Protein AF-A0A9P7CTV0-F1 (afdb_monomer_lite)

Radius of gyration: 37.59 Å; chains: 1; bounding box: 99×59×110 Å

InterPro domains:
  IPR002125 Cytidine and deoxycytidylate deaminase domain [PF00383] (169-260)
  IPR002125 Cytidine and deoxycytidylate deaminase domain [PS51747] (149-287)
  IPR004143 Biotinyl protein ligase (BPL) and lipoyl protein ligase (LPL), catalytic domain [PF21948] (302-496)
  IPR004143 Biotinyl protein ligase (BPL) and lipoyl protein ligase (LPL), catalytic domain [PS51733] (318-504)
  IPR004562 Lipoyltransferase/lipoate-protein ligase [PTHR12561] (289-610)
  IPR004562 Lipoyltransferase/lipoate-protein ligase [TIGR00545] (297-609)
  IPR016193 Cytidine deaminase-like [SSF53927] (169-292)
  IPR019491 Lipoate protein ligase, C-terminal [PF10437] (538-610)
  IPR045864 Class II Aminoacyl-tRNA synthetase/Biotinyl protein ligase (BPL) and lipoyl protein ligase (LPL) [G3DSA:3.30.930.10] (296-538)
  IPR045864 Class II Aminoacyl-tRNA synthetase/Biotinyl protein ligase (BPL) and lipoyl protein ligase (LPL) [SSF55681] (295-536)

Secondary structure (DSSP, 8-state):
-----TTSBPPGGG-SSEE---GGGT----EEEEEEEEEEGGGHHHHHHHHHHHS---TT-TTB-SEE--S---TT-S--EEEEEEEETTTS-HHHHHHHHHHTT-TT-EEEEEEEESS---SHHHHHHHTTTS-B-----GGGS---BHHHHHHHHHHHHHHHTSSS-EEEEEETTTTEEEEEEE--TTT-TT--HHHHHHHHHHHHHHHHHHT---TT--SS----TTTT-EEEEEEPPBHHHHHHHHHHT-SEEEEEE--TTBTTTTS--GGG-TTSS---EEEE-SS--EEEEE----HHHHHHHHHHHHHHS-TT--EEEEEE-SSEEEE-TT--HHHHS-HHHHHHTT-EEEE-SS-S--EEE-TTEEEEEEEEEGGG--HHHHHHHHHHHHHTTT---EE-TTS-EEETTEEEE-EEEEE-SSEEEEEEEEESS--HHHHHHHH-GGGS--TTEEE-SPPP----B--GGGT-SS--HHHHHHHHHHHHHHHHHTT---PPEEE-TT----HHHHHHHHHHTSHHHHTTTSPPEEEEEEEEETTEEEEEEEEEETTEEEEEEEEE---SSHHHHHHHHHHHHHTTSBSSTTHHHHHHHHHHHHSTTSS-TTTHHHHHHHHHHHHTT-

Foldseek 3Di:
DDPPDPPFWDDPVPALWDWFDDVLQVDDFDWFKFKKWWDWPVCVVVLVVCLVPPNDDAPQCPFFDQKDFDPDDDPPDPGGIIIGTRYGCVRDPPVVVQVSCVVSPNPPIDIDMAIAGSHANQDPVSCVVRCVRGHGDDDHDCVPDDTDGPVNSVLLLVVQVVCLPDPFWKKWKAQSVVRDTQFIAGADVVVPVQRHRLSVRLVSQVVVVVVCVVVPPDPPPPPDDPDQRRAAIEMEIAEADAPVSVVVCLVNNHAEYEYAAYDPRHCCRDDPVVLHDPPGPHHHIYIYNNAPEAEAEEPDADPLLVLLVVVCCCPVDDLAYKYKYKYAHAWEKEAELAAALQQFWPVVLCVVVVHYYFYHPWGAGMFTGHQQKMKMKIKHWLVPDDLQPLLVLLCVLVVVVVQNWDADPVRFIDGPQAGQKDWTKDHDPTMIMIMMMGRAPDDVVVRCCTGPSVNHQCVQKDFPGDYHDDTHHDHCCVVPVVDDSVSSSVSSQQSVCCSRHVRDDDDHHYHYPPDDDDVSSVVSSVVRPDLLRRQLSHGWIKGWDWDADPQFIWIWIFTDHRQATQFIDIATPGPDPLQRVVSVQLRVLRHGGGNALCSLVSSVVSCCVVPNPSCDPVNVVNSVVVSVVVSSND

pLDDT: mean 88.12, std 11.36, range [29.53, 98.56]

Structure (mmCIF, N/CA/C/O backbone):
data_AF-A0A9P7CTV0-F1
#
_entry.id   AF-A0A9P7CTV0-F1
#
loop_
_atom_site.group_PDB
_atom_site.id
_atom_site.type_symbol
_atom_site.label_atom_id
_atom_site.label_alt_id
_atom_site.label_comp_id
_atom_site.label_asym_id
_atom_site.label_entity_id
_atom_site.label_seq_id
_atom_site.pdbx_PDB_ins_code
_atom_site.Cartn_x
_atom_site.Cartn_y
_atom_site.Cartn_z
_atom_site.occupancy
_atom_site.B_iso_or_equiv
_atom_site.auth_seq_id
_atom_site.auth_comp_id
_atom_site.auth_asym_id
_atom_site.auth_atom_id
_atom_site.pdbx_PDB_model_num
ATOM 1 N N . MET A 1 1 ? -10.817 33.786 24.110 1.00 38.81 1 MET A N 1
ATOM 2 C CA . MET A 1 1 ? -12.137 33.185 23.828 1.00 38.81 1 MET A CA 1
ATOM 3 C C . MET A 1 1 ? -12.621 33.701 22.481 1.00 38.81 1 MET A C 1
ATOM 5 O O . MET A 1 1 ? -13.203 34.775 22.422 1.00 38.81 1 MET A O 1
ATOM 9 N N . SER A 1 2 ? -12.323 32.978 21.403 1.00 29.53 2 SER A N 1
ATOM 10 C CA . SER A 1 2 ? -13.064 33.080 20.146 1.00 29.53 2 SER A CA 1
ATOM 11 C C . SER A 1 2 ? -14.209 32.075 20.230 1.00 29.53 2 SER A C 1
ATOM 13 O O . SER A 1 2 ? -14.009 30.912 20.577 1.00 29.53 2 SER A O 1
ATOM 15 N N . ILE A 1 3 ? -15.431 32.538 19.995 1.00 36.62 3 ILE A N 1
ATOM 16 C CA . ILE A 1 3 ? -16.584 31.658 19.834 1.00 36.62 3 ILE A CA 1
ATOM 17 C C . ILE A 1 3 ? -16.374 30.979 18.481 1.00 36.62 3 ILE A C 1
ATOM 19 O O . ILE A 1 3 ? -16.565 31.613 17.447 1.00 36.62 3 ILE A O 1
ATOM 23 N N . SER A 1 4 ? -15.894 29.733 18.501 1.00 36.25 4 SER A N 1
ATOM 24 C CA . SER A 1 4 ? -15.863 28.860 17.327 1.00 36.25 4 SER A CA 1
ATOM 25 C C . SER A 1 4 ? -17.280 28.812 16.755 1.00 36.25 4 SER A C 1
ATOM 27 O O . SER A 1 4 ? -18.231 28.372 17.408 1.00 36.25 4 SER A O 1
ATOM 29 N N . THR A 1 5 ? -17.437 29.378 15.563 1.00 40.28 5 THR A N 1
ATOM 30 C CA . THR A 1 5 ? -18.651 29.264 14.767 1.00 40.28 5 THR A CA 1
ATOM 31 C C . THR A 1 5 ? -18.866 27.790 14.436 1.00 40.28 5 THR A C 1
ATOM 33 O O . THR A 1 5 ? -17.913 27.052 14.212 1.00 40.28 5 THR A O 1
ATOM 36 N N . GLN A 1 6 ? -20.123 27.344 14.389 1.00 47.88 6 GLN A N 1
ATOM 37 C CA . GLN A 1 6 ? -20.550 25.966 14.075 1.00 47.88 6 GLN A CA 1
ATOM 38 C C . GLN A 1 6 ? -20.003 25.377 12.746 1.00 47.88 6 GLN A C 1
ATOM 40 O O . GLN A 1 6 ? -20.357 24.251 12.415 1.00 47.88 6 GLN A O 1
ATOM 45 N N . SER A 1 7 ? -19.178 26.112 11.993 1.00 54.00 7 SER A N 1
ATOM 46 C CA . SER A 1 7 ? -18.697 25.817 10.640 1.00 54.00 7 SER A CA 1
ATOM 47 C C . SER A 1 7 ? -17.485 24.885 10.541 1.00 54.00 7 SER A C 1
ATOM 49 O O . SER A 1 7 ? -17.219 24.415 9.441 1.00 54.00 7 SER A O 1
ATOM 51 N N . ASP A 1 8 ? -16.766 24.610 11.636 1.00 77.25 8 ASP A N 1
ATOM 52 C CA . ASP A 1 8 ? -15.421 23.999 11.546 1.00 77.25 8 ASP A CA 1
ATOM 53 C C . ASP A 1 8 ? -15.345 22.550 12.066 1.00 77.25 8 ASP A C 1
ATOM 55 O O . ASP A 1 8 ? -14.278 21.930 12.056 1.00 77.25 8 ASP A O 1
ATOM 59 N N . TYR A 1 9 ? -16.465 21.986 12.527 1.00 86.56 9 TYR A N 1
ATOM 60 C CA . TYR A 1 9 ? -16.513 20.599 12.991 1.00 86.56 9 TYR A CA 1
ATOM 61 C C . TYR A 1 9 ? -16.648 19.626 11.823 1.00 86.56 9 TYR A C 1
ATOM 63 O O . TYR A 1 9 ? -17.492 19.814 10.947 1.00 86.56 9 TYR A O 1
ATOM 71 N N . ILE A 1 10 ? -15.855 18.556 11.848 1.00 84.12 10 ILE A N 1
ATOM 72 C CA . ILE A 1 10 ? -15.966 17.486 10.859 1.00 84.12 10 ILE A CA 1
ATOM 73 C C . ILE A 1 10 ? -17.170 16.578 11.174 1.00 84.12 10 ILE A C 1
ATOM 75 O O . ILE A 1 10 ? -17.402 16.252 12.350 1.00 84.12 10 ILE A O 1
ATOM 79 N N . PRO A 1 11 ? -17.944 16.161 10.152 1.00 81.62 11 PRO A N 1
ATOM 80 C CA . PRO A 1 11 ? -19.014 15.179 10.304 1.00 81.62 11 PRO A CA 1
ATOM 81 C C . PRO A 1 11 ? -18.522 13.887 10.960 1.00 81.62 11 PRO A C 1
ATOM 83 O O . PRO A 1 11 ? -17.367 13.494 10.801 1.00 81.62 11 PRO A O 1
ATOM 86 N N . ARG A 1 12 ? -19.412 13.198 11.681 1.00 80.12 12 ARG A N 1
ATOM 87 C CA . ARG A 1 12 ? -19.089 11.954 12.399 1.00 80.12 12 ARG A CA 1
ATOM 88 C C . ARG A 1 12 ? -18.597 10.850 11.466 1.00 80.12 12 ARG A C 1
ATOM 90 O O . ARG A 1 12 ? -17.776 10.029 11.859 1.00 80.12 12 ARG A O 1
ATOM 97 N N . GLU A 1 13 ? -19.100 10.841 10.240 1.00 76.44 13 GLU A N 1
ATOM 98 C CA . GLU A 1 13 ? -18.737 9.903 9.182 1.00 76.44 13 GLU A CA 1
ATOM 99 C C . GLU A 1 13 ? -17.302 10.111 8.672 1.00 76.44 13 GLU A C 1
ATOM 101 O O . GLU A 1 13 ? -16.735 9.201 8.075 1.00 76.44 13 GLU A O 1
ATOM 106 N N . GLU A 1 14 ? -16.712 11.286 8.919 1.00 75.81 14 GLU A N 1
ATOM 107 C CA . GLU A 1 14 ? -15.352 11.648 8.504 1.00 75.81 14 GLU A CA 1
ATOM 108 C C . GLU A 1 14 ? -14.308 11.449 9.616 1.00 75.81 14 GLU A C 1
ATOM 110 O O . GLU A 1 14 ? -13.125 11.709 9.403 1.00 75.81 14 GLU A O 1
ATOM 115 N N . TRP A 1 15 ? -14.705 11.000 10.812 1.00 83.19 15 TRP A N 1
ATOM 116 C CA . TRP A 1 15 ? -13.751 10.763 11.898 1.00 83.19 15 TRP A CA 1
ATOM 117 C C . TRP A 1 15 ? -12.836 9.570 11.566 1.00 83.19 15 TRP A C 1
ATOM 119 O O . TRP A 1 15 ? -13.336 8.512 11.177 1.00 83.19 15 TRP A O 1
ATOM 129 N N . PRO A 1 16 ? -11.510 9.665 11.785 1.00 72.19 16 PRO A N 1
ATOM 130 C CA . PRO A 1 16 ? -10.579 8.561 11.517 1.00 72.19 16 PRO A CA 1
ATOM 131 C C . PRO A 1 16 ? -10.588 7.475 12.608 1.00 72.19 16 PRO A C 1
ATOM 133 O O . PRO A 1 16 ? -9.748 6.578 12.611 1.00 72.19 16 PRO A O 1
ATOM 136 N N . PHE A 1 17 ? -11.532 7.548 13.545 1.00 84.81 17 PHE A N 1
ATOM 137 C CA . PHE A 1 17 ? -11.709 6.631 14.665 1.00 84.81 17 PHE A CA 1
ATOM 138 C C . PHE A 1 17 ? -13.198 6.429 14.954 1.00 84.81 17 PHE A C 1
ATOM 140 O O . PHE A 1 17 ? -14.047 7.232 14.567 1.00 84.81 17 PHE A O 1
ATOM 147 N N . VAL A 1 18 ? -13.528 5.358 15.675 1.00 86.62 18 VAL A N 1
ATOM 148 C CA . VAL A 1 18 ? -14.920 4.957 15.919 1.00 86.62 18 VAL A CA 1
ATOM 149 C C . VAL A 1 18 ? -15.288 5.174 17.382 1.00 86.62 18 VAL A C 1
ATOM 151 O O . VAL A 1 18 ? -14.625 4.649 18.274 1.00 86.62 18 VAL A O 1
ATOM 154 N N . GLU A 1 19 ? -16.372 5.907 17.655 1.00 92.00 19 GLU A N 1
ATOM 155 C CA . GLU A 1 19 ? -16.921 5.994 19.017 1.00 92.00 19 GLU A CA 1
ATOM 156 C C . GLU A 1 19 ? -17.496 4.637 19.443 1.00 92.00 19 GLU A C 1
ATOM 158 O O . GLU A 1 19 ? -18.323 4.044 18.745 1.00 92.00 19 GLU A O 1
ATOM 163 N N . VAL A 1 20 ? -17.102 4.160 20.621 1.00 90.62 20 VAL A N 1
ATOM 164 C CA . VAL A 1 20 ? -17.667 2.955 21.222 1.00 90.62 20 VAL A CA 1
ATOM 165 C C . VAL A 1 20 ? -18.951 3.310 21.963 1.00 90.62 20 VAL A C 1
ATOM 167 O O . VAL A 1 20 ? -18.927 3.846 23.076 1.00 90.62 20 VAL A O 1
ATOM 170 N N . LEU A 1 21 ? -20.080 2.990 21.335 1.00 89.69 21 LEU A N 1
ATOM 171 C CA . LEU A 1 21 ? -21.417 3.177 21.890 1.00 89.69 21 LEU A CA 1
ATOM 172 C C . LEU A 1 21 ? -21.841 1.997 22.770 1.00 89.69 21 LEU A C 1
ATOM 174 O O . LEU A 1 21 ? -21.357 0.874 22.614 1.00 89.69 21 LEU A O 1
ATOM 178 N N . ALA A 1 22 ? -22.767 2.275 23.684 1.00 88.19 22 ALA A N 1
ATOM 179 C CA . ALA A 1 22 ? -23.379 1.285 24.563 1.00 88.19 22 ALA A CA 1
ATOM 180 C C . ALA A 1 22 ? -24.122 0.202 23.753 1.00 88.19 22 ALA A C 1
ATOM 182 O O . ALA A 1 22 ? -24.597 0.479 22.650 1.00 88.19 22 ALA A O 1
ATOM 183 N N . ASP A 1 23 ? -24.243 -1.018 24.282 1.00 86.12 23 ASP A N 1
ATOM 184 C CA . ASP A 1 23 ? -24.868 -2.147 23.565 1.00 86.12 23 ASP A CA 1
ATOM 185 C C . ASP A 1 23 ? -26.326 -1.876 23.172 1.00 86.12 23 ASP A C 1
ATOM 187 O O . ASP A 1 23 ? -26.840 -2.426 22.200 1.00 86.12 23 ASP A O 1
ATOM 191 N N . GLU A 1 24 ? -27.000 -0.967 23.876 1.00 87.19 24 GLU A N 1
ATOM 192 C CA . GLU A 1 24 ? -28.367 -0.572 23.563 1.00 87.19 24 GLU A CA 1
ATOM 193 C C . GLU A 1 24 ? -28.512 0.094 22.188 1.00 87.19 24 GLU A C 1
ATOM 195 O O . GLU A 1 24 ? -29.602 0.053 21.612 1.00 87.19 24 GLU A O 1
ATOM 200 N N . TYR A 1 25 ? -27.438 0.672 21.638 1.00 86.25 25 TYR A N 1
ATOM 201 C CA . TYR A 1 25 ? -27.437 1.280 20.302 1.00 86.25 25 TYR A CA 1
ATOM 202 C C . TYR A 1 25 ? -27.448 0.241 19.170 1.00 86.25 25 TYR A C 1
ATOM 204 O O . TYR A 1 25 ? -27.933 0.547 18.078 1.00 86.25 25 TYR A O 1
ATOM 212 N N . ASP A 1 26 ? -26.971 -0.977 19.438 1.00 82.62 26 ASP A N 1
ATOM 213 C CA . ASP A 1 26 ? -26.923 -2.090 18.480 1.00 82.62 26 ASP A CA 1
ATOM 214 C C . ASP A 1 26 ? -28.001 -3.151 18.747 1.00 82.62 26 ASP A C 1
ATOM 216 O O . ASP A 1 26 ? -28.103 -4.138 18.022 1.00 82.62 26 ASP A O 1
ATOM 220 N N . ARG A 1 27 ? -28.833 -2.943 19.775 1.00 86.88 27 ARG A N 1
ATOM 221 C CA . ARG A 1 27 ? -29.900 -3.869 20.164 1.00 86.88 27 ARG A CA 1
ATOM 222 C C . ARG A 1 27 ? -30.848 -4.162 18.997 1.00 86.88 27 ARG A C 1
ATOM 224 O O . ARG A 1 27 ? -31.263 -3.246 18.283 1.00 86.88 27 ARG A O 1
ATOM 231 N N . GLU A 1 28 ? -31.239 -5.427 18.870 1.00 88.88 28 GLU A N 1
ATOM 232 C CA . GLU A 1 28 ? -32.276 -5.879 17.939 1.00 88.88 28 GLU A CA 1
ATOM 233 C C . GLU A 1 28 ? -33.696 -5.506 18.406 1.00 88.88 28 GLU A C 1
ATOM 235 O O . GLU A 1 28 ? -33.927 -5.076 19.539 1.00 88.88 28 GLU A O 1
ATOM 240 N N . LEU A 1 29 ? -34.680 -5.647 17.514 1.00 90.62 29 LEU A N 1
ATOM 241 C CA . LEU A 1 29 ? -36.075 -5.356 17.838 1.00 90.62 29 LEU A CA 1
ATOM 242 C C . LEU A 1 29 ? -36.624 -6.382 18.840 1.00 90.62 29 LEU A C 1
ATOM 244 O O . LEU A 1 29 ? -37.026 -7.481 18.469 1.00 90.62 29 LEU A O 1
ATOM 248 N N . GLU A 1 30 ? -36.724 -5.984 20.104 1.00 93.19 30 GLU A N 1
ATOM 249 C CA . GLU A 1 30 ? -37.508 -6.705 21.102 1.00 93.19 30 GLU A CA 1
ATOM 250 C C . GLU A 1 30 ? -38.936 -6.168 21.154 1.00 93.19 30 GLU A C 1
ATOM 252 O O . GLU A 1 30 ? -39.173 -4.953 21.209 1.00 93.19 30 GLU A O 1
ATOM 257 N N . THR A 1 31 ? -39.898 -7.083 21.195 1.00 94.12 31 THR A N 1
ATOM 258 C CA . THR A 1 31 ? -41.314 -6.739 21.282 1.00 94.12 31 THR A CA 1
ATOM 259 C C . THR A 1 31 ? -41.891 -7.047 22.656 1.00 94.12 31 THR A C 1
ATOM 261 O O . THR A 1 31 ? -41.356 -7.844 23.429 1.00 94.12 31 THR A O 1
ATOM 264 N N . ILE A 1 32 ? -42.975 -6.355 22.989 1.00 94.88 32 ILE A N 1
ATOM 265 C CA . ILE A 1 32 ? -43.786 -6.625 24.169 1.00 94.88 32 ILE A CA 1
ATOM 266 C C . ILE A 1 32 ? -45.263 -6.564 23.790 1.00 94.88 32 ILE A C 1
ATOM 268 O O . ILE A 1 32 ? -45.680 -5.697 23.019 1.00 94.88 32 ILE A O 1
ATOM 272 N N . ASP A 1 33 ? -46.044 -7.488 24.339 1.00 95.69 33 ASP A N 1
ATOM 273 C CA . ASP A 1 33 ? -47.474 -7.567 24.071 1.00 95.69 33 ASP A CA 1
ATOM 274 C C . ASP A 1 33 ? -48.255 -6.523 24.872 1.00 95.69 33 ASP A C 1
ATOM 276 O O . ASP A 1 33 ? -48.123 -6.388 26.097 1.00 95.69 33 ASP A O 1
ATOM 280 N N . VAL A 1 34 ? -49.142 -5.827 24.170 1.00 94.81 34 VAL A N 1
ATOM 281 C CA . VAL A 1 34 ? -50.112 -4.893 24.737 1.00 94.81 34 VAL A CA 1
ATOM 282 C C . VAL A 1 34 ? -51.527 -5.288 24.342 1.00 94.81 34 VAL A C 1
ATOM 284 O O . VAL A 1 34 ? -51.763 -5.818 23.253 1.00 94.81 34 VAL A O 1
ATOM 287 N N . TYR A 1 35 ? -52.485 -4.976 25.213 1.00 94.69 35 TYR A N 1
ATOM 288 C CA . TYR A 1 35 ? -53.891 -4.990 24.827 1.00 94.69 35 TYR A CA 1
ATOM 289 C C . TYR A 1 35 ? -54.215 -3.725 24.039 1.00 94.69 35 TYR A C 1
ATOM 291 O O . TYR A 1 35 ? -53.923 -2.605 24.480 1.00 94.69 35 TYR A O 1
ATOM 299 N N . ILE A 1 36 ? -54.848 -3.912 22.886 1.00 93.94 36 ILE A N 1
ATOM 300 C CA . ILE A 1 36 ? -55.338 -2.842 22.028 1.00 93.94 36 ILE A CA 1
ATOM 301 C C . ILE A 1 36 ? -56.860 -2.912 21.899 1.00 93.94 36 ILE A C 1
ATOM 303 O O . ILE A 1 36 ? -57.459 -3.986 21.858 1.00 93.94 36 ILE A O 1
ATOM 307 N N . ALA A 1 37 ? -57.475 -1.737 21.832 1.00 92.19 37 ALA A N 1
ATOM 308 C CA . ALA A 1 37 ? -58.896 -1.561 21.577 1.00 92.19 37 ALA A CA 1
ATOM 309 C C . ALA A 1 37 ? -59.104 -1.015 20.166 1.00 92.19 37 ALA A C 1
ATOM 311 O O . ALA A 1 37 ? -58.514 0.014 19.817 1.00 92.19 37 ALA A O 1
ATOM 312 N N . LYS A 1 38 ? -59.975 -1.662 19.388 1.00 89.06 38 LYS A N 1
ATOM 313 C CA . LYS A 1 38 ? -60.519 -1.078 18.156 1.00 89.06 38 LYS A CA 1
ATOM 314 C C . LYS A 1 38 ? -61.658 -0.132 18.515 1.00 89.06 38 LYS A C 1
ATOM 316 O O . LYS A 1 38 ? -62.603 -0.534 19.191 1.00 89.06 38 LYS A O 1
ATOM 321 N N . ILE A 1 39 ? -61.540 1.129 18.108 1.00 88.06 39 ILE A N 1
ATOM 322 C CA . ILE A 1 39 ? -62.471 2.197 18.483 1.00 88.06 39 ILE A CA 1
ATOM 323 C C . ILE A 1 39 ? -62.814 3.102 17.307 1.00 88.06 39 ILE A C 1
ATOM 325 O O . ILE A 1 39 ? -62.000 3.316 16.412 1.00 88.06 39 ILE A O 1
ATOM 329 N N . ASN A 1 40 ? -63.982 3.738 17.366 1.00 84.88 40 ASN A N 1
ATOM 330 C CA . ASN A 1 40 ? -64.296 4.866 16.495 1.00 84.88 40 ASN A CA 1
ATOM 331 C C . ASN A 1 40 ? -63.603 6.145 17.009 1.00 84.88 40 ASN A C 1
ATOM 333 O O . ASN A 1 40 ? -63.513 6.370 18.222 1.00 84.88 40 ASN A O 1
ATOM 337 N N . CYS A 1 41 ? -63.185 7.034 16.102 1.00 81.62 41 CYS A N 1
ATOM 338 C CA . CYS A 1 41 ? -62.619 8.354 16.425 1.00 81.62 41 CYS A CA 1
ATOM 339 C C . CYS A 1 41 ? -63.406 9.156 17.484 1.00 81.62 41 CYS A C 1
ATOM 341 O O . CYS A 1 41 ? -62.815 9.911 18.257 1.00 81.62 41 CYS A O 1
ATOM 343 N N . LYS A 1 42 ? -64.737 9.009 17.551 1.00 84.19 42 LYS A N 1
ATOM 344 C CA . LYS A 1 42 ? -65.582 9.722 18.531 1.00 84.19 42 LYS A CA 1
ATOM 345 C C . LYS A 1 42 ? -65.331 9.287 19.983 1.00 84.19 42 LYS A C 1
ATOM 347 O O . LYS A 1 42 ? -65.527 10.084 20.897 1.00 84.19 42 LYS A O 1
ATOM 352 N N . GLN A 1 43 ? -64.876 8.053 20.205 1.00 82.69 43 GLN A N 1
ATOM 353 C CA . GLN A 1 43 ? -64.688 7.463 21.540 1.00 82.69 43 GLN A CA 1
ATOM 354 C C . GLN A 1 43 ? -63.269 7.666 22.102 1.00 82.69 43 GLN A C 1
ATOM 356 O O . GLN A 1 43 ? -63.027 7.441 23.289 1.00 82.69 43 GLN A O 1
ATOM 361 N N . THR A 1 44 ? -62.325 8.149 21.287 1.00 87.31 44 THR A N 1
ATOM 362 C CA . THR A 1 44 ? -60.895 8.236 21.626 1.00 87.31 44 THR A CA 1
ATOM 363 C C . THR A 1 44 ? -60.609 9.024 22.907 1.00 87.31 44 THR A C 1
ATOM 365 O O . THR A 1 44 ? -59.910 8.533 23.790 1.00 87.31 44 THR A O 1
ATOM 368 N N . ASN A 1 45 ? -61.171 10.228 23.058 1.00 88.56 45 ASN A N 1
ATOM 369 C CA . ASN A 1 45 ? -60.908 11.074 24.231 1.00 88.56 45 ASN A CA 1
ATOM 370 C C . ASN A 1 45 ? -61.470 10.488 25.533 1.00 88.56 45 ASN A C 1
ATOM 372 O O . ASN A 1 45 ? -60.862 10.641 26.593 1.00 88.56 45 ASN A O 1
ATOM 376 N N . GLN A 1 46 ? -62.633 9.836 25.464 1.00 89.06 46 GLN A N 1
ATOM 377 C CA . GLN A 1 46 ? -63.248 9.192 26.625 1.00 89.06 46 GLN A CA 1
ATOM 378 C C . GLN A 1 46 ? -62.414 7.986 27.066 1.00 89.06 46 GLN A C 1
ATOM 380 O O . GLN A 1 46 ? -62.085 7.874 28.248 1.00 89.06 46 GLN A O 1
ATOM 385 N N . LEU A 1 47 ? -61.981 7.152 26.115 1.00 88.38 47 LEU A N 1
ATOM 386 C CA . LEU A 1 47 ? -61.176 5.973 26.413 1.00 88.38 47 LEU A CA 1
ATOM 387 C C . LEU A 1 47 ? -59.769 6.328 26.912 1.00 88.38 47 LEU A C 1
ATOM 389 O O . LEU A 1 47 ? -59.283 5.703 27.850 1.00 88.38 47 LEU A O 1
ATOM 393 N N . LEU A 1 48 ? -59.126 7.370 26.374 1.00 89.19 48 LEU A N 1
ATOM 394 C CA . LEU A 1 48 ? -57.836 7.851 26.888 1.00 89.19 48 LEU A CA 1
ATOM 395 C C . LEU A 1 48 ? -57.927 8.290 28.358 1.00 89.19 48 LEU A C 1
ATOM 397 O O . LEU A 1 48 ? -57.073 7.918 29.165 1.00 89.19 48 LEU A O 1
ATOM 401 N N . LYS A 1 49 ? -58.978 9.042 28.720 1.00 90.00 49 LYS A N 1
ATOM 402 C CA . LYS A 1 49 ? -59.231 9.460 30.111 1.00 90.00 49 LYS A CA 1
ATOM 403 C C . LYS A 1 49 ? -59.492 8.262 31.022 1.00 90.00 49 LYS A C 1
ATOM 405 O O . LYS A 1 49 ? -59.027 8.262 32.160 1.00 90.00 49 LYS A O 1
ATOM 410 N N . PHE A 1 50 ? -60.215 7.256 30.531 1.00 91.75 50 PHE A N 1
ATOM 411 C CA . PHE A 1 50 ? -60.417 5.999 31.246 1.00 91.75 50 PHE A CA 1
ATOM 412 C C . PHE A 1 50 ? -59.085 5.282 31.489 1.00 91.75 50 PHE A C 1
ATOM 414 O O . PHE A 1 50 ? -58.756 5.003 32.641 1.00 91.75 50 PHE A O 1
ATOM 421 N N . CYS A 1 51 ? -58.274 5.084 30.446 1.00 89.75 51 CYS A N 1
ATOM 422 C CA . CYS A 1 51 ? -56.979 4.416 30.567 1.00 89.75 51 CYS A CA 1
ATOM 423 C C . CYS A 1 51 ? -56.064 5.125 31.572 1.00 89.75 51 CYS A C 1
ATOM 425 O O . CYS A 1 51 ? -55.383 4.470 32.347 1.00 89.75 51 CYS A O 1
ATOM 427 N N . GLN A 1 52 ? -56.064 6.461 31.593 1.00 88.44 52 GLN A N 1
ATOM 428 C CA . GLN A 1 52 ? -55.257 7.239 32.537 1.00 88.44 52 GLN A CA 1
ATOM 429 C C . GLN A 1 52 ? -55.716 7.090 33.997 1.00 88.44 52 GLN A C 1
ATOM 431 O O . GLN A 1 52 ? -54.891 7.171 34.901 1.00 88.44 52 GLN A O 1
ATOM 436 N N . LYS A 1 53 ? -57.021 6.918 34.242 1.00 90.12 53 LYS A N 1
ATOM 437 C CA . LYS A 1 53 ? -57.596 6.879 35.598 1.00 90.12 53 LYS A CA 1
ATOM 438 C C . LYS A 1 53 ? -57.759 5.473 36.169 1.00 90.12 53 LYS A C 1
ATOM 440 O O . LYS A 1 53 ? -57.837 5.336 37.387 1.00 90.12 53 LYS A O 1
ATOM 445 N N . ARG A 1 54 ? -57.933 4.464 35.313 1.00 90.06 54 ARG A N 1
ATOM 446 C CA . ARG A 1 54 ? -58.420 3.131 35.705 1.00 90.06 54 ARG A CA 1
ATOM 447 C C . ARG A 1 54 ? -57.530 1.975 35.259 1.00 90.06 54 ARG A C 1
ATOM 449 O O . ARG A 1 54 ? -57.714 0.885 35.783 1.00 90.06 54 ARG A O 1
ATOM 456 N N . LEU A 1 55 ? -56.594 2.189 34.331 1.00 90.19 55 LEU A N 1
ATOM 457 C CA . LEU A 1 55 ? -55.686 1.139 33.863 1.00 90.19 55 LEU A CA 1
ATOM 458 C C . LEU A 1 55 ? -54.250 1.372 34.352 1.00 90.19 55 LEU A C 1
ATOM 460 O O . LEU A 1 55 ? -53.874 2.516 34.626 1.00 90.19 55 LEU A O 1
ATOM 464 N N . PRO A 1 56 ? -53.426 0.309 34.429 1.00 88.81 56 PRO A N 1
ATOM 465 C CA . PRO A 1 56 ? -52.002 0.437 34.709 1.00 88.81 56 PRO A CA 1
ATOM 466 C C . PRO A 1 56 ? -51.308 1.396 33.734 1.00 88.81 56 PRO A C 1
ATOM 468 O O . PRO A 1 56 ? -51.585 1.390 32.530 1.00 88.81 56 PRO A O 1
ATOM 471 N N . ALA A 1 57 ? -50.378 2.203 34.249 1.00 85.19 57 ALA A N 1
ATOM 472 C CA . ALA A 1 57 ? -49.600 3.120 33.428 1.00 85.19 57 ALA A CA 1
ATOM 473 C C . ALA A 1 57 ? -48.727 2.359 32.413 1.00 85.19 57 ALA A C 1
ATOM 475 O O . ALA A 1 57 ? -48.181 1.293 32.703 1.00 85.19 57 ALA A O 1
ATOM 476 N N . LEU A 1 58 ? -48.573 2.938 31.220 1.00 85.81 58 LEU A N 1
ATOM 477 C CA . LEU A 1 58 ? -47.678 2.444 30.170 1.00 85.81 58 LEU A CA 1
ATOM 478 C C . LEU A 1 58 ? -46.226 2.851 30.469 1.00 85.81 58 LEU A C 1
ATOM 480 O O . LEU A 1 58 ? -45.622 3.619 29.726 1.00 85.81 58 LEU A O 1
ATOM 484 N N . GLU A 1 59 ? -45.691 2.375 31.591 1.00 84.19 59 GLU A N 1
ATOM 485 C CA . GLU A 1 59 ? -44.300 2.624 31.975 1.00 84.19 59 GLU A CA 1
ATOM 486 C C . GLU A 1 59 ? -43.343 2.076 30.908 1.00 84.19 59 GLU A C 1
ATOM 488 O O . GLU A 1 59 ? -43.494 0.931 30.472 1.00 84.19 59 GLU A O 1
ATOM 493 N N . LYS A 1 60 ? -42.329 2.867 30.527 1.00 84.88 60 LYS A N 1
ATOM 494 C CA . LYS A 1 60 ? -41.279 2.486 29.559 1.00 84.88 60 LYS A CA 1
ATOM 495 C C . LYS A 1 60 ? -41.767 2.305 28.113 1.00 84.88 60 LYS A C 1
ATOM 497 O O . LYS A 1 60 ? -41.057 1.701 27.311 1.00 84.88 60 LYS A O 1
ATOM 502 N N . LEU A 1 61 ? -42.959 2.803 27.774 1.00 90.56 61 LEU A N 1
ATOM 503 C CA . LEU A 1 61 ? -43.518 2.804 26.414 1.00 90.56 61 LEU A CA 1
ATOM 504 C C . LEU A 1 61 ? -43.853 4.219 25.908 1.00 90.56 61 LEU A C 1
ATOM 506 O O . LEU A 1 61 ? -44.671 4.384 25.004 1.00 90.56 61 LEU A O 1
ATOM 510 N N . GLU A 1 62 ? -43.220 5.256 26.458 1.00 90.00 62 GLU A N 1
ATOM 511 C CA . GLU A 1 62 ? -43.472 6.661 26.109 1.00 90.00 62 GLU A CA 1
ATOM 512 C C . GLU A 1 62 ? -43.110 6.984 24.646 1.00 90.00 62 GLU A C 1
ATOM 514 O O . GLU A 1 62 ? -43.646 7.923 24.054 1.00 90.00 62 GLU A O 1
ATOM 519 N N . HIS A 1 63 ? -42.225 6.188 24.037 1.00 91.25 63 HIS A N 1
ATOM 520 C CA . HIS A 1 63 ? -41.844 6.279 22.624 1.00 91.25 63 HIS A CA 1
ATOM 521 C C . HIS A 1 63 ? -42.917 5.750 21.669 1.00 91.25 63 HIS A C 1
ATOM 523 O O . HIS A 1 63 ? -42.938 6.155 20.506 1.00 91.25 63 HIS A O 1
ATOM 529 N N . CYS A 1 64 ? -43.808 4.862 22.116 1.00 92.31 64 CYS A N 1
ATOM 530 C CA . CYS A 1 64 ? -44.882 4.326 21.283 1.00 92.31 64 CYS A CA 1
ATOM 531 C C . CYS A 1 64 ? -46.044 5.324 21.220 1.00 92.31 64 CYS A C 1
ATOM 533 O O . CYS A 1 64 ? -46.597 5.730 22.243 1.00 92.31 64 CYS A O 1
ATOM 535 N N . LYS A 1 65 ? -46.478 5.707 20.013 1.00 91.62 65 LYS A N 1
ATOM 536 C CA . LYS A 1 65 ? -47.681 6.538 19.877 1.00 91.62 65 LYS A CA 1
ATOM 537 C C . LYS A 1 65 ? -48.886 5.743 20.357 1.00 91.62 65 LYS A C 1
ATOM 539 O O . LYS A 1 65 ? -49.128 4.637 19.898 1.00 91.62 65 LYS A O 1
ATOM 544 N N . ARG A 1 66 ? -49.692 6.320 21.242 1.00 90.44 66 ARG A N 1
ATOM 545 C CA . ARG A 1 66 ? -50.791 5.590 21.894 1.00 90.44 66 ARG A CA 1
ATOM 546 C C . ARG A 1 66 ? -51.918 5.148 20.950 1.00 90.44 66 ARG A C 1
ATOM 548 O O . ARG A 1 66 ? -52.720 4.300 21.326 1.00 90.44 66 ARG A O 1
ATOM 555 N N . ILE A 1 67 ? -51.992 5.735 19.756 1.00 91.31 67 ILE A N 1
ATOM 556 C CA . ILE A 1 67 ? -53.047 5.514 18.764 1.00 91.31 67 ILE A CA 1
ATOM 557 C C . ILE A 1 67 ? -52.406 5.312 17.390 1.00 91.31 67 ILE A C 1
ATOM 559 O O . ILE A 1 67 ? -51.478 6.048 17.034 1.00 91.31 67 ILE A O 1
ATOM 563 N N . ARG A 1 68 ? -52.937 4.376 16.599 1.00 89.81 68 ARG A N 1
ATOM 564 C CA . ARG A 1 68 ? -52.606 4.221 15.176 1.00 89.81 68 ARG A CA 1
ATOM 565 C C . ARG A 1 68 ? -53.851 4.062 14.307 1.00 89.81 68 ARG A C 1
ATOM 567 O O . ARG A 1 68 ? -54.929 3.726 14.794 1.00 89.81 68 ARG A O 1
ATOM 574 N N . ARG A 1 69 ? -53.669 4.285 13.005 1.00 86.19 69 ARG A N 1
ATOM 575 C CA . ARG A 1 69 ? -54.635 3.889 11.977 1.00 86.19 69 ARG A CA 1
ATOM 576 C C . ARG A 1 69 ? -54.271 2.484 11.474 1.00 86.19 69 ARG A C 1
ATOM 578 O O . ARG A 1 69 ? -53.095 2.283 11.161 1.00 86.19 69 ARG A O 1
ATOM 585 N N . PRO A 1 70 ? -55.221 1.538 11.410 1.00 80.25 70 PRO A N 1
ATOM 586 C CA . PRO A 1 70 ? -55.020 0.241 10.765 1.00 80.25 70 PRO A CA 1
ATOM 587 C C . PRO A 1 70 ? -54.611 0.394 9.290 1.00 80.25 70 PRO A C 1
ATOM 589 O O . PRO A 1 70 ? -55.033 1.339 8.627 1.00 80.25 70 PRO A O 1
ATOM 592 N N . ALA A 1 71 ? -53.803 -0.535 8.771 1.00 66.12 71 ALA A N 1
ATOM 593 C CA . ALA A 1 71 ? -53.272 -0.472 7.402 1.00 66.12 71 ALA A CA 1
ATOM 594 C C . ALA A 1 71 ? -54.309 -0.793 6.301 1.00 66.12 71 ALA A C 1
ATOM 596 O O . ALA A 1 71 ? -54.134 -0.363 5.166 1.00 66.12 71 ALA A O 1
ATOM 597 N N . ASN A 1 72 ? -55.394 -1.503 6.636 1.00 61.72 72 ASN A N 1
ATOM 598 C CA . ASN A 1 72 ? -56.408 -1.992 5.692 1.00 61.72 72 ASN A CA 1
ATOM 599 C C . ASN A 1 72 ? -57.746 -1.251 5.858 1.00 61.72 72 ASN A C 1
ATOM 601 O O . ASN A 1 72 ? -58.715 -1.845 6.325 1.00 61.72 72 ASN A O 1
ATOM 605 N N . ILE A 1 73 ? -57.811 0.039 5.520 1.00 59.62 73 ILE A N 1
ATOM 606 C CA . ILE A 1 73 ? -59.081 0.785 5.520 1.00 59.62 73 ILE A CA 1
ATOM 607 C C . ILE A 1 73 ? -59.345 1.339 4.121 1.00 59.62 73 ILE A C 1
ATOM 609 O O . ILE A 1 73 ? -58.568 2.148 3.613 1.00 59.62 73 ILE A O 1
ATOM 613 N N . ASP A 1 74 ? -60.467 0.921 3.532 1.00 51.78 74 ASP A N 1
ATOM 614 C CA . ASP A 1 74 ? -61.038 1.515 2.325 1.00 51.78 74 ASP A CA 1
ATOM 615 C C . ASP A 1 74 ? -61.402 2.980 2.603 1.00 51.78 74 ASP A C 1
ATOM 617 O O . ASP A 1 74 ? -62.183 3.298 3.502 1.00 51.78 74 ASP A O 1
ATOM 621 N N . THR A 1 75 ? -60.853 3.903 1.817 1.00 55.47 75 THR A N 1
ATOM 622 C CA . THR A 1 75 ? -61.015 5.360 1.984 1.00 55.47 75 THR A CA 1
ATOM 623 C C . THR A 1 75 ? -62.437 5.874 1.703 1.00 55.47 75 THR A C 1
ATOM 625 O O . THR A 1 75 ? -62.674 7.082 1.757 1.00 55.47 75 THR A O 1
ATOM 628 N N . ALA A 1 76 ? -63.395 4.981 1.432 1.00 53.41 76 ALA A N 1
ATOM 629 C CA . ALA A 1 76 ? -64.764 5.299 1.035 1.00 53.41 76 ALA A CA 1
ATOM 630 C C . ALA A 1 76 ? -65.780 5.371 2.199 1.00 53.41 76 ALA A C 1
ATOM 632 O O . ALA A 1 76 ? -66.845 5.970 2.033 1.00 53.41 76 ALA A O 1
ATOM 633 N N . THR A 1 77 ? -65.485 4.823 3.386 1.00 51.88 77 THR A N 1
ATOM 634 C CA . THR A 1 77 ? -66.415 4.821 4.536 1.00 51.88 77 THR A CA 1
ATOM 635 C C . THR A 1 77 ? -66.050 5.864 5.600 1.00 51.88 77 THR A C 1
ATOM 637 O O . THR A 1 77 ? -64.920 5.930 6.072 1.00 51.88 77 THR A O 1
ATOM 640 N N . LYS A 1 78 ? -67.033 6.683 6.011 1.00 52.03 78 LYS A N 1
ATOM 641 C CA . LYS A 1 78 ? -66.897 7.794 6.984 1.00 52.03 78 LYS A CA 1
ATOM 642 C C . LYS A 1 78 ? -66.619 7.372 8.438 1.00 52.03 78 LYS A C 1
ATOM 644 O O . LYS A 1 78 ? -66.375 8.250 9.268 1.00 52.03 78 LYS A O 1
ATOM 649 N N . ASP A 1 79 ? -66.635 6.081 8.756 1.00 58.41 79 ASP A N 1
ATOM 650 C CA . ASP A 1 79 ? -66.315 5.577 10.093 1.00 58.41 79 ASP A CA 1
ATOM 651 C C . ASP A 1 79 ? -64.840 5.171 10.170 1.00 58.41 79 ASP A C 1
ATOM 653 O O . ASP A 1 79 ? -64.446 4.050 9.871 1.00 58.41 79 ASP A O 1
ATOM 657 N N . LEU A 1 80 ? -64.005 6.140 10.546 1.00 68.56 80 LEU A N 1
ATOM 658 C CA . LEU A 1 80 ? -62.576 5.942 10.776 1.00 68.56 80 LEU A CA 1
ATOM 659 C C . LEU A 1 80 ? -62.368 5.113 12.054 1.00 68.56 80 LEU A C 1
ATOM 661 O O . LEU A 1 80 ? -62.473 5.638 13.168 1.00 68.56 80 LEU A O 1
ATOM 665 N N . GLU A 1 81 ? -62.064 3.829 11.882 1.00 81.12 81 GLU A N 1
ATOM 666 C CA . GLU A 1 81 ? -61.614 2.947 12.959 1.00 81.12 81 GLU A CA 1
ATOM 667 C C . GLU A 1 81 ? -60.143 3.217 13.318 1.00 81.12 81 GLU A C 1
ATOM 669 O O . GLU A 1 81 ? -59.282 3.420 12.457 1.00 81.12 81 GLU A O 1
ATOM 674 N N . LEU A 1 82 ? -59.851 3.234 14.617 1.00 89.00 82 LEU A N 1
ATOM 675 C CA . LEU A 1 82 ? -58.529 3.441 15.198 1.00 89.00 82 LEU A CA 1
ATOM 676 C C . LEU A 1 82 ? -58.193 2.302 16.155 1.00 89.00 82 LEU A C 1
ATOM 678 O O . LEU A 1 82 ? -59.074 1.720 16.783 1.00 89.00 82 LEU A O 1
ATOM 682 N N . GLU A 1 83 ? -56.900 2.053 16.334 1.00 91.56 83 GLU A N 1
ATOM 683 C CA . GLU A 1 83 ? -56.396 1.131 17.351 1.00 91.56 83 GLU A CA 1
ATOM 684 C C . GLU A 1 83 ? -55.680 1.916 18.449 1.00 91.56 83 GLU A C 1
ATOM 686 O O . GLU A 1 83 ? -54.793 2.730 18.170 1.00 91.56 83 GLU A O 1
ATOM 691 N N . LEU A 1 84 ? -56.075 1.678 19.701 1.00 92.81 84 LEU A N 1
ATOM 692 C CA . LEU A 1 84 ? -55.560 2.370 20.882 1.00 92.81 84 LEU A CA 1
ATOM 693 C C . LEU A 1 84 ? -54.908 1.383 21.852 1.00 92.81 84 LEU A C 1
ATOM 695 O O . LEU A 1 84 ? -55.526 0.391 22.228 1.00 92.81 84 LEU A O 1
ATOM 699 N N . ILE A 1 85 ? -53.689 1.690 22.306 1.00 93.50 85 ILE A N 1
ATOM 700 C CA . ILE A 1 85 ? -52.995 0.916 23.346 1.00 93.50 85 ILE A CA 1
ATOM 701 C C . ILE A 1 85 ? -53.624 1.209 24.712 1.00 93.50 85 ILE A C 1
ATOM 703 O O . ILE A 1 85 ? -53.579 2.347 25.201 1.00 93.50 85 ILE A O 1
ATOM 707 N N . LEU A 1 86 ? -54.164 0.164 25.341 1.00 91.88 86 LEU A N 1
ATOM 708 C CA . LEU A 1 86 ? -54.777 0.229 26.664 1.00 91.88 86 LEU A CA 1
ATOM 709 C C . LEU A 1 86 ? -53.717 0.120 27.765 1.00 91.88 86 LEU A C 1
ATOM 711 O O . LEU A 1 86 ? -53.491 1.081 28.502 1.00 91.88 86 LEU A O 1
ATOM 715 N N . CYS A 1 87 ? -53.064 -1.043 27.854 1.00 91.62 87 CYS A N 1
ATOM 716 C CA . CYS A 1 87 ? -52.065 -1.387 28.866 1.00 91.62 87 CYS A CA 1
ATOM 717 C C . CYS A 1 87 ? -51.210 -2.595 28.425 1.00 91.62 87 CYS A C 1
ATOM 719 O O . CYS A 1 87 ? -51.497 -3.249 27.418 1.00 91.62 87 CYS A O 1
ATOM 721 N N . LEU A 1 88 ? -50.151 -2.883 29.184 1.00 92.31 88 LEU A N 1
ATOM 722 C CA . LEU A 1 88 ? -49.302 -4.061 28.992 1.00 92.31 88 LEU A CA 1
ATOM 723 C C . LEU A 1 88 ? -50.045 -5.351 29.359 1.00 92.31 88 LEU A C 1
ATOM 725 O O . LEU A 1 88 ? -50.671 -5.429 30.418 1.00 92.31 88 LEU A O 1
ATOM 729 N N . LYS A 1 89 ? -49.897 -6.391 28.532 1.00 91.75 89 LYS A N 1
ATOM 730 C CA . LYS A 1 89 ? -50.587 -7.677 28.720 1.00 91.75 89 LYS A CA 1
ATOM 731 C C . LYS A 1 89 ? -50.236 -8.378 30.036 1.00 91.75 89 LYS A C 1
ATOM 733 O O . LYS A 1 89 ? -51.066 -9.063 30.616 1.00 91.75 89 LYS A O 1
ATOM 738 N N . ASN A 1 90 ? -49.019 -8.177 30.539 1.00 90.06 90 ASN A N 1
ATOM 739 C CA . ASN A 1 90 ? -48.540 -8.784 31.785 1.00 90.06 90 ASN A CA 1
ATOM 740 C C . ASN A 1 90 ? -48.988 -8.053 33.066 1.00 90.06 90 ASN A C 1
ATOM 742 O O . ASN A 1 90 ? -48.631 -8.491 34.158 1.00 90.06 90 ASN A O 1
ATOM 746 N N . LYS A 1 91 ? -49.713 -6.932 32.956 1.00 90.88 91 LYS A N 1
ATOM 747 C CA . LYS A 1 91 ? -50.156 -6.138 34.115 1.00 90.88 91 LYS A CA 1
ATOM 748 C C . LYS A 1 91 ? -51.589 -6.428 34.549 1.00 90.88 91 LYS A C 1
ATOM 750 O O . LYS A 1 91 ? -51.924 -6.110 35.683 1.00 90.88 91 LYS A O 1
ATOM 755 N N . ILE A 1 92 ? -52.418 -6.985 33.670 1.00 91.69 92 ILE A N 1
ATOM 756 C CA . ILE A 1 92 ? -53.830 -7.276 33.939 1.00 91.69 92 ILE A CA 1
ATOM 757 C C . ILE A 1 92 ? -54.281 -8.483 33.110 1.00 91.69 92 ILE A C 1
ATOM 759 O O . ILE A 1 92 ? -53.823 -8.672 31.982 1.00 91.69 92 ILE A O 1
ATOM 763 N N . SER A 1 93 ? -55.169 -9.313 33.655 1.00 91.94 93 SER A N 1
ATOM 764 C CA . SER A 1 93 ? -55.748 -10.427 32.893 1.00 91.94 93 SER A CA 1
ATOM 765 C C . SER A 1 93 ? -56.777 -9.927 31.869 1.00 91.94 93 SER A C 1
ATOM 767 O O . SER A 1 93 ? -57.424 -8.901 32.073 1.00 91.94 93 SER A O 1
ATOM 769 N N . GLU A 1 94 ? -56.959 -10.654 30.765 1.00 90.19 94 GLU A N 1
ATOM 770 C CA . GLU A 1 94 ? -57.919 -10.275 29.715 1.00 90.19 94 GLU A CA 1
ATOM 771 C C . GLU A 1 94 ? -59.367 -10.245 30.233 1.00 90.19 94 GLU A C 1
ATOM 773 O O . GLU A 1 94 ? -60.139 -9.351 29.880 1.00 90.19 94 GLU A O 1
ATOM 778 N N . SER A 1 95 ? -59.722 -11.172 31.130 1.00 89.81 95 SER A N 1
ATOM 779 C CA . SER A 1 95 ? -61.036 -11.232 31.781 1.00 89.81 95 SER A CA 1
ATOM 780 C C . SER A 1 95 ? -61.307 -10.012 32.659 1.00 89.81 95 SER A C 1
ATOM 782 O O . SER A 1 95 ? -62.385 -9.424 32.590 1.00 89.81 95 SER A O 1
ATOM 784 N N . GLU A 1 96 ? -60.320 -9.598 33.452 1.00 91.19 96 GLU A N 1
ATOM 785 C CA . GLU A 1 96 ? -60.431 -8.432 34.331 1.00 91.19 96 GLU A CA 1
ATOM 786 C C . GLU A 1 96 ? -60.486 -7.131 33.522 1.00 91.19 96 GLU A C 1
ATOM 788 O O . GLU A 1 96 ? -61.313 -6.259 33.791 1.00 91.19 96 GLU A O 1
ATOM 793 N N . LEU A 1 97 ? -59.670 -7.025 32.468 1.00 91.44 97 LEU A N 1
ATOM 794 C CA . LEU A 1 97 ? -59.700 -5.884 31.556 1.00 91.44 97 LEU A CA 1
ATOM 795 C C . LEU A 1 97 ? -61.053 -5.760 30.839 1.00 91.44 97 LEU A C 1
ATOM 797 O O . LEU A 1 97 ? -61.595 -4.658 30.745 1.00 91.44 97 LEU A O 1
ATOM 801 N N . SER A 1 98 ? -61.616 -6.879 30.376 1.00 89.56 98 SER A N 1
ATOM 802 C CA . SER A 1 98 ? -62.937 -6.916 29.733 1.00 89.56 98 SER A CA 1
ATOM 803 C C . SER A 1 98 ? -64.041 -6.469 30.691 1.00 89.56 98 SER A C 1
ATOM 805 O O . SER A 1 98 ? -64.888 -5.655 30.325 1.00 89.56 98 SER A O 1
ATOM 807 N N . GLN A 1 99 ? -63.994 -6.931 31.944 1.00 90.00 99 GLN A N 1
ATOM 808 C CA . GLN A 1 99 ? -64.953 -6.538 32.974 1.00 90.00 99 GLN A CA 1
ATOM 809 C C . GLN A 1 99 ? -64.858 -5.039 33.306 1.00 90.00 99 GLN A C 1
ATOM 811 O O . GLN A 1 99 ? -65.884 -4.367 33.422 1.00 90.00 99 GLN A O 1
ATOM 816 N N . LEU A 1 100 ? -63.642 -4.489 33.409 1.00 91.31 100 LEU A N 1
ATOM 817 C CA . LEU A 1 100 ? -63.429 -3.055 33.638 1.00 91.31 100 LEU A CA 1
ATOM 818 C C . LEU A 1 100 ? -63.957 -2.197 32.485 1.00 91.31 100 LEU A C 1
ATOM 820 O O . LEU A 1 100 ? -64.528 -1.133 32.732 1.00 91.31 100 LEU A O 1
ATOM 824 N N . LEU A 1 101 ? -63.778 -2.638 31.238 1.00 89.62 101 LEU A N 1
ATOM 825 C CA . LEU A 1 101 ? -64.319 -1.942 30.070 1.00 89.62 101 LEU A CA 1
ATOM 826 C C . LEU A 1 101 ? -65.853 -1.941 30.088 1.00 89.62 101 LEU A C 1
ATOM 828 O O . LEU A 1 101 ? -66.450 -0.875 29.936 1.00 89.62 101 LEU A O 1
ATOM 832 N N . GLN A 1 102 ? -66.481 -3.089 30.360 1.00 88.12 102 GLN A N 1
ATOM 833 C CA . GLN A 1 102 ? -67.943 -3.200 30.433 1.00 88.12 102 GLN A CA 1
ATOM 834 C C . GLN A 1 102 ? -68.541 -2.305 31.529 1.00 88.12 102 GLN A C 1
ATOM 836 O O . GLN A 1 102 ? -69.416 -1.478 31.283 1.00 88.12 102 GLN A O 1
ATOM 841 N N . GLN A 1 103 ? -67.979 -2.354 32.742 1.00 89.00 103 GLN A N 1
ATOM 842 C CA . GLN A 1 103 ? -68.431 -1.524 33.871 1.00 89.00 103 GLN A CA 1
ATOM 843 C C . GLN A 1 103 ? -68.347 -0.011 33.613 1.00 89.00 103 GLN A C 1
ATOM 845 O O . GLN A 1 103 ? -68.985 0.769 34.318 1.00 89.00 103 GLN A O 1
ATOM 850 N N . ASN A 1 104 ? -67.546 0.418 32.635 1.00 86.81 104 ASN A N 1
ATOM 851 C CA . ASN A 1 104 ? -67.349 1.824 32.293 1.00 86.81 104 ASN A CA 1
ATOM 852 C C . ASN A 1 104 ? -67.995 2.206 30.946 1.00 86.81 104 ASN A C 1
ATOM 854 O O . ASN A 1 104 ? -67.670 3.262 30.403 1.00 86.81 104 ASN A O 1
ATOM 858 N N . GLY A 1 105 ? -68.925 1.388 30.432 1.00 84.06 105 GLY A N 1
ATOM 859 C CA . GLY A 1 105 ? -69.739 1.697 29.251 1.00 84.06 105 GLY A CA 1
ATOM 860 C C . GLY A 1 105 ? -69.028 1.484 27.913 1.00 84.06 105 GLY A C 1
ATOM 861 O O . GLY A 1 105 ? -69.363 2.136 26.924 1.00 84.06 105 GLY A O 1
ATOM 862 N N . PHE A 1 106 ? -68.026 0.601 27.879 1.00 86.44 106 PHE A N 1
ATOM 863 C CA . PHE A 1 106 ? -67.266 0.243 26.678 1.00 86.44 106 PHE A CA 1
ATOM 864 C C . PHE A 1 106 ? -67.566 -1.188 26.194 1.00 86.44 106 PHE A C 1
ATOM 866 O O . PHE A 1 106 ? -66.687 -1.865 25.664 1.00 86.44 106 PHE A O 1
ATOM 873 N N . ASP A 1 107 ? -68.812 -1.648 26.346 1.00 79.31 107 ASP A N 1
ATOM 874 C CA . ASP A 1 107 ? -69.242 -3.042 26.110 1.00 79.31 107 ASP A CA 1
ATOM 875 C C . ASP A 1 107 ? -69.044 -3.537 24.667 1.00 79.31 107 ASP A C 1
ATOM 877 O O . ASP A 1 107 ? -69.009 -4.735 24.405 1.00 79.31 107 ASP A O 1
ATOM 881 N N . THR A 1 108 ? -68.925 -2.606 23.721 1.00 79.94 108 THR A N 1
ATOM 882 C CA . THR A 1 108 ? -68.801 -2.875 22.280 1.00 79.94 108 THR A CA 1
ATOM 883 C C . THR A 1 108 ? -67.355 -2.884 21.783 1.00 79.94 108 THR A C 1
ATOM 885 O O . THR A 1 108 ? -67.118 -3.151 20.604 1.00 79.94 108 THR A O 1
ATOM 888 N N . ILE A 1 109 ? -66.376 -2.595 22.650 1.00 84.00 109 ILE A N 1
ATOM 889 C CA . ILE A 1 109 ? -64.965 -2.544 22.260 1.00 84.00 109 ILE A CA 1
ATOM 890 C C . ILE A 1 109 ? -64.422 -3.955 22.050 1.00 84.00 109 ILE A C 1
ATOM 892 O O . ILE A 1 109 ? -64.420 -4.787 22.954 1.00 84.00 109 ILE A O 1
ATOM 896 N N . GLN A 1 110 ? -63.863 -4.187 20.864 1.00 84.31 110 GLN A N 1
ATOM 897 C CA . GLN A 1 110 ? -63.120 -5.405 20.574 1.00 84.31 110 GLN A CA 1
ATOM 898 C C . GLN A 1 110 ? -61.686 -5.285 21.097 1.00 84.31 110 GLN A C 1
ATOM 900 O O . GLN A 1 110 ? -60.901 -4.452 20.627 1.00 84.31 110 GLN A O 1
ATOM 905 N N . LEU A 1 111 ? -61.358 -6.138 22.066 1.00 89.62 111 LEU A N 1
ATOM 906 C CA . LEU A 1 111 ? -60.005 -6.329 22.573 1.00 89.62 111 LEU A CA 1
ATOM 907 C C . LEU A 1 111 ? -59.217 -7.234 21.631 1.00 89.62 111 LEU A C 1
ATOM 909 O O . LEU A 1 111 ? -59.672 -8.303 21.236 1.00 89.62 111 LEU A O 1
ATOM 913 N N . THR A 1 112 ? -58.008 -6.809 21.287 1.00 90.56 112 THR A N 1
ATOM 914 C CA . THR A 1 112 ? -57.035 -7.637 20.570 1.00 90.56 112 THR A CA 1
ATOM 915 C C . THR A 1 112 ? -55.654 -7.458 21.197 1.00 90.56 112 THR A C 1
ATOM 917 O O . THR A 1 112 ? -55.417 -6.514 21.952 1.00 90.56 112 THR A O 1
ATOM 920 N N . THR A 1 113 ? -54.737 -8.388 20.939 1.00 92.75 113 THR A N 1
ATOM 921 C CA . THR A 1 113 ? -53.334 -8.257 21.363 1.00 92.75 113 THR A CA 1
ATOM 922 C C . THR A 1 113 ? -52.503 -7.763 20.186 1.00 92.75 113 THR A C 1
ATOM 924 O O . THR A 1 113 ? -52.669 -8.253 19.069 1.00 92.75 113 THR A O 1
ATOM 927 N N . ALA A 1 114 ? -51.592 -6.825 20.434 1.00 92.56 114 ALA A N 1
ATOM 928 C CA . ALA A 1 114 ? -50.589 -6.412 19.461 1.00 92.56 114 ALA A CA 1
ATOM 929 C C . ALA A 1 114 ? -49.197 -6.385 20.097 1.00 92.56 114 ALA A C 1
ATOM 931 O O . ALA A 1 114 ? -49.041 -5.995 21.254 1.00 92.56 114 ALA A O 1
ATOM 932 N N . ALA A 1 115 ? -48.189 -6.755 19.311 1.00 93.75 115 ALA A N 1
ATOM 933 C CA . ALA A 1 115 ? -46.789 -6.609 19.678 1.00 93.75 115 ALA A CA 1
ATOM 934 C C . ALA A 1 115 ? -46.317 -5.181 19.355 1.00 93.75 115 ALA A C 1
ATOM 936 O O . ALA A 1 115 ? -46.505 -4.697 18.237 1.00 93.75 115 ALA A O 1
ATOM 937 N N . VAL A 1 116 ? -45.697 -4.504 20.324 1.00 93.69 116 VAL A N 1
ATOM 938 C CA . VAL A 1 116 ? -45.102 -3.166 20.153 1.00 93.69 116 VAL A CA 1
ATOM 939 C C . VAL A 1 116 ? -43.629 -3.166 20.544 1.00 93.69 116 VAL A C 1
ATOM 941 O O . VAL A 1 116 ? -43.157 -4.079 21.218 1.00 93.69 116 VAL A O 1
ATOM 944 N N . CYS A 1 117 ? -42.890 -2.137 20.124 1.00 93.25 117 CYS A N 1
ATOM 945 C CA . CYS A 1 117 ? -41.467 -2.012 20.436 1.00 93.25 117 CYS A CA 1
ATOM 946 C C . CYS A 1 117 ? -41.274 -1.852 21.945 1.00 93.25 117 CYS A C 1
ATOM 948 O O . CYS A 1 117 ? -41.721 -0.861 22.525 1.00 93.25 117 CYS A O 1
ATOM 950 N N . LYS A 1 118 ? -40.557 -2.783 22.573 1.00 93.19 118 LYS A N 1
ATOM 951 C CA . LYS A 1 118 ? -40.287 -2.758 24.016 1.00 93.19 118 LYS A CA 1
ATOM 952 C C . LYS A 1 118 ? -39.383 -1.595 24.431 1.00 93.19 118 LYS A C 1
ATOM 954 O O . LYS A 1 118 ? -39.470 -1.122 25.560 1.00 93.19 118 LYS A O 1
ATOM 959 N N . HIS A 1 119 ? -38.519 -1.133 23.529 1.00 92.25 119 HIS A N 1
ATOM 960 C CA . HIS A 1 119 ? -37.527 -0.094 23.790 1.00 92.25 119 HIS A CA 1
ATOM 961 C C . HIS A 1 119 ? -37.653 1.075 22.814 1.00 92.25 119 HIS A C 1
ATOM 963 O O . HIS A 1 119 ? -38.044 0.893 21.660 1.00 92.25 119 HIS A O 1
ATOM 969 N N . ALA A 1 120 ? -37.308 2.274 23.287 1.00 90.81 120 ALA A N 1
ATOM 970 C CA . ALA A 1 120 ? -37.221 3.459 22.447 1.00 90.81 120 ALA A CA 1
ATOM 971 C C . ALA A 1 120 ? -36.013 3.354 21.498 1.00 90.81 120 ALA A C 1
ATOM 973 O O . ALA A 1 120 ? -34.943 2.939 21.949 1.00 90.81 120 ALA A O 1
ATOM 974 N N . PRO A 1 121 ? -36.153 3.729 20.214 1.00 90.75 121 PRO A N 1
ATOM 975 C CA . PRO A 1 121 ? -35.024 3.755 19.292 1.00 90.75 121 PRO A CA 1
ATOM 976 C C . PRO A 1 121 ? -34.026 4.839 19.712 1.00 90.75 121 PRO A C 1
ATOM 978 O O . PRO A 1 121 ? -34.412 5.987 19.940 1.00 90.75 121 PRO A O 1
ATOM 981 N N . LEU A 1 122 ? -32.747 4.476 19.798 1.00 87.75 122 LEU A N 1
ATOM 982 C CA . LEU A 1 122 ? -31.660 5.372 20.206 1.00 87.75 122 LEU A CA 1
ATOM 983 C C . LEU A 1 122 ? -30.968 6.046 19.019 1.00 87.75 122 LEU A C 1
ATOM 985 O O . LEU A 1 122 ? -30.390 7.119 19.170 1.00 87.75 122 LEU A O 1
ATOM 989 N N . ASN A 1 123 ? -31.042 5.446 17.831 1.00 86.12 123 ASN A N 1
ATOM 990 C CA . ASN A 1 123 ? -30.467 5.989 16.605 1.00 86.12 123 ASN A CA 1
ATOM 991 C C . ASN A 1 123 ? -31.433 5.858 15.418 1.00 86.12 123 ASN A C 1
ATOM 993 O O . ASN A 1 123 ? -32.436 5.136 15.463 1.00 86.12 123 ASN A O 1
ATOM 997 N N . ARG A 1 124 ? -31.111 6.560 14.328 1.00 85.75 124 ARG A N 1
ATOM 998 C CA . ARG A 1 124 ? -31.930 6.583 13.113 1.00 85.75 124 ARG A CA 1
ATOM 999 C C . ARG A 1 124 ? -32.106 5.197 12.491 1.00 85.75 124 ARG A C 1
ATOM 1001 O O . ARG A 1 124 ? -33.187 4.894 11.997 1.00 85.75 124 ARG A O 1
ATOM 1008 N N . LYS A 1 125 ? -31.083 4.341 12.563 1.00 86.50 125 LYS A N 1
ATOM 1009 C CA . LYS A 1 125 ? -31.122 2.963 12.048 1.00 86.50 125 LYS A CA 1
ATOM 1010 C C . LYS A 1 125 ? -32.170 2.113 12.779 1.00 86.50 125 LYS A C 1
ATOM 1012 O O . LYS A 1 125 ? -32.966 1.436 12.132 1.00 86.50 125 LYS A O 1
ATOM 1017 N N . GLN A 1 126 ? -32.206 2.175 14.111 1.00 90.62 126 GLN A N 1
ATOM 1018 C CA . GLN A 1 126 ? -33.230 1.513 14.923 1.00 90.62 126 GLN A CA 1
ATOM 1019 C C . GLN A 1 126 ? -34.618 2.084 14.628 1.00 90.62 126 GLN A C 1
ATOM 1021 O O . GLN A 1 126 ? -35.550 1.329 14.385 1.00 90.62 126 GLN A O 1
ATOM 1026 N N . TYR A 1 127 ? -34.769 3.411 14.576 1.00 90.94 127 TYR A N 1
ATOM 1027 C CA . TYR A 1 127 ? -36.069 4.022 14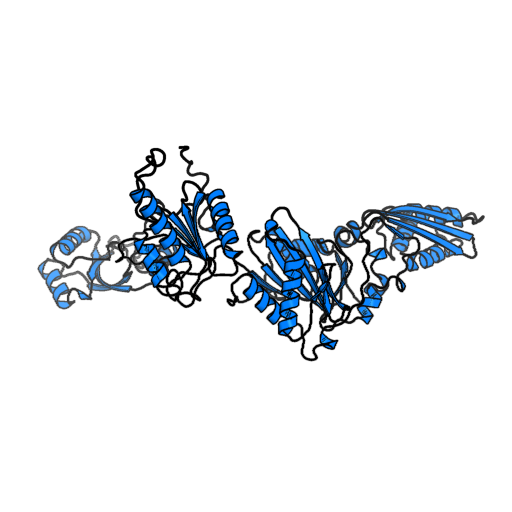.287 1.00 90.94 127 TYR A CA 1
ATOM 1028 C C . TYR A 1 127 ? -36.639 3.577 12.933 1.00 90.94 127 TYR A C 1
ATOM 1030 O O . TYR A 1 127 ? -37.803 3.182 12.853 1.00 90.94 127 TYR A O 1
ATOM 1038 N N . GLU A 1 128 ? -35.824 3.618 11.879 1.00 90.31 128 GLU A N 1
ATOM 1039 C CA . GLU A 1 128 ? -36.240 3.239 10.530 1.00 90.31 128 GLU A CA 1
ATOM 1040 C C . GLU A 1 128 ? -36.651 1.767 10.438 1.00 90.31 128 GLU A C 1
ATOM 1042 O O . GLU A 1 128 ? -37.634 1.464 9.767 1.00 90.31 128 GLU A O 1
ATOM 1047 N N . SER A 1 129 ? -35.971 0.864 11.151 1.00 89.44 129 SER A N 1
ATOM 1048 C CA . SER A 1 129 ? -36.348 -0.554 11.155 1.00 89.44 129 SER A CA 1
ATOM 1049 C C . SER A 1 129 ? -37.561 -0.849 12.045 1.00 89.44 129 SER A C 1
ATOM 1051 O O . SER A 1 129 ? -38.379 -1.703 11.707 1.00 89.44 129 SER A O 1
ATOM 1053 N N . TRP A 1 130 ? -37.732 -0.129 13.158 1.00 92.94 130 TRP A N 1
ATOM 1054 C CA . TRP A 1 130 ? -38.758 -0.432 14.164 1.00 92.94 130 TRP A CA 1
ATOM 1055 C C . TRP A 1 130 ? -40.105 0.256 13.907 1.00 92.94 130 TRP A C 1
ATOM 1057 O O . TRP A 1 130 ? -41.147 -0.246 14.336 1.00 92.94 130 TRP A O 1
ATOM 1067 N N . LYS A 1 131 ? -40.128 1.383 13.179 1.00 90.00 131 LYS A N 1
ATOM 1068 C CA . LYS A 1 131 ? -41.349 2.187 12.947 1.00 90.00 131 LYS A CA 1
ATOM 1069 C C . LYS A 1 131 ? -42.484 1.437 12.242 1.00 90.00 131 LYS A C 1
ATOM 1071 O O . LYS A 1 131 ? -43.632 1.873 12.317 1.00 90.00 131 LYS A O 1
ATOM 1076 N N . HIS A 1 132 ? -42.172 0.344 11.545 1.00 89.62 132 HIS A N 1
ATOM 1077 C CA . HIS A 1 132 ? -43.145 -0.462 10.809 1.00 89.62 132 HIS A CA 1
ATOM 1078 C C . HIS A 1 132 ? -44.021 -1.329 11.723 1.00 89.62 132 HIS A C 1
ATOM 1080 O O . HIS A 1 132 ? -45.146 -1.650 11.347 1.00 89.62 132 HIS A O 1
ATOM 1086 N N . LEU A 1 133 ? -43.544 -1.674 12.926 1.00 90.56 133 LEU A N 1
ATOM 1087 C CA . LEU A 1 133 ? -44.297 -2.495 13.879 1.00 90.56 133 LEU A CA 1
ATOM 1088 C C . LEU A 1 133 ? -45.446 -1.703 14.521 1.00 90.56 133 LEU A C 1
ATOM 1090 O O . LEU A 1 133 ? -46.604 -2.127 14.544 1.00 90.56 133 LEU A O 1
ATOM 1094 N N . TRP A 1 134 ? -45.118 -0.524 15.045 1.00 91.94 134 TRP A N 1
ATOM 1095 C CA . TRP A 1 134 ? -46.068 0.400 15.649 1.00 91.94 134 TRP A CA 1
ATOM 1096 C C . TRP A 1 134 ? -45.538 1.831 15.507 1.00 91.94 134 TRP A C 1
ATOM 1098 O O . TRP A 1 134 ? -44.329 2.019 15.622 1.00 91.94 134 TRP A O 1
ATOM 1108 N N . PRO A 1 135 ? -46.380 2.861 15.289 1.00 91.56 135 PRO A N 1
ATOM 1109 C CA . PRO A 1 135 ? -45.884 4.225 15.137 1.00 91.56 135 PRO A CA 1
ATOM 1110 C C . PRO A 1 135 ? -45.078 4.706 16.355 1.00 91.56 135 PRO A C 1
ATOM 1112 O O . PRO A 1 135 ? -45.575 4.704 17.483 1.00 91.56 135 PRO A O 1
ATOM 1115 N N . LEU A 1 136 ? -43.850 5.168 16.111 1.00 92.75 136 LEU A N 1
ATOM 1116 C CA . LEU A 1 136 ? -42.906 5.605 17.144 1.00 92.75 136 LEU A CA 1
ATOM 1117 C C . LEU A 1 136 ? -42.703 7.125 17.142 1.00 92.75 136 LEU A C 1
ATOM 1119 O O . LEU A 1 136 ? -42.959 7.814 16.150 1.00 92.75 136 LEU A O 1
ATOM 1123 N N . SER A 1 137 ? -42.212 7.639 18.264 1.00 88.44 137 SER A N 1
ATOM 1124 C CA . SER A 1 137 ? -41.647 8.979 18.399 1.00 88.44 137 SER A CA 1
ATOM 1125 C C . SER A 1 137 ? -40.131 8.860 18.525 1.00 88.44 137 SER A C 1
ATOM 1127 O O . SER A 1 137 ? -39.642 8.199 19.437 1.00 88.44 137 SER A O 1
ATOM 1129 N N . TYR A 1 138 ? -39.395 9.507 17.623 1.00 88.00 138 TYR A N 1
ATOM 1130 C CA . TYR A 1 138 ? -37.935 9.573 17.644 1.00 88.00 138 TYR A CA 1
ATOM 1131 C C . TYR A 1 138 ? -37.489 11.027 17.506 1.00 88.00 138 TYR A C 1
ATOM 1133 O O . TYR A 1 138 ? -38.029 11.776 16.688 1.00 88.00 138 TYR A O 1
ATOM 1141 N N . ARG A 1 139 ? -36.534 11.432 18.344 1.00 80.12 139 ARG A N 1
ATOM 1142 C CA . ARG A 1 139 ? -35.865 12.732 18.285 1.00 80.12 139 ARG A CA 1
ATOM 1143 C C . ARG A 1 139 ? -34.387 12.507 18.545 1.00 80.12 139 ARG A C 1
ATOM 1145 O O . ARG A 1 139 ? -34.021 11.997 19.597 1.00 80.12 139 ARG A O 1
ATOM 1152 N N . GLU A 1 140 ? -33.572 12.899 17.583 1.00 70.69 140 GLU A N 1
ATOM 1153 C CA . GLU A 1 140 ? -32.120 12.865 17.694 1.00 70.69 140 GLU A CA 1
ATOM 1154 C C . GLU A 1 140 ? -31.655 14.097 18.488 1.00 70.69 140 GLU A C 1
ATOM 1156 O O . GLU A 1 140 ? -31.980 15.227 18.117 1.00 70.69 140 GLU A O 1
ATOM 1161 N N . ASP A 1 141 ? -30.959 13.897 19.614 1.00 65.06 141 ASP A N 1
ATOM 1162 C CA . ASP A 1 141 ? -30.395 14.994 20.414 1.00 65.06 141 ASP A CA 1
ATOM 1163 C C . ASP A 1 141 ? -28.896 15.143 20.135 1.00 65.06 141 ASP A C 1
ATOM 1165 O O . ASP A 1 141 ? -28.046 14.631 20.859 1.00 65.06 141 ASP A O 1
ATOM 1169 N N . THR A 1 142 ? -28.578 15.883 19.077 1.00 64.38 142 THR A N 1
ATOM 1170 C CA . THR A 1 142 ? -27.205 16.106 18.595 1.00 64.38 142 THR A CA 1
ATOM 1171 C C . THR A 1 142 ? -26.381 17.057 19.472 1.00 64.38 142 THR A C 1
ATOM 1173 O O . THR A 1 142 ? -25.210 17.322 19.198 1.00 64.38 142 THR A O 1
ATOM 1176 N N . ARG A 1 143 ? -26.959 17.622 20.544 1.00 58.31 143 ARG A N 1
ATOM 1177 C CA . ARG A 1 143 ? -26.256 18.587 21.414 1.00 58.31 143 ARG A CA 1
ATOM 1178 C C . ARG A 1 143 ? -25.216 17.928 22.317 1.00 58.31 143 ARG A C 1
ATOM 1180 O O . ARG A 1 143 ? -24.325 18.621 22.799 1.00 58.31 143 ARG A O 1
ATOM 1187 N N . LEU A 1 144 ? -25.356 16.627 22.558 1.00 61.22 144 LEU A N 1
ATOM 1188 C CA . LEU A 1 144 ? -24.497 15.839 23.446 1.00 61.22 144 LEU A CA 1
ATOM 1189 C C . LEU A 1 144 ? -23.442 15.023 22.688 1.00 61.22 144 LEU A C 1
ATOM 1191 O O . LEU A 1 144 ? -22.627 14.347 23.321 1.00 61.22 144 LEU A O 1
ATOM 1195 N N . ASP A 1 145 ? -23.457 15.078 21.356 1.00 74.94 145 ASP A N 1
ATOM 1196 C CA . ASP A 1 145 ? -22.487 14.364 20.541 1.00 74.94 145 ASP A CA 1
ATOM 1197 C C . ASP A 1 145 ? -21.103 15.012 20.652 1.00 74.94 145 ASP A C 1
ATOM 1199 O O . ASP A 1 145 ? -20.990 16.246 20.677 1.00 74.94 145 ASP A O 1
ATOM 1203 N N . PRO A 1 146 ? -20.036 14.197 20.731 1.00 83.31 146 PRO A N 1
ATOM 1204 C CA . PRO A 1 146 ? -18.685 14.720 20.674 1.00 83.31 146 PRO A CA 1
ATOM 1205 C C . PRO A 1 146 ? -18.470 15.420 19.331 1.00 83.31 146 PRO A C 1
ATOM 1207 O O . PRO A 1 146 ? -18.968 14.982 18.297 1.00 83.31 146 PRO A O 1
ATOM 1210 N N . LYS A 1 147 ? -17.739 16.532 19.361 1.00 88.25 147 LYS A N 1
ATOM 1211 C CA . LYS A 1 147 ? -17.422 17.327 18.176 1.00 88.25 147 LYS A CA 1
ATOM 1212 C C . LYS A 1 147 ? -15.916 17.449 18.068 1.00 88.25 147 LYS A C 1
ATOM 1214 O O . LYS A 1 147 ? -15.262 17.749 19.065 1.00 88.25 147 LYS A O 1
ATOM 1219 N N . PHE A 1 148 ? -15.405 17.213 16.869 1.00 89.81 148 PHE A N 1
ATOM 1220 C CA . PHE A 1 148 ? -13.990 17.313 16.549 1.00 89.81 148 PHE A CA 1
ATOM 1221 C C . PHE A 1 148 ? -13.823 18.270 15.380 1.00 89.81 148 PHE A C 1
ATOM 1223 O O . PHE A 1 148 ? -14.589 18.225 14.418 1.00 89.81 148 PHE A O 1
ATOM 1230 N N . THR A 1 149 ? -12.862 19.170 15.493 1.00 91.44 149 THR A N 1
ATOM 1231 C CA . THR A 1 149 ? -12.319 19.934 14.371 1.00 91.44 149 THR A CA 1
ATOM 1232 C C . THR A 1 149 ? -11.207 19.122 13.700 1.00 91.44 149 THR A C 1
ATOM 1234 O O . THR A 1 149 ? -10.764 18.100 14.229 1.00 91.44 149 THR A O 1
ATOM 1237 N N . LYS A 1 150 ? -10.724 19.562 12.533 1.00 81.25 150 LYS A N 1
ATOM 1238 C CA . LYS A 1 150 ? -9.551 18.936 11.892 1.00 81.25 150 LYS A CA 1
ATOM 1239 C C . LYS A 1 150 ? -8.290 19.040 12.760 1.00 81.25 150 LYS A C 1
ATOM 1241 O O . LYS A 1 150 ? -7.499 18.098 12.806 1.00 81.25 150 LYS A O 1
ATOM 1246 N N . ASP A 1 151 ? -8.143 20.147 13.482 1.00 83.75 151 ASP A N 1
ATOM 1247 C CA . ASP A 1 151 ? -7.021 20.367 14.397 1.00 83.75 151 ASP A CA 1
ATOM 1248 C C . ASP A 1 151 ? -7.086 19.393 15.582 1.00 83.75 151 ASP A C 1
ATOM 1250 O O . ASP A 1 151 ? -6.075 18.791 15.936 1.00 83.75 151 ASP A O 1
ATOM 1254 N N . ASP A 1 152 ? -8.283 19.152 16.136 1.00 89.56 152 ASP A N 1
ATOM 1255 C CA . ASP A 1 152 ? -8.468 18.153 17.199 1.00 89.56 152 ASP A CA 1
ATOM 1256 C C . ASP A 1 152 ? -8.047 16.753 16.738 1.00 89.56 152 ASP A C 1
ATOM 1258 O O . ASP A 1 152 ? -7.384 16.031 17.480 1.00 89.56 152 ASP A O 1
ATOM 1262 N N . VAL A 1 153 ? -8.423 16.365 15.513 1.00 84.44 153 VAL A N 1
ATOM 1263 C CA . VAL A 1 153 ? -8.041 15.068 14.935 1.00 84.44 153 VAL A CA 1
ATOM 1264 C C . VAL A 1 153 ? -6.528 14.949 14.796 1.00 84.44 153 VAL A C 1
ATOM 1266 O O . VAL A 1 153 ? -5.963 13.944 15.219 1.00 84.44 153 VAL A O 1
ATOM 1269 N N . THR A 1 154 ? -5.878 15.995 14.284 1.00 79.06 154 THR A N 1
ATOM 1270 C CA . THR A 1 154 ? -4.421 16.014 14.104 1.00 79.06 154 THR A CA 1
ATOM 1271 C C . THR A 1 154 ? -3.716 15.833 15.453 1.00 79.06 154 THR A C 1
ATOM 1273 O O . THR A 1 154 ? -2.834 14.990 15.590 1.00 79.06 154 THR A O 1
ATOM 1276 N N . LEU A 1 155 ? -4.169 16.540 16.495 1.00 87.00 155 LEU A N 1
ATOM 1277 C CA . LEU A 1 155 ? -3.625 16.408 17.851 1.00 87.00 155 LEU A CA 1
ATOM 1278 C C . LEU A 1 155 ? -3.838 15.008 18.449 1.00 87.00 155 LEU A C 1
ATOM 1280 O O . LEU A 1 155 ? -2.946 14.467 19.110 1.00 87.00 155 LEU A O 1
ATOM 1284 N N . ILE A 1 156 ? -5.004 14.400 18.215 1.00 90.12 156 ILE A N 1
ATOM 1285 C CA . ILE A 1 156 ? -5.306 13.028 18.648 1.00 90.12 156 ILE A CA 1
ATOM 1286 C C . ILE A 1 156 ? -4.334 12.032 18.004 1.00 90.12 156 ILE A C 1
ATOM 1288 O O . ILE A 1 156 ? -3.791 11.162 18.693 1.00 90.12 156 ILE A O 1
ATOM 1292 N N . GLU A 1 157 ? -4.090 12.169 16.702 1.00 80.69 157 GLU A N 1
ATOM 1293 C CA . GLU A 1 157 ? -3.186 11.305 15.942 1.00 80.69 157 GLU A CA 1
ATOM 1294 C C . GLU A 1 157 ? -1.725 11.503 16.352 1.00 80.69 157 GLU A C 1
ATOM 1296 O O . GLU A 1 157 ? -1.033 10.515 16.597 1.00 80.69 157 GLU A O 1
ATOM 1301 N N . GLU A 1 158 ? -1.269 12.744 16.542 1.00 79.44 158 GLU A N 1
ATOM 1302 C CA . GLU A 1 158 ? 0.071 13.056 17.060 1.00 79.44 158 GLU A CA 1
ATOM 1303 C C . GLU A 1 158 ? 0.303 12.426 18.439 1.00 79.44 158 GLU A C 1
ATOM 1305 O O . GLU A 1 158 ? 1.352 11.823 18.715 1.00 79.44 158 GLU A O 1
ATOM 1310 N N . HIS A 1 159 ? -0.689 12.532 19.326 1.00 90.00 159 HIS A N 1
ATOM 1311 C CA . HIS A 1 159 ? -0.592 11.927 20.641 1.00 90.00 159 HIS A CA 1
ATOM 1312 C C . HIS A 1 159 ? -0.558 10.405 20.587 1.00 90.00 159 HIS A C 1
ATOM 1314 O O . HIS A 1 159 ? 0.246 9.814 21.316 1.00 90.00 159 HIS A O 1
ATOM 1320 N N . MET A 1 160 ? -1.380 9.789 19.734 1.00 85.44 160 MET A N 1
ATOM 1321 C CA . MET A 1 160 ? -1.425 8.338 19.576 1.00 85.44 160 MET A CA 1
ATOM 1322 C C . MET A 1 160 ? -0.144 7.797 18.926 1.00 85.44 160 MET A C 1
ATOM 1324 O O . MET A 1 160 ? 0.464 6.869 19.458 1.00 85.44 160 MET A O 1
ATOM 1328 N N . ALA A 1 161 ? 0.330 8.412 17.841 1.00 70.75 161 ALA A N 1
ATOM 1329 C CA . ALA A 1 161 ? 1.551 8.011 17.145 1.00 70.75 161 ALA A CA 1
ATOM 1330 C C . ALA A 1 161 ? 2.767 8.045 18.080 1.00 70.75 161 ALA A C 1
ATOM 1332 O O . ALA A 1 161 ? 3.574 7.116 18.111 1.00 70.75 161 ALA A O 1
ATOM 1333 N N . SER A 1 162 ? 2.866 9.084 18.913 1.00 79.06 162 SER A N 1
ATOM 1334 C CA . SER A 1 162 ? 3.982 9.237 19.842 1.00 79.06 162 SER A CA 1
ATOM 1335 C C . SER A 1 162 ? 4.026 8.166 20.939 1.00 79.06 162 SER A C 1
ATOM 1337 O O . SER A 1 162 ? 5.121 7.790 21.355 1.00 79.06 162 SER A O 1
ATOM 1339 N N . ILE A 1 163 ? 2.880 7.664 21.415 1.00 78.94 163 ILE A N 1
ATOM 1340 C CA . ILE A 1 163 ? 2.864 6.571 22.404 1.00 78.94 163 ILE A CA 1
ATOM 1341 C C . ILE A 1 163 ? 2.977 5.186 21.757 1.00 78.94 163 ILE A C 1
ATOM 1343 O O . ILE A 1 163 ? 3.508 4.277 22.390 1.00 78.94 163 ILE A O 1
ATOM 1347 N N . LEU A 1 164 ? 2.532 5.024 20.507 1.00 67.50 164 LEU A N 1
ATOM 1348 C CA . LEU A 1 164 ? 2.719 3.791 19.734 1.00 67.50 164 LEU A CA 1
ATOM 1349 C C . LEU A 1 164 ? 4.180 3.565 19.330 1.00 67.50 164 LEU A C 1
ATOM 1351 O O . LEU A 1 164 ? 4.590 2.425 19.168 1.00 67.50 164 LEU A O 1
ATOM 1355 N N . ALA A 1 165 ? 4.984 4.626 19.235 1.00 61.78 165 ALA A N 1
ATOM 1356 C CA . ALA A 1 165 ? 6.423 4.528 18.982 1.00 61.78 165 ALA A CA 1
ATOM 1357 C C . ALA A 1 165 ? 7.236 3.948 20.160 1.00 61.78 165 ALA A C 1
ATOM 1359 O O . ALA A 1 165 ? 8.460 3.877 20.080 1.00 61.78 165 ALA A O 1
ATOM 1360 N N . THR A 1 166 ? 6.592 3.589 21.275 1.00 62.97 166 THR A N 1
ATOM 1361 C CA . THR A 1 166 ? 7.267 3.016 22.447 1.00 62.97 166 THR A CA 1
ATOM 1362 C C . THR A 1 166 ? 7.157 1.492 22.451 1.00 62.97 166 THR A C 1
ATOM 1364 O O . THR A 1 166 ? 6.095 0.954 22.162 1.00 62.97 166 THR A O 1
ATOM 1367 N N . ASP A 1 167 ? 8.222 0.791 22.855 1.00 62.34 167 ASP A N 1
ATOM 1368 C CA . ASP A 1 167 ? 8.302 -0.686 22.837 1.00 62.34 167 ASP A CA 1
ATOM 1369 C C . ASP A 1 167 ? 7.381 -1.393 23.855 1.00 62.34 167 ASP A C 1
ATOM 1371 O O . ASP A 1 167 ? 7.426 -2.612 24.024 1.00 62.34 167 ASP A O 1
ATOM 1375 N N . THR A 1 168 ? 6.577 -0.641 24.608 1.00 77.25 168 THR A N 1
ATOM 1376 C CA . THR A 1 168 ? 5.725 -1.175 25.676 1.00 77.25 168 THR A CA 1
ATOM 1377 C C . THR A 1 168 ? 4.337 -0.563 25.605 1.00 77.25 168 THR A C 1
ATOM 1379 O O . THR A 1 168 ? 4.150 0.530 25.074 1.00 77.25 168 THR A O 1
ATOM 1382 N N . ILE A 1 169 ? 3.351 -1.239 26.203 1.00 81.81 169 ILE A N 1
ATOM 1383 C CA . ILE A 1 169 ? 2.016 -0.662 26.370 1.00 81.81 169 ILE A CA 1
ATOM 1384 C C . ILE A 1 169 ? 2.163 0.670 27.108 1.00 81.81 169 ILE A C 1
ATOM 1386 O O . ILE A 1 169 ? 2.658 0.705 28.228 1.00 81.81 169 ILE A O 1
ATOM 1390 N N . SER A 1 170 ? 1.724 1.757 26.486 1.00 90.00 170 SER A N 1
ATOM 1391 C CA . SER A 1 170 ? 1.892 3.114 27.006 1.00 90.00 170 SER A CA 1
ATOM 1392 C C . SER A 1 170 ? 0.560 3.848 27.128 1.00 90.00 170 SER A C 1
ATOM 1394 O O . SER A 1 170 ? -0.388 3.568 26.383 1.00 90.00 170 SER A O 1
ATOM 1396 N N . CYS A 1 171 ? 0.488 4.758 28.101 1.00 96.38 171 CYS A N 1
ATOM 1397 C CA . CYS A 1 171 ? -0.656 5.608 28.403 1.00 96.38 171 CYS A CA 1
ATOM 1398 C C . CYS A 1 171 ? -0.194 7.054 28.590 1.00 96.38 171 CYS A C 1
ATOM 1400 O O . CYS A 1 171 ? 0.733 7.323 29.354 1.00 96.38 171 CYS A O 1
ATOM 1402 N N . ARG A 1 172 ? -0.895 7.994 27.961 1.00 97.25 172 ARG A N 1
ATOM 1403 C CA . ARG A 1 172 ? -0.674 9.435 28.068 1.00 97.25 172 ARG A CA 1
ATOM 1404 C C . ARG A 1 172 ? -1.971 10.139 28.451 1.00 97.25 172 ARG A C 1
ATOM 1406 O O . ARG A 1 172 ? -3.024 9.834 27.903 1.00 97.25 172 ARG A O 1
ATOM 1413 N N . ILE A 1 173 ? -1.888 11.090 29.376 1.00 97.19 173 ILE A N 1
ATOM 1414 C CA . ILE A 1 173 ? -3.020 11.905 29.832 1.00 97.19 173 ILE A CA 1
ATOM 1415 C C . ILE A 1 173 ? -2.736 13.365 29.483 1.00 97.19 173 ILE A C 1
ATOM 1417 O O . ILE A 1 173 ? -1.669 13.889 29.817 1.00 97.19 173 ILE A O 1
ATOM 1421 N N . VAL A 1 174 ? -3.683 14.009 28.806 1.00 96.00 174 VAL A N 1
ATOM 1422 C CA . VAL A 1 174 ? -3.527 15.344 28.216 1.00 96.00 174 VAL A CA 1
ATOM 1423 C C . VAL A 1 174 ? -4.693 16.237 28.619 1.00 96.00 174 VAL A C 1
ATOM 1425 O O . VAL A 1 174 ? -5.844 15.801 28.648 1.00 96.00 174 VAL A O 1
ATOM 1428 N N . ASN A 1 175 ? -4.404 17.506 28.906 1.00 92.88 175 ASN A N 1
ATOM 1429 C CA . ASN A 1 175 ? -5.434 18.529 29.033 1.00 92.88 175 ASN A CA 1
ATOM 1430 C C . ASN A 1 175 ? -5.869 19.000 27.629 1.00 92.88 175 ASN A C 1
ATOM 1432 O O . ASN A 1 175 ? -5.081 19.682 26.969 1.00 92.88 175 ASN A O 1
ATOM 1436 N N . PRO A 1 176 ? -7.102 18.699 27.176 1.00 89.88 176 PRO A N 1
ATOM 1437 C CA . PRO A 1 176 ? -7.540 19.029 25.820 1.00 89.88 176 PRO A CA 1
ATOM 1438 C C . PRO A 1 176 ? -7.670 20.535 25.562 1.00 89.88 176 PRO A C 1
ATOM 1440 O O . PRO A 1 176 ? -7.599 20.959 24.418 1.00 89.88 176 PRO A O 1
ATOM 1443 N N . ALA A 1 177 ? -7.835 21.365 26.599 1.00 87.50 177 ALA A N 1
ATOM 1444 C CA . ALA A 1 177 ? -7.970 22.813 26.428 1.00 87.50 177 ALA A CA 1
ATOM 1445 C C . ALA A 1 177 ? -6.628 23.515 26.166 1.00 87.50 177 ALA A C 1
ATOM 1447 O O . ALA A 1 177 ? -6.594 24.583 25.561 1.00 87.50 177 ALA A O 1
ATOM 1448 N N . THR A 1 178 ? -5.527 22.937 26.653 1.00 89.81 178 THR A N 1
ATOM 1449 C CA . THR A 1 178 ? -4.180 23.528 26.568 1.00 89.81 178 THR A CA 1
ATOM 1450 C C . THR A 1 178 ? -3.201 22.683 25.761 1.00 89.81 178 THR A C 1
ATOM 1452 O O . THR A 1 178 ? -2.054 23.086 25.587 1.00 89.81 178 THR A O 1
ATOM 1455 N N . ASN A 1 179 ? -3.629 21.502 25.306 1.00 90.38 179 ASN A N 1
ATOM 1456 C CA . ASN A 1 179 ? -2.791 20.478 24.688 1.00 90.38 179 ASN A CA 1
ATOM 1457 C C . ASN A 1 179 ? -1.579 20.056 25.551 1.00 90.38 179 ASN A C 1
ATOM 1459 O O . ASN A 1 179 ? -0.555 19.576 25.062 1.00 90.38 179 ASN A O 1
ATOM 1463 N N . ARG A 1 180 ? -1.654 20.269 26.871 1.00 93.00 180 ARG A N 1
ATOM 1464 C CA . ARG A 1 180 ? -0.547 19.988 27.788 1.00 93.00 180 ARG A CA 1
ATOM 1465 C C . ARG A 1 180 ? -0.559 18.524 28.207 1.00 93.00 180 ARG A C 1
ATOM 1467 O O . ARG A 1 180 ? -1.530 18.054 28.800 1.00 93.00 180 ARG A O 1
ATOM 1474 N N . ILE A 1 181 ? 0.561 17.835 27.997 1.00 94.38 181 ILE A N 1
ATOM 1475 C CA . ILE A 1 181 ? 0.788 16.484 28.522 1.00 94.38 181 ILE A CA 1
ATOM 1476 C C . ILE A 1 181 ? 1.003 16.569 30.037 1.00 94.38 181 ILE A C 1
ATOM 1478 O O . ILE A 1 181 ? 1.893 17.276 30.513 1.00 94.38 181 ILE A O 1
ATOM 1482 N N . LEU A 1 182 ? 0.176 15.852 30.795 1.00 93.06 182 LEU A N 1
ATOM 1483 C CA . LEU A 1 182 ? 0.220 15.819 32.258 1.00 93.06 182 LEU A CA 1
ATOM 1484 C C . LEU A 1 182 ? 0.982 14.605 32.784 1.00 93.06 182 LEU A C 1
ATOM 1486 O O . LEU A 1 182 ? 1.683 14.710 33.786 1.00 93.06 182 LEU A O 1
ATOM 1490 N N . ALA A 1 183 ? 0.851 13.467 32.104 1.00 95.00 183 ALA A N 1
ATOM 1491 C CA . ALA A 1 183 ? 1.601 12.253 32.389 1.00 95.00 183 ALA A CA 1
ATOM 1492 C C . ALA A 1 183 ? 1.731 11.399 31.126 1.00 95.00 183 ALA A C 1
ATOM 1494 O O . ALA A 1 183 ? 0.827 11.376 30.288 1.00 95.00 183 ALA A O 1
ATOM 1495 N N . GLN A 1 184 ? 2.838 10.669 31.021 1.00 95.81 184 GLN A N 1
ATOM 1496 C CA . GLN A 1 184 ? 3.038 9.599 30.051 1.00 95.81 184 GLN A CA 1
ATOM 1497 C C . GLN A 1 184 ? 3.821 8.482 30.725 1.00 95.81 184 GLN A C 1
ATOM 1499 O O . GLN A 1 184 ? 4.951 8.701 31.148 1.00 95.81 184 GLN A O 1
ATOM 1504 N N . GLU A 1 185 ? 3.226 7.300 30.807 1.00 96.31 185 GLU A N 1
ATOM 1505 C CA . GLU A 1 185 ? 3.801 6.166 31.520 1.00 96.31 185 GLU A CA 1
ATOM 1506 C C . GLU A 1 185 ? 3.633 4.874 30.724 1.00 96.31 185 GLU A C 1
ATOM 1508 O O . GLU A 1 185 ? 2.590 4.627 30.111 1.00 96.31 185 GLU A O 1
ATOM 1513 N N . GLY A 1 186 ? 4.670 4.041 30.770 1.00 91.31 186 GLY A N 1
ATOM 1514 C CA . GLY A 1 186 ? 4.669 2.699 30.203 1.00 91.31 186 GLY A CA 1
ATOM 1515 C C . GLY A 1 186 ? 4.181 1.644 31.193 1.00 91.31 186 GLY A C 1
ATOM 1516 O O . GLY A 1 186 ? 4.105 1.852 32.410 1.00 91.31 186 GLY A O 1
ATOM 1517 N N . ASP A 1 187 ? 3.865 0.474 30.663 1.00 90.12 187 ASP A N 1
ATOM 1518 C CA . ASP A 1 187 ? 3.573 -0.723 31.428 1.00 90.12 187 ASP A CA 1
ATOM 1519 C C . ASP A 1 187 ? 4.854 -1.275 32.051 1.00 90.12 187 ASP A C 1
ATOM 1521 O O . ASP A 1 187 ? 5.888 -1.417 31.401 1.00 90.12 187 ASP A O 1
ATOM 1525 N N . SER A 1 188 ? 4.791 -1.575 33.343 1.00 91.56 188 SER A N 1
ATOM 1526 C CA . SER A 1 188 ? 5.909 -2.158 34.080 1.00 91.56 188 SER A CA 1
ATOM 1527 C C . SER A 1 188 ? 5.458 -3.340 34.929 1.00 91.56 188 SER A C 1
ATOM 1529 O O . SER A 1 188 ? 5.944 -3.548 36.043 1.00 91.56 188 SER A O 1
ATOM 1531 N N . ARG A 1 189 ? 4.545 -4.162 34.390 1.00 87.38 189 ARG A N 1
ATOM 1532 C CA . ARG A 1 189 ? 4.063 -5.378 35.065 1.00 87.38 189 ARG A CA 1
ATOM 1533 C C . ARG A 1 189 ? 5.150 -6.407 35.352 1.00 87.38 189 ARG A C 1
ATOM 1535 O O . ARG A 1 189 ? 4.989 -7.199 36.274 1.00 87.38 189 ARG A O 1
ATOM 1542 N N . SER A 1 190 ? 6.275 -6.344 34.640 1.00 85.81 190 SER A N 1
ATOM 1543 C CA . SER A 1 190 ? 7.488 -7.098 34.978 1.00 85.81 190 SER A CA 1
ATOM 1544 C C . SER A 1 190 ? 8.020 -6.780 36.381 1.00 85.81 190 SER A C 1
ATOM 1546 O O . SER A 1 190 ? 8.666 -7.626 36.991 1.00 85.81 190 SER A O 1
ATOM 1548 N N . LYS A 1 191 ? 7.736 -5.582 36.912 1.00 91.00 191 LYS A N 1
ATOM 1549 C CA . LYS A 1 191 ? 8.112 -5.155 38.267 1.00 91.00 191 LYS A CA 1
ATOM 1550 C C . LYS A 1 191 ? 7.007 -5.419 39.289 1.00 91.00 191 LYS A C 1
ATOM 1552 O O . LYS A 1 191 ? 7.306 -5.812 40.411 1.00 91.00 191 LYS A O 1
ATOM 1557 N N . HIS A 1 192 ? 5.745 -5.165 38.935 1.00 92.62 192 HIS A N 1
ATOM 1558 C CA . HIS A 1 192 ? 4.610 -5.372 39.838 1.00 92.62 192 HIS A CA 1
ATOM 1559 C C . HIS A 1 192 ? 3.294 -5.558 39.063 1.00 92.62 192 HIS A C 1
ATOM 1561 O O . HIS A 1 192 ? 2.999 -4.751 38.181 1.00 92.62 192 HIS A O 1
ATOM 1567 N N . PRO A 1 193 ? 2.433 -6.530 39.418 1.00 89.56 193 PRO A N 1
ATOM 1568 C CA . PRO A 1 193 ? 1.247 -6.882 38.627 1.00 89.56 193 PRO A CA 1
ATOM 1569 C C . PRO A 1 193 ? 0.234 -5.740 38.442 1.00 89.56 193 PRO A C 1
ATOM 1571 O O . PRO A 1 193 ? -0.485 -5.720 37.451 1.00 89.56 193 PRO A O 1
ATOM 1574 N N . LEU A 1 194 ? 0.186 -4.766 39.358 1.00 91.44 194 LEU A N 1
ATOM 1575 C CA . LEU A 1 194 ? -0.712 -3.603 39.252 1.00 91.44 194 LEU A CA 1
ATOM 1576 C C . LEU A 1 194 ? -0.164 -2.456 38.383 1.00 91.44 194 LEU A C 1
ATOM 1578 O O . LEU A 1 194 ? -0.888 -1.494 38.132 1.00 91.44 194 LEU A O 1
ATOM 1582 N N . HIS A 1 195 ? 1.088 -2.527 37.921 1.00 93.88 195 HIS A N 1
ATOM 1583 C CA . HIS A 1 195 ? 1.753 -1.433 37.201 1.00 93.88 195 HIS A CA 1
ATOM 1584 C C . HIS A 1 195 ? 1.423 -1.409 35.705 1.00 93.88 195 HIS A C 1
ATOM 1586 O O . HIS A 1 195 ? 2.303 -1.384 34.841 1.00 93.88 195 HIS A O 1
ATOM 1592 N N . HIS A 1 196 ? 0.131 -1.408 35.400 1.00 94.12 196 HIS A N 1
ATOM 1593 C CA . HIS A 1 196 ? -0.368 -1.156 34.055 1.00 94.12 196 HIS A CA 1
ATOM 1594 C C . HIS A 1 196 ? -0.111 0.305 33.671 1.00 94.12 196 HIS A C 1
ATOM 1596 O O . HIS A 1 196 ? -0.196 1.190 34.524 1.00 94.12 196 HIS A O 1
ATOM 1602 N N . ALA A 1 197 ? 0.096 0.576 32.383 1.00 94.88 197 ALA A N 1
ATOM 1603 C CA . ALA A 1 197 ? 0.365 1.925 31.875 1.00 94.88 197 ALA A CA 1
ATOM 1604 C C . ALA A 1 197 ? -0.643 2.984 32.372 1.00 94.88 197 ALA A C 1
ATOM 1606 O O . ALA A 1 197 ? -0.255 4.034 32.882 1.00 94.88 197 ALA A O 1
ATOM 1607 N N . VAL A 1 198 ? -1.945 2.673 32.310 1.00 97.06 198 VAL A N 1
ATOM 1608 C CA . VAL A 1 198 ? -3.024 3.560 32.786 1.00 97.06 198 VAL A CA 1
ATOM 1609 C C . VAL A 1 198 ? -2.913 3.840 34.286 1.00 97.06 198 VAL A C 1
ATOM 1611 O O . VAL A 1 198 ? -3.047 4.984 34.717 1.00 97.06 198 VAL A O 1
ATOM 1614 N N . MET A 1 199 ? -2.639 2.810 35.090 1.00 97.00 199 MET A N 1
ATOM 1615 C CA . MET A 1 199 ? -2.498 2.953 36.541 1.00 97.00 199 MET A CA 1
ATOM 1616 C C . MET A 1 199 ? -1.289 3.816 36.895 1.00 97.00 199 MET A C 1
ATOM 1618 O O . MET A 1 199 ? -1.393 4.687 37.757 1.00 97.00 199 MET A O 1
ATOM 1622 N N . ASN A 1 200 ? -0.172 3.609 36.197 1.00 96.56 200 ASN A N 1
ATOM 1623 C CA . ASN A 1 200 ? 1.052 4.377 36.389 1.00 96.56 200 ASN A CA 1
ATOM 1624 C C . ASN A 1 200 ? 0.821 5.857 36.043 1.00 96.56 200 ASN A C 1
ATOM 1626 O O . ASN A 1 200 ? 1.169 6.729 36.839 1.00 96.56 200 ASN A O 1
ATOM 1630 N N . ALA A 1 201 ? 0.149 6.149 34.923 1.00 96.31 201 ALA A N 1
ATOM 1631 C CA . ALA A 1 201 ? -0.156 7.520 34.510 1.00 96.31 201 ALA A CA 1
ATOM 1632 C C . ALA A 1 201 ? -1.070 8.244 35.516 1.00 96.31 201 ALA A C 1
ATOM 1634 O O . ALA A 1 201 ? -0.788 9.376 35.914 1.00 96.31 201 ALA A O 1
ATOM 1635 N N . ILE A 1 202 ? -2.128 7.578 35.994 1.00 95.81 202 ILE A N 1
ATOM 1636 C CA . ILE A 1 202 ? -3.015 8.130 37.033 1.00 95.81 202 ILE A CA 1
ATOM 1637 C C . ILE A 1 202 ? -2.242 8.348 38.343 1.00 95.81 202 ILE A C 1
ATOM 1639 O O . ILE A 1 202 ? -2.409 9.377 39.003 1.00 95.81 202 ILE A O 1
ATOM 1643 N N . HIS A 1 203 ? -1.377 7.403 38.722 1.00 94.50 203 HIS A N 1
ATOM 1644 C CA . HIS A 1 203 ? -0.544 7.513 39.917 1.00 94.50 203 HIS A CA 1
ATOM 1645 C C . HIS A 1 203 ? 0.409 8.713 39.846 1.00 94.50 203 HIS A C 1
ATOM 1647 O O . HIS A 1 203 ? 0.522 9.453 40.825 1.00 94.50 203 HIS A O 1
ATOM 1653 N N . HIS A 1 204 ? 1.042 8.944 38.692 1.00 94.19 204 HIS A N 1
ATOM 1654 C CA . HIS A 1 204 ? 1.908 10.098 38.459 1.00 94.19 204 HIS A CA 1
ATOM 1655 C C . HIS A 1 204 ? 1.143 11.407 38.708 1.00 94.19 204 HIS A C 1
ATOM 1657 O O . HIS A 1 204 ? 1.570 12.218 39.536 1.00 94.19 204 HIS A O 1
ATOM 1663 N N . ILE A 1 205 ? -0.034 11.581 38.096 1.00 92.00 205 ILE A N 1
ATOM 1664 C CA . ILE A 1 205 ? -0.863 12.782 38.303 1.00 92.00 205 ILE A CA 1
ATOM 1665 C C . ILE A 1 205 ? -1.249 12.935 39.779 1.00 92.00 205 ILE A C 1
ATOM 1667 O O . ILE A 1 205 ? -1.064 14.005 40.363 1.00 92.00 205 ILE A O 1
ATOM 1671 N N . ALA A 1 206 ? -1.701 11.855 40.425 1.00 90.44 206 ALA A N 1
ATOM 1672 C CA . ALA A 1 206 ? -2.064 11.873 41.842 1.00 90.44 206 ALA A CA 1
ATOM 1673 C C . ALA A 1 206 ? -0.899 12.321 42.742 1.00 90.44 206 ALA A C 1
ATOM 1675 O O . ALA A 1 206 ? -1.089 13.061 43.713 1.00 90.44 206 ALA A O 1
ATOM 1676 N N . HIS A 1 207 ? 0.318 11.864 42.440 1.00 89.12 207 HIS A N 1
ATOM 1677 C CA . HIS A 1 207 ? 1.516 12.226 43.187 1.00 89.12 207 HIS A CA 1
ATOM 1678 C C . HIS A 1 207 ? 1.903 13.696 42.959 1.00 89.12 207 HIS A C 1
ATOM 1680 O O . HIS A 1 207 ? 2.218 14.408 43.922 1.00 89.12 207 HIS A O 1
ATOM 1686 N N . ALA A 1 208 ? 1.821 14.173 41.713 1.00 86.06 208 ALA A N 1
ATOM 1687 C CA . ALA A 1 208 ? 2.076 15.565 41.356 1.00 86.06 208 ALA A CA 1
ATOM 1688 C C . ALA A 1 208 ? 1.125 16.524 42.099 1.00 86.06 208 ALA A C 1
ATOM 1690 O O . ALA A 1 208 ? 1.586 17.479 42.727 1.00 86.06 208 ALA A O 1
ATOM 1691 N N . GLU A 1 209 ? -0.177 16.218 42.141 1.00 83.81 209 GLU A N 1
ATOM 1692 C CA . GLU A 1 209 ? -1.184 17.024 42.851 1.00 83.81 209 GLU A CA 1
ATOM 1693 C C . GLU A 1 209 ? -1.000 17.050 44.377 1.00 83.81 209 GLU A C 1
ATOM 1695 O O . GLU A 1 209 ? -1.240 18.063 45.041 1.00 83.81 209 GLU A O 1
ATOM 1700 N N . ARG A 1 210 ? -0.585 15.931 44.982 1.00 81.75 210 ARG A N 1
ATOM 1701 C CA . ARG A 1 210 ? -0.302 15.883 46.429 1.00 81.75 210 ARG A CA 1
ATOM 1702 C C . ARG A 1 210 ? 0.928 16.712 46.786 1.00 81.75 210 ARG A C 1
ATOM 1704 O O . ARG A 1 210 ? 0.956 17.353 47.837 1.00 81.75 210 ARG A O 1
ATOM 1711 N N . SER A 1 211 ? 1.934 16.689 45.919 1.00 75.88 211 SER A N 1
ATOM 1712 C CA . SER A 1 211 ? 3.199 17.397 46.115 1.00 75.88 211 SER A CA 1
ATOM 1713 C C . SER A 1 211 ? 3.015 18.913 46.039 1.00 75.88 211 SER A C 1
ATOM 1715 O O . SER A 1 211 ? 3.571 19.639 46.864 1.00 75.88 211 SER A O 1
ATOM 1717 N N . THR A 1 212 ? 2.176 19.397 45.118 1.00 71.00 212 THR A N 1
ATOM 1718 C CA . THR A 1 212 ? 1.821 20.822 45.020 1.00 71.00 212 THR A CA 1
ATOM 1719 C C . THR A 1 212 ? 0.993 21.299 46.213 1.00 71.00 212 THR A C 1
ATOM 1721 O O . THR A 1 212 ? 1.276 22.369 46.747 1.00 71.00 212 THR A O 1
ATOM 1724 N N . LYS A 1 213 ? 0.054 20.488 46.726 1.00 68.12 213 LYS A N 1
ATOM 1725 C CA . LYS A 1 213 ? -0.712 20.823 47.946 1.00 68.12 213 LYS A CA 1
ATOM 1726 C C . LYS A 1 213 ? 0.157 20.929 49.206 1.00 68.12 213 LYS A C 1
ATOM 1728 O O . LYS A 1 213 ? -0.129 21.756 50.066 1.00 68.12 213 LYS A O 1
ATOM 1733 N N . LYS A 1 214 ? 1.226 20.129 49.323 1.00 61.34 214 LYS A N 1
ATOM 1734 C CA . LYS A 1 214 ? 2.145 20.158 50.481 1.00 61.34 214 LYS A CA 1
ATOM 1735 C C . LYS A 1 214 ? 3.105 21.351 50.495 1.00 61.34 214 LYS A C 1
ATOM 1737 O O . LYS A 1 214 ? 3.538 21.742 51.572 1.00 61.34 214 LYS A O 1
ATOM 1742 N N . ARG A 1 215 ? 3.462 21.919 49.337 1.00 55.94 215 ARG A N 1
ATOM 1743 C CA . ARG A 1 215 ? 4.463 23.002 49.234 1.00 55.94 215 ARG A CA 1
ATOM 1744 C C . ARG A 1 215 ? 3.916 24.413 49.490 1.00 55.94 215 ARG A C 1
ATOM 1746 O O . ARG A 1 215 ? 4.688 25.361 49.422 1.00 55.94 215 ARG A O 1
ATOM 1753 N N . GLY A 1 216 ? 2.629 24.549 49.823 1.00 48.44 216 GLY A N 1
ATOM 1754 C CA . GLY A 1 216 ? 1.945 25.843 49.847 1.00 48.44 216 GLY A CA 1
ATOM 1755 C C . GLY A 1 216 ? 1.789 26.366 48.418 1.00 48.44 216 GLY A C 1
ATOM 1756 O O . GLY A 1 216 ? 2.723 26.322 47.622 1.00 48.44 216 GLY A O 1
ATOM 1757 N N . ALA A 1 217 ? 0.589 26.797 48.040 1.00 47.28 217 ALA A N 1
ATOM 1758 C CA . ALA A 1 217 ? 0.341 27.287 46.690 1.00 47.28 217 ALA A CA 1
ATOM 1759 C C . ALA A 1 217 ? 1.204 28.534 46.410 1.00 47.28 217 ALA A C 1
ATOM 1761 O O . ALA A 1 217 ? 0.850 29.637 46.819 1.00 47.28 217 ALA A O 1
ATOM 1762 N N . SER A 1 218 ? 2.338 28.358 45.725 1.00 42.50 218 SER A N 1
ATOM 1763 C CA . SER A 1 218 ? 3.049 29.462 45.080 1.00 42.50 218 SER A CA 1
ATOM 1764 C C . SER A 1 218 ? 2.097 30.100 44.065 1.00 42.50 218 SER A C 1
ATOM 1766 O O . SER A 1 218 ? 1.373 29.397 43.357 1.00 42.50 218 SER A O 1
ATOM 1768 N N . GLU A 1 219 ? 2.054 31.429 44.045 1.00 42.91 219 GLU A N 1
ATOM 1769 C CA . GLU A 1 219 ? 1.000 32.276 43.470 1.00 42.91 219 GLU A CA 1
ATOM 1770 C C . GLU A 1 219 ? 0.750 32.144 41.951 1.00 42.91 219 GLU A C 1
ATOM 1772 O O . GLU A 1 219 ? -0.095 32.856 41.420 1.00 42.91 219 GLU A O 1
ATOM 1777 N N . MET A 1 220 ? 1.394 31.211 41.246 1.00 42.22 220 MET A N 1
ATOM 1778 C CA . MET A 1 220 ? 1.297 31.055 39.785 1.00 42.22 220 MET A CA 1
ATOM 1779 C C . MET A 1 220 ? 0.306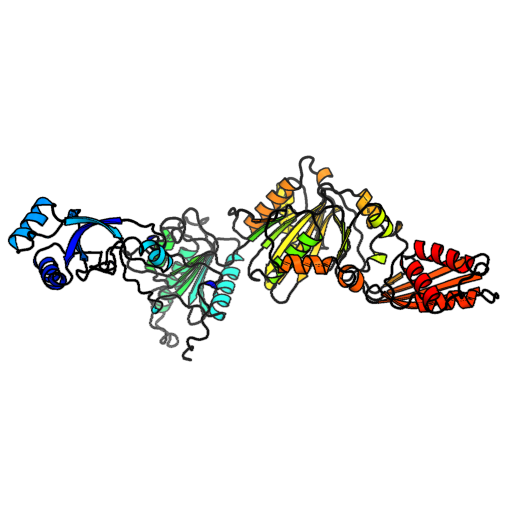 29.985 39.279 1.00 42.22 220 MET A C 1
ATOM 1781 O O . MET A 1 220 ? 0.230 29.759 38.077 1.00 42.22 220 MET A O 1
ATOM 1785 N N . LEU A 1 221 ? -0.465 29.320 40.150 1.00 45.97 221 LEU A N 1
ATOM 1786 C CA . LEU A 1 221 ? -1.425 28.257 39.769 1.00 45.97 221 LEU A CA 1
ATOM 1787 C C . LEU A 1 221 ? -2.849 28.502 40.313 1.00 45.97 221 LEU A C 1
ATOM 1789 O O . LEU A 1 221 ? -3.556 27.562 40.667 1.00 45.97 221 LEU A O 1
ATOM 1793 N N . LYS A 1 222 ? -3.272 29.767 40.438 1.00 42.16 222 LYS A N 1
ATOM 1794 C CA . LYS A 1 222 ? -4.609 30.124 40.957 1.00 42.16 222 LYS A CA 1
ATOM 1795 C C . LYS A 1 222 ? -5.734 30.134 39.906 1.00 42.16 222 LYS A C 1
ATOM 1797 O O . LYS A 1 222 ? -6.889 30.185 40.315 1.00 42.16 222 LYS A O 1
ATOM 1802 N N . ASP A 1 223 ? -5.432 30.045 38.606 1.00 42.88 223 ASP A N 1
ATOM 1803 C CA . ASP A 1 223 ? -6.446 30.218 37.544 1.00 42.88 223 ASP A CA 1
ATOM 1804 C C . ASP A 1 223 ? -7.141 28.931 37.066 1.00 42.88 223 ASP A C 1
ATOM 1806 O O . ASP A 1 223 ? -8.244 28.992 36.522 1.00 42.88 223 ASP A O 1
ATOM 1810 N N . GLU A 1 224 ? -6.587 27.747 37.328 1.00 52.25 224 GLU A N 1
ATOM 1811 C CA . GLU A 1 224 ? -7.302 26.492 37.080 1.00 52.25 224 GLU A CA 1
ATOM 1812 C C . GLU A 1 224 ? -7.952 26.035 38.389 1.00 52.25 224 GLU A C 1
ATOM 1814 O O . GLU A 1 224 ? -7.273 25.586 39.316 1.00 52.25 224 GLU A O 1
ATOM 1819 N N . LYS A 1 225 ? -9.287 26.168 38.492 1.00 50.25 225 LYS A N 1
ATOM 1820 C CA . LYS A 1 225 ? -10.089 25.510 39.543 1.00 50.25 225 LYS A CA 1
ATOM 1821 C C . LYS A 1 225 ? -9.541 24.098 39.730 1.00 50.25 225 LYS A C 1
ATOM 1823 O O . LYS A 1 225 ? -9.527 23.338 38.768 1.00 50.25 225 LYS A O 1
ATOM 1828 N N . THR A 1 226 ? -9.094 23.764 40.938 1.00 52.56 226 THR A N 1
ATOM 1829 C CA . THR A 1 226 ? -8.456 22.476 41.236 1.00 52.56 226 THR A CA 1
ATOM 1830 C C . THR A 1 226 ? -9.427 21.328 40.954 1.00 52.56 226 THR A C 1
ATOM 1832 O O . THR A 1 226 ? -10.260 20.954 41.779 1.00 52.56 226 THR A O 1
ATOM 1835 N N . SER A 1 227 ? -9.355 20.816 39.728 1.00 64.19 227 SER A N 1
ATOM 1836 C CA . SER A 1 227 ? -10.164 19.717 39.220 1.00 64.19 227 SER A CA 1
ATOM 1837 C C . SER A 1 227 ? -9.743 18.433 39.935 1.00 64.19 227 SER A C 1
ATOM 1839 O O . SER A 1 227 ? -8.582 18.275 40.304 1.00 64.19 227 SER A O 1
ATOM 1841 N N . TYR A 1 228 ? -10.680 17.525 40.207 1.00 74.94 228 TYR A N 1
ATOM 1842 C CA . TYR A 1 228 ? -10.345 16.273 40.885 1.00 74.94 228 TYR A CA 1
ATOM 1843 C C . TYR A 1 228 ? -9.555 15.364 39.936 1.00 74.94 228 TYR A C 1
ATOM 1845 O O . TYR A 1 228 ? -10.130 14.824 38.990 1.00 74.94 228 TYR A O 1
ATOM 1853 N N . LEU A 1 229 ? -8.271 15.141 40.213 1.00 84.06 229 LEU A N 1
ATOM 1854 C CA . LEU A 1 229 ? -7.443 14.145 39.538 1.00 84.06 229 LEU A CA 1
ATOM 1855 C C . LEU A 1 229 ? -7.404 14.337 38.007 1.00 84.06 229 LEU A C 1
ATOM 1857 O O . LEU A 1 229 ? -6.836 15.304 37.515 1.00 84.06 229 LEU A O 1
ATOM 1861 N N . CYS A 1 230 ? -8.016 13.434 37.233 1.00 89.50 230 CYS A N 1
ATOM 1862 C CA . CYS A 1 230 ? -8.023 13.507 35.767 1.00 89.50 230 CYS A CA 1
ATOM 1863 C C . CYS A 1 230 ? -9.330 14.082 35.196 1.00 89.50 230 CYS A C 1
ATOM 1865 O O . CYS A 1 230 ? -9.666 13.827 34.037 1.00 89.50 230 CYS A O 1
ATOM 1867 N N . THR A 1 231 ? -10.097 14.815 36.011 1.00 90.69 231 THR A N 1
ATOM 1868 C CA . THR A 1 231 ? -11.421 15.310 35.622 1.00 90.69 231 THR A CA 1
ATOM 1869 C C . THR A 1 231 ? -11.322 16.231 34.409 1.00 90.69 231 THR A C 1
ATOM 1871 O O . THR A 1 231 ? -10.725 17.305 34.489 1.00 90.69 231 THR A O 1
ATOM 1874 N N . GLY A 1 232 ? -11.973 15.834 33.313 1.00 87.31 232 GLY A N 1
ATOM 1875 C CA . GLY A 1 232 ? -12.026 16.622 32.078 1.00 87.31 232 GLY A CA 1
ATOM 1876 C C . GLY A 1 232 ? -10.893 16.353 31.079 1.00 87.31 232 GLY A C 1
ATOM 1877 O O . GLY A 1 232 ? -10.881 16.977 30.023 1.00 87.31 232 GLY A O 1
ATOM 1878 N N . TYR A 1 233 ? -9.957 15.450 31.387 1.00 94.38 233 TYR A N 1
ATOM 1879 C CA . TYR A 1 233 ? -8.800 15.174 30.528 1.00 94.38 233 TYR A CA 1
ATOM 1880 C C . TYR A 1 233 ? -9.036 14.051 29.524 1.00 94.38 233 TYR A C 1
ATOM 1882 O O . TYR A 1 233 ? -9.877 13.169 29.735 1.00 94.38 233 TYR A O 1
ATOM 1890 N N . ASP A 1 234 ? -8.240 14.082 28.459 1.00 96.75 234 ASP A N 1
ATOM 1891 C CA . ASP A 1 234 ? -8.180 13.036 27.451 1.00 96.75 234 ASP A CA 1
ATOM 1892 C C . ASP A 1 234 ? -7.087 12.035 27.789 1.00 96.75 234 ASP A C 1
ATOM 1894 O O . ASP A 1 234 ? -5.987 12.400 28.215 1.00 96.75 234 ASP A O 1
ATOM 1898 N N . VAL A 1 235 ? -7.390 10.761 27.574 1.00 97.62 235 VAL A N 1
ATOM 1899 C CA . VAL A 1 235 ? -6.447 9.666 27.776 1.00 97.62 235 VAL A CA 1
ATOM 1900 C C . VAL A 1 235 ? -6.200 8.967 26.454 1.00 97.62 235 VAL A C 1
ATOM 1902 O O . VAL A 1 235 ? -7.129 8.459 25.837 1.00 97.62 235 VAL A O 1
ATOM 1905 N N . TYR A 1 236 ? -4.939 8.894 26.056 1.00 97.06 236 TYR A N 1
ATOM 1906 C CA . TYR A 1 236 ? -4.471 8.121 24.916 1.00 97.06 236 TYR A CA 1
ATOM 1907 C C . TYR A 1 236 ? -3.777 6.880 25.449 1.00 97.06 236 TYR A C 1
ATOM 1909 O O . TYR A 1 236 ? -2.853 6.982 26.256 1.00 97.06 236 TYR A O 1
ATOM 1917 N N . VAL A 1 237 ? -4.213 5.703 25.025 1.00 94.44 237 VAL A N 1
ATOM 1918 C CA . VAL A 1 237 ? -3.603 4.445 25.443 1.00 94.44 237 VAL A CA 1
ATOM 1919 C C . VAL A 1 237 ? -3.404 3.553 24.234 1.00 94.44 237 VAL A C 1
ATOM 1921 O O . VAL A 1 237 ? -4.285 3.410 23.396 1.00 94.44 237 VAL A O 1
ATOM 1924 N N . THR A 1 238 ? -2.230 2.945 24.134 1.00 83.56 238 THR A N 1
ATOM 1925 C CA . THR A 1 238 ? -1.912 2.047 23.013 1.00 83.56 238 THR A CA 1
ATOM 1926 C C . THR A 1 238 ? -2.921 0.895 22.925 1.00 83.56 238 THR A C 1
ATOM 1928 O O . THR A 1 238 ? -3.479 0.652 21.859 1.00 83.56 238 THR A O 1
ATOM 1931 N N . HIS A 1 239 ? -3.223 0.259 24.063 1.00 86.44 239 HIS A N 1
ATOM 1932 C CA . HIS A 1 239 ? -4.070 -0.929 24.168 1.00 86.44 239 HIS A CA 1
ATOM 1933 C C . HIS A 1 239 ? -5.329 -0.681 24.991 1.00 86.44 239 HIS A C 1
ATOM 1935 O O . HIS A 1 239 ? -5.306 0.053 25.979 1.00 86.44 239 HIS A O 1
ATOM 1941 N N . GLU A 1 240 ? -6.409 -1.374 24.645 1.00 91.44 240 GLU A N 1
ATOM 1942 C CA . GLU A 1 240 ? -7.680 -1.264 25.343 1.00 91.44 240 GLU A CA 1
ATOM 1943 C C . GLU A 1 240 ? -7.527 -1.597 26.842 1.00 91.44 240 GLU A C 1
ATOM 1945 O O . GLU A 1 240 ? -7.084 -2.697 27.203 1.00 91.44 240 GLU A O 1
ATOM 1950 N N . PRO A 1 241 ? -7.932 -0.676 27.735 1.00 94.44 241 PRO A N 1
ATOM 1951 C CA . PRO A 1 241 ? -7.876 -0.873 29.176 1.00 94.44 241 PRO A CA 1
ATOM 1952 C C . PRO A 1 241 ? -8.670 -2.097 29.648 1.00 94.44 241 PRO A C 1
ATOM 1954 O O . PRO A 1 241 ? -9.820 -2.304 29.255 1.00 94.44 241 PRO A O 1
ATOM 1957 N N . CYS A 1 242 ? -8.071 -2.882 30.549 1.00 94.06 242 CYS A N 1
ATOM 1958 C CA . CYS A 1 242 ? -8.763 -3.968 31.247 1.00 94.06 242 CYS A CA 1
ATOM 1959 C C . CYS A 1 242 ? -9.750 -3.441 32.300 1.00 94.06 242 CYS A C 1
ATOM 1961 O O . CYS A 1 242 ? -9.703 -2.263 32.642 1.00 94.06 242 CYS A O 1
ATOM 1963 N N . ALA A 1 243 ? -10.569 -4.316 32.898 1.00 95.19 243 ALA A N 1
ATOM 1964 C CA . ALA A 1 243 ? -11.581 -3.944 33.901 1.00 95.19 243 ALA A CA 1
ATOM 1965 C C . ALA A 1 243 ? -11.046 -3.018 35.007 1.00 95.19 243 ALA A C 1
ATOM 1967 O O . ALA A 1 243 ? -11.659 -1.998 35.318 1.00 95.19 243 ALA A O 1
ATOM 1968 N N . MET A 1 244 ? -9.869 -3.333 35.559 1.00 95.56 244 MET A N 1
ATOM 1969 C CA . MET A 1 244 ? -9.221 -2.514 36.586 1.00 95.56 244 MET A CA 1
ATOM 1970 C C . MET A 1 244 ? -8.870 -1.115 36.063 1.00 95.56 244 MET A C 1
ATOM 1972 O O . MET A 1 244 ? -9.201 -0.118 36.700 1.00 95.56 244 MET A O 1
ATOM 1976 N N . CYS A 1 245 ? -8.225 -1.035 34.896 1.00 96.81 245 CYS A N 1
ATOM 1977 C CA . CYS A 1 245 ? -7.820 0.235 34.297 1.00 96.81 245 CYS A CA 1
ATOM 1978 C C . CYS A 1 245 ? -9.042 1.067 33.880 1.00 96.81 245 CYS A C 1
ATOM 1980 O O . CYS A 1 245 ? -9.096 2.261 34.153 1.00 96.81 245 CYS A O 1
ATOM 1982 N N . SER A 1 246 ? -10.057 0.436 33.284 1.00 96.56 246 SER A N 1
ATOM 1983 C CA . SER A 1 246 ? -11.334 1.069 32.948 1.00 96.56 246 SER A CA 1
ATOM 1984 C C . SER A 1 246 ? -12.021 1.639 34.188 1.00 96.56 246 SER A C 1
ATOM 1986 O O . SER A 1 246 ? -12.457 2.787 34.166 1.00 96.56 246 SER A O 1
ATOM 1988 N N . MET A 1 247 ? -12.073 0.887 35.291 1.00 95.75 247 MET A N 1
ATOM 1989 C CA . MET A 1 247 ? -12.684 1.368 36.530 1.00 95.75 247 MET A CA 1
ATOM 1990 C C . MET A 1 247 ? -11.869 2.501 37.170 1.00 95.75 247 MET A C 1
ATOM 1992 O O . MET A 1 247 ? -12.440 3.465 37.681 1.00 95.75 247 MET A O 1
ATOM 1996 N N . ALA A 1 248 ? -10.538 2.446 37.085 1.00 95.56 248 ALA A N 1
ATOM 1997 C CA . ALA A 1 248 ? -9.679 3.545 37.513 1.00 95.56 248 ALA A CA 1
ATOM 1998 C C . ALA A 1 248 ? -9.957 4.829 36.714 1.00 95.56 248 ALA A C 1
ATOM 2000 O O . ALA A 1 248 ? -10.031 5.907 37.304 1.00 95.56 248 ALA A O 1
ATOM 2001 N N . LEU A 1 249 ? -10.193 4.726 35.403 1.00 96.06 249 LEU A N 1
ATOM 2002 C CA . LEU A 1 249 ? -10.573 5.856 34.548 1.00 96.06 249 LEU A CA 1
ATOM 2003 C C . LEU A 1 249 ? -11.950 6.430 34.926 1.00 96.06 249 LEU A C 1
ATOM 2005 O O . LEU A 1 249 ? -12.087 7.651 35.022 1.00 96.06 249 LEU A O 1
ATOM 2009 N N . VAL A 1 250 ? -12.937 5.574 35.240 1.00 94.81 250 VAL A N 1
ATOM 2010 C CA . VAL A 1 250 ? -14.248 6.000 35.782 1.00 94.81 250 VAL A CA 1
ATOM 2011 C C . VAL A 1 250 ? -14.056 6.811 37.063 1.00 94.81 250 VAL A C 1
ATOM 2013 O O . VAL A 1 250 ? -14.560 7.929 37.175 1.00 94.81 250 VAL A O 1
ATOM 2016 N N . HIS A 1 251 ? -13.296 6.279 38.024 1.00 93.25 251 HIS A N 1
ATOM 2017 C CA . HIS A 1 251 ? -13.039 6.969 39.288 1.00 93.25 251 HIS A CA 1
ATOM 2018 C C . HIS A 1 251 ? -12.236 8.256 39.108 1.00 93.25 251 HIS A C 1
ATOM 2020 O O . HIS A 1 251 ? -12.457 9.204 39.854 1.00 93.25 251 HIS A O 1
ATOM 2026 N N . SER A 1 252 ? -11.366 8.314 38.099 1.00 93.44 252 SER A N 1
ATOM 2027 C CA . SER A 1 252 ? -10.552 9.489 37.773 1.00 93.44 252 SER A CA 1
ATOM 2028 C C . SER A 1 252 ? -11.308 10.567 36.994 1.00 93.44 252 SER A C 1
ATOM 2030 O O . SER A 1 252 ? -10.759 11.646 36.784 1.00 93.44 252 SER A O 1
ATOM 2032 N N . ARG A 1 253 ? -12.560 10.293 36.598 1.00 93.19 253 ARG A N 1
ATOM 2033 C CA . ARG A 1 253 ? -13.477 11.216 35.910 1.00 93.19 253 ARG A CA 1
ATOM 2034 C C . ARG A 1 253 ? -12.953 11.785 34.588 1.00 93.19 253 ARG A C 1
ATOM 2036 O O . ARG A 1 253 ? -13.259 12.922 34.226 1.00 93.19 253 ARG A O 1
ATOM 2043 N N . VAL A 1 254 ? -12.188 10.984 33.851 1.00 94.88 254 VAL A N 1
ATOM 2044 C CA . VAL A 1 254 ? -11.664 11.365 32.528 1.00 94.88 254 VAL A CA 1
ATOM 2045 C C . VAL A 1 254 ? -12.797 11.743 31.570 1.00 94.88 254 VAL A C 1
ATOM 2047 O O . VAL A 1 254 ? -13.916 11.251 31.717 1.00 94.88 254 VAL A O 1
ATOM 2050 N N . ALA A 1 255 ? -12.542 12.619 30.601 1.00 94.12 255 ALA A N 1
ATOM 2051 C CA . ALA A 1 255 ? -13.559 13.036 29.633 1.00 94.12 255 ALA A CA 1
ATOM 2052 C C . ALA A 1 255 ? -13.663 12.062 28.458 1.00 94.12 255 ALA A C 1
ATOM 2054 O O . ALA A 1 255 ? -14.764 11.630 28.092 1.00 94.12 255 ALA A O 1
ATOM 2055 N N . ARG A 1 256 ? -12.514 11.726 27.864 1.00 96.12 256 ARG A N 1
ATOM 2056 C CA . ARG A 1 256 ? -12.425 10.891 26.667 1.00 96.12 256 ARG A CA 1
ATOM 2057 C C . ARG A 1 256 ? -11.255 9.924 26.768 1.00 96.12 256 ARG A C 1
ATOM 2059 O O . ARG A 1 256 ? -10.224 10.244 27.357 1.00 96.12 256 ARG A O 1
ATOM 2066 N N . VAL A 1 257 ? -11.418 8.747 26.180 1.00 97.44 257 VAL A N 1
ATOM 2067 C CA . VAL A 1 257 ? -10.359 7.747 26.050 1.00 97.44 257 VAL A CA 1
ATOM 2068 C C . VAL A 1 257 ? -10.235 7.347 24.591 1.00 97.44 257 VAL A C 1
ATOM 2070 O O . VAL A 1 257 ? -11.221 6.967 23.968 1.00 97.44 257 VAL A O 1
ATOM 2073 N N . PHE A 1 258 ? -9.018 7.405 24.076 1.00 96.06 258 PHE A N 1
ATOM 2074 C CA . PHE A 1 258 ? -8.630 7.026 22.729 1.00 96.06 258 PHE A CA 1
ATOM 2075 C C . PHE A 1 258 ? -7.718 5.808 22.825 1.00 96.06 258 PHE A C 1
ATOM 2077 O O . PHE A 1 258 ? -6.736 5.840 23.573 1.00 96.06 258 PHE A O 1
ATOM 2084 N N . TYR A 1 259 ? -8.026 4.740 22.089 1.00 92.94 259 TYR A N 1
ATOM 2085 C CA . TYR A 1 259 ? -7.136 3.587 21.988 1.00 92.94 259 TYR A CA 1
ATOM 2086 C C . TYR A 1 259 ? -7.020 3.049 20.565 1.00 92.94 259 TYR A C 1
ATOM 2088 O O . TYR A 1 259 ? -7.945 3.169 19.763 1.00 92.94 259 TYR A O 1
ATOM 2096 N N . SER A 1 260 ? -5.864 2.462 20.262 1.00 80.81 260 SER A N 1
ATOM 2097 C CA . SER A 1 260 ? -5.558 1.933 18.929 1.00 80.81 260 SER A CA 1
ATOM 2098 C C . SER A 1 260 ? -5.831 0.430 18.851 1.00 80.81 260 SER A C 1
ATOM 2100 O O . SER A 1 260 ? -6.568 -0.050 17.996 1.00 80.81 260 SER A O 1
ATOM 2102 N N . VAL A 1 261 ? -5.318 -0.317 19.827 1.00 74.62 261 VAL A N 1
ATOM 2103 C CA . VAL A 1 261 ? -5.239 -1.777 19.797 1.00 74.62 261 VAL A CA 1
ATOM 2104 C C . VAL A 1 261 ? -6.265 -2.340 20.804 1.00 74.62 261 VAL A C 1
ATOM 2106 O O . VAL A 1 261 ? -6.227 -1.944 21.963 1.00 74.62 261 VAL A O 1
ATOM 2109 N N . PRO A 1 262 ? -7.201 -3.254 20.450 1.00 75.00 262 PRO A N 1
ATOM 2110 C CA . PRO A 1 262 ? -8.139 -3.853 21.427 1.00 75.00 262 PRO A CA 1
ATOM 2111 C C . PRO A 1 262 ? -7.440 -4.639 22.572 1.00 75.00 262 PRO A C 1
ATOM 2113 O O . PRO A 1 262 ? -6.219 -4.646 22.695 1.00 75.00 262 PRO A O 1
ATOM 2116 N N . SER A 1 263 ? -8.139 -5.365 23.435 1.00 72.62 263 SER A N 1
ATOM 2117 C CA . SER A 1 263 ? -7.465 -6.298 24.359 1.00 72.62 263 SER A CA 1
ATOM 2118 C C . SER A 1 263 ? -8.378 -7.456 24.705 1.00 72.62 263 SER A C 1
ATOM 2120 O O . SER A 1 263 ? -9.571 -7.255 24.903 1.00 72.62 263 SER A O 1
ATOM 2122 N N . LYS A 1 264 ? -7.822 -8.667 24.857 1.00 72.38 264 LYS A N 1
ATOM 2123 C CA . LYS A 1 264 ? -8.598 -9.846 25.292 1.00 72.38 264 LYS A CA 1
ATOM 2124 C C . LYS A 1 264 ? -9.315 -9.590 26.622 1.00 72.38 264 LYS A C 1
ATOM 2126 O O . LYS A 1 264 ? -10.431 -10.049 26.830 1.00 72.38 264 LYS A O 1
ATOM 2131 N N . THR A 1 265 ? -8.685 -8.826 27.513 1.00 80.00 265 THR A N 1
ATOM 2132 C CA . THR A 1 265 ? -9.253 -8.430 28.813 1.00 80.00 265 THR A CA 1
ATOM 2133 C C . THR A 1 265 ? -9.867 -7.029 28.789 1.00 80.00 265 THR A C 1
ATOM 2135 O O . THR A 1 265 ? -10.255 -6.506 29.835 1.00 80.00 265 THR A O 1
ATOM 2138 N N . GLY A 1 266 ? -9.957 -6.418 27.606 1.00 87.19 266 GLY A N 1
ATOM 2139 C CA . GLY A 1 266 ? -10.438 -5.066 27.376 1.00 87.19 266 GLY A CA 1
ATOM 2140 C C . GLY A 1 266 ? -11.894 -4.884 27.794 1.00 87.19 266 GLY A C 1
ATOM 2141 O O . GLY A 1 266 ? -12.739 -5.753 27.570 1.00 87.19 266 GLY A O 1
ATOM 2142 N N . CYS A 1 267 ? -12.187 -3.776 28.467 1.00 92.56 267 CYS A N 1
ATOM 2143 C CA . CYS A 1 267 ? -13.503 -3.514 29.052 1.00 92.56 267 CYS A CA 1
ATOM 2144 C C . CYS A 1 267 ? -14.148 -2.214 28.565 1.00 92.56 267 CYS A C 1
ATOM 2146 O O . CYS A 1 267 ? -15.179 -1.814 29.107 1.00 92.56 267 CYS A O 1
ATOM 2148 N N . LEU A 1 268 ? -13.571 -1.562 27.554 1.00 91.88 268 LEU A N 1
ATOM 2149 C CA . LEU A 1 268 ? -14.137 -0.348 26.965 1.00 91.88 268 LEU A CA 1
ATOM 2150 C C . LEU A 1 268 ? -14.867 -0.618 25.649 1.00 91.88 268 LEU A C 1
ATOM 2152 O O . LEU A 1 268 ? -15.804 0.098 25.341 1.00 91.88 268 LEU A O 1
ATOM 2156 N N . GLY A 1 269 ? -14.508 -1.662 24.910 1.00 86.56 269 GLY A N 1
ATOM 2157 C CA . GLY A 1 269 ? -15.160 -2.060 23.666 1.00 86.56 269 GLY A CA 1
ATOM 2158 C C . GLY A 1 269 ? -15.254 -3.565 23.449 1.00 86.56 269 GLY A C 1
ATOM 2159 O O . GLY A 1 269 ? -16.175 -3.984 22.758 1.00 86.56 269 GLY A O 1
ATOM 2160 N N . THR A 1 270 ? -14.369 -4.366 24.051 1.00 82.06 270 THR A N 1
ATOM 2161 C CA . THR A 1 270 ? -14.349 -5.822 23.836 1.00 82.06 270 THR A CA 1
ATOM 2162 C C . THR A 1 270 ? -15.381 -6.558 24.693 1.00 82.06 270 THR A C 1
ATOM 2164 O O . THR A 1 270 ? -16.226 -7.250 24.139 1.00 82.06 270 THR A O 1
ATOM 2167 N N . ASN A 1 271 ? -15.339 -6.423 26.027 1.00 83.19 271 ASN A N 1
ATOM 2168 C CA . ASN A 1 271 ? -16.158 -7.279 26.903 1.00 83.19 271 ASN A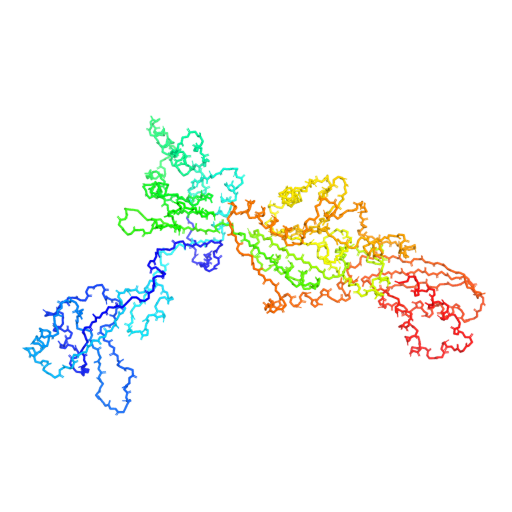 CA 1
ATOM 2169 C C . ASN A 1 271 ? -17.405 -6.605 27.507 1.00 83.19 271 ASN A C 1
ATOM 2171 O O . ASN A 1 271 ? -18.483 -7.181 27.454 1.00 83.19 271 ASN A O 1
ATOM 2175 N N . TYR A 1 272 ? -17.269 -5.423 28.128 1.00 83.62 272 TYR A N 1
ATOM 2176 C CA . TYR A 1 272 ? -18.322 -4.877 29.013 1.00 83.62 272 TYR A CA 1
ATOM 2177 C C . TYR A 1 272 ? -18.738 -3.426 28.741 1.00 83.62 272 TYR A C 1
ATOM 2179 O O . TYR A 1 272 ? -19.732 -2.976 29.303 1.00 83.62 272 TYR A O 1
ATOM 2187 N N . LYS A 1 273 ? -17.962 -2.665 27.953 1.00 92.38 273 LYS A N 1
ATOM 2188 C CA . LYS A 1 273 ? -18.202 -1.232 27.678 1.00 92.38 273 LYS A CA 1
ATOM 2189 C C . LYS A 1 273 ? -18.507 -0.412 28.946 1.00 92.38 273 LYS A C 1
ATOM 2191 O O . LYS A 1 273 ? -19.470 0.358 29.001 1.00 92.38 273 LYS A O 1
ATOM 2196 N N . ILE A 1 274 ? -17.673 -0.581 29.981 1.00 92.56 274 ILE A N 1
ATOM 2197 C CA . ILE A 1 274 ? -17.887 -0.051 31.344 1.00 92.56 274 ILE A CA 1
ATOM 2198 C C . ILE A 1 274 ? -18.168 1.458 31.339 1.00 92.56 274 ILE A C 1
ATOM 2200 O O . ILE A 1 274 ? -18.995 1.932 32.112 1.00 92.56 274 ILE A O 1
ATOM 2204 N N . HIS A 1 275 ? -17.533 2.215 30.442 1.00 92.50 275 HIS A N 1
ATOM 2205 C CA . HIS A 1 275 ? -17.702 3.668 30.305 1.00 92.50 275 HIS A CA 1
ATOM 2206 C C . HIS A 1 275 ? -19.144 4.111 30.023 1.00 92.50 275 HIS A C 1
ATOM 2208 O O . HIS A 1 275 ? -19.489 5.265 30.285 1.00 92.50 275 HIS A O 1
ATOM 2214 N N . SER A 1 276 ? -19.975 3.209 29.496 1.00 89.94 276 SER A N 1
ATOM 2215 C CA . SER A 1 276 ? -21.363 3.472 29.119 1.00 89.94 276 SER A CA 1
ATOM 2216 C C . SER A 1 276 ? -22.396 3.010 30.156 1.00 89.94 276 SER A C 1
ATOM 2218 O O . SER A 1 276 ? -23.572 3.361 30.049 1.00 89.94 276 SER A O 1
ATOM 2220 N N . HIS A 1 277 ? -21.976 2.275 31.191 1.00 89.62 277 HIS A N 1
ATOM 2221 C CA . HIS A 1 277 ? -22.902 1.616 32.107 1.00 89.62 277 HIS A CA 1
ATOM 2222 C C . HIS A 1 277 ? -23.686 2.620 32.967 1.00 89.62 277 HIS A C 1
ATOM 2224 O O . HIS A 1 277 ? -23.126 3.467 33.670 1.00 89.62 277 HIS A O 1
ATOM 2230 N N . SER A 1 278 ? -25.016 2.510 32.945 1.00 84.31 278 SER A N 1
ATOM 2231 C CA . SER A 1 278 ? -25.902 3.536 33.506 1.00 84.31 278 SER A CA 1
ATOM 2232 C C . SER A 1 278 ? -25.837 3.672 35.032 1.00 84.31 278 SER A C 1
ATOM 2234 O O . SER A 1 278 ? -26.040 4.778 35.537 1.00 84.31 278 SER A O 1
ATOM 2236 N N . SER A 1 279 ? -25.517 2.590 35.750 1.00 87.31 279 SER A N 1
ATOM 2237 C CA . SER A 1 279 ? -25.412 2.567 37.219 1.00 87.31 279 SER A CA 1
ATOM 2238 C C . SER A 1 279 ? -24.121 3.172 37.785 1.00 87.31 279 SER A C 1
ATOM 2240 O O . SER A 1 279 ? -23.992 3.280 39.003 1.00 87.31 279 SER A O 1
ATOM 2242 N N . LEU A 1 280 ? -23.152 3.536 36.938 1.00 89.31 280 LEU A N 1
ATOM 2243 C CA . LEU A 1 280 ? -21.881 4.097 37.391 1.00 89.31 280 LEU A CA 1
ATOM 2244 C C . LEU A 1 280 ? -21.966 5.613 37.590 1.00 89.31 280 LEU A C 1
ATOM 2246 O O . LEU A 1 280 ? -22.683 6.324 36.886 1.00 89.31 280 LEU A O 1
ATOM 2250 N N . ASN A 1 281 ? -21.169 6.107 38.540 1.00 84.88 281 ASN A N 1
ATOM 2251 C CA . ASN A 1 281 ? -21.176 7.507 38.980 1.00 84.88 281 ASN A CA 1
ATOM 2252 C C . ASN A 1 281 ? -20.570 8.492 37.968 1.00 84.88 281 ASN A C 1
ATOM 2254 O O . ASN A 1 281 ? -20.739 9.700 38.115 1.00 84.88 281 ASN A O 1
ATOM 2258 N N . HIS A 1 282 ? -19.823 7.994 36.982 1.00 91.00 282 HIS A N 1
ATOM 2259 C CA . HIS A 1 282 ? -19.202 8.794 35.932 1.00 91.00 282 HIS A CA 1
ATOM 2260 C C . HIS A 1 282 ? -19.263 8.042 34.607 1.00 91.00 282 HIS A C 1
ATOM 2262 O O . HIS A 1 282 ? -19.142 6.817 34.584 1.00 91.00 282 HIS A O 1
ATOM 2268 N N . ARG A 1 283 ? -19.426 8.784 33.512 1.00 89.81 283 ARG A N 1
ATOM 2269 C CA . ARG A 1 283 ? -19.435 8.261 32.143 1.00 89.81 283 ARG A CA 1
ATOM 2270 C C . ARG A 1 283 ? -18.505 9.114 31.300 1.00 89.81 283 ARG A C 1
ATOM 2272 O O . ARG A 1 283 ? -18.459 10.331 31.467 1.00 89.81 283 ARG A O 1
ATOM 2279 N N . PHE A 1 284 ? -17.786 8.472 30.396 1.00 93.31 284 PHE A N 1
ATOM 2280 C CA . PHE A 1 284 ? -16.838 9.131 29.507 1.00 93.31 284 PHE A CA 1
ATOM 2281 C C . PHE A 1 284 ? -16.966 8.571 28.099 1.00 93.31 284 PHE A C 1
ATOM 2283 O O . PHE A 1 284 ? -17.541 7.500 27.898 1.00 93.31 284 PHE A O 1
ATOM 2290 N N . LYS A 1 285 ? -16.470 9.314 27.112 1.00 94.50 285 LYS A N 1
ATOM 2291 C CA . LYS A 1 285 ? -16.520 8.883 25.714 1.00 94.50 285 LYS A CA 1
ATOM 2292 C C . LYS A 1 285 ? -15.306 8.031 25.385 1.00 94.50 285 LYS A C 1
ATOM 2294 O O . LYS A 1 285 ? -14.208 8.304 25.860 1.00 94.50 285 LYS A O 1
ATOM 2299 N N . VAL A 1 286 ? -15.505 6.998 24.582 1.00 95.88 286 VAL A N 1
ATOM 2300 C CA . VAL A 1 286 ? -14.435 6.095 24.164 1.00 95.88 286 VAL A CA 1
ATOM 2301 C C . VAL A 1 286 ? -14.385 6.081 22.653 1.00 95.88 286 VAL A C 1
ATOM 2303 O O . VAL A 1 286 ? -15.420 5.926 22.010 1.00 95.88 286 VAL A O 1
ATOM 2306 N N . PHE A 1 287 ? -13.183 6.201 22.110 1.00 94.94 287 PHE A N 1
ATOM 2307 C CA . PHE A 1 287 ? -12.896 6.116 20.691 1.00 94.94 287 PHE A CA 1
ATOM 2308 C C . PHE A 1 287 ? -11.842 5.037 20.473 1.00 94.94 287 PHE A C 1
ATOM 2310 O O . PHE A 1 287 ? -10.821 4.999 21.165 1.00 94.94 287 PHE A O 1
ATOM 2317 N N . LYS A 1 288 ? -12.124 4.139 19.537 1.00 89.25 288 LYS A N 1
ATOM 2318 C CA . LYS A 1 288 ? -11.267 3.013 19.180 1.00 89.25 288 LYS A CA 1
ATOM 2319 C C . LYS A 1 288 ? -10.745 3.151 17.757 1.00 89.25 288 LYS A C 1
ATOM 2321 O O . LYS A 1 288 ? -11.245 3.976 16.991 1.00 89.25 288 LYS A O 1
ATOM 2326 N N . ASP A 1 289 ? -9.801 2.283 17.413 1.00 79.44 289 ASP A N 1
ATOM 2327 C CA . ASP A 1 289 ? -9.216 2.163 16.076 1.00 79.44 289 ASP A CA 1
ATOM 2328 C C . ASP A 1 289 ? -8.473 3.437 15.635 1.00 79.44 289 ASP A C 1
ATOM 2330 O O . ASP A 1 289 ? -8.383 3.744 14.449 1.00 79.44 289 ASP A O 1
ATOM 2334 N N . VAL A 1 290 ? -7.932 4.190 16.599 1.00 73.56 290 VAL A N 1
ATOM 2335 C CA . VAL A 1 290 ? -7.100 5.366 16.321 1.00 73.56 290 VAL A CA 1
ATOM 2336 C C . VAL A 1 290 ? -5.793 4.880 15.680 1.00 73.56 290 VAL A C 1
ATOM 2338 O O . VAL A 1 290 ? -5.052 4.138 16.324 1.00 73.56 290 VAL A O 1
ATOM 2341 N N . LEU A 1 291 ? -5.525 5.295 14.433 1.00 65.81 291 LEU A N 1
ATOM 2342 C CA . LEU A 1 291 ? -4.429 4.831 13.555 1.00 65.81 291 LEU A CA 1
ATOM 2343 C C . LEU A 1 291 ? -4.589 3.373 13.056 1.00 65.81 291 LEU A C 1
ATOM 2345 O O . LEU A 1 291 ? -3.917 2.456 13.516 1.00 65.81 291 LEU A O 1
ATOM 2349 N N . LYS A 1 292 ? -5.489 3.159 12.083 1.00 67.00 292 LYS A N 1
ATOM 2350 C CA . LYS A 1 292 ? -5.896 1.842 11.546 1.00 67.00 292 LYS A CA 1
ATOM 2351 C C . LYS A 1 292 ? -5.047 1.371 10.350 1.00 67.00 292 LYS A C 1
ATOM 2353 O O . LYS A 1 292 ? -4.906 2.114 9.375 1.00 67.00 292 LYS A O 1
ATOM 2358 N N . ILE A 1 293 ? -4.623 0.100 10.338 1.00 78.56 293 ILE A N 1
ATOM 2359 C CA . ILE A 1 293 ? -3.993 -0.547 9.166 1.00 78.56 293 ILE A CA 1
ATOM 2360 C C . ILE A 1 293 ? -5.026 -1.178 8.206 1.00 78.56 293 ILE A C 1
ATOM 2362 O O . ILE A 1 293 ? -6.131 -1.500 8.637 1.00 78.56 293 ILE A O 1
ATOM 2366 N N . ASP A 1 294 ? -4.699 -1.366 6.923 1.00 87.56 294 ASP A N 1
ATOM 2367 C CA . ASP A 1 294 ? -5.443 -2.239 5.988 1.00 87.56 294 ASP A CA 1
ATOM 2368 C C . ASP A 1 294 ? -4.499 -3.239 5.304 1.00 87.56 294 ASP A C 1
ATOM 2370 O O . ASP A 1 294 ? -3.338 -2.932 5.041 1.00 87.56 294 ASP A O 1
ATOM 2374 N N . CYS A 1 295 ? -5.010 -4.420 4.958 1.00 94.00 295 CYS A N 1
ATOM 2375 C CA . CYS A 1 295 ? -4.273 -5.435 4.204 1.00 94.00 295 CYS A CA 1
ATOM 2376 C C . CYS A 1 295 ? -5.067 -5.843 2.957 1.00 94.00 295 CYS A C 1
ATOM 2378 O O . CYS A 1 295 ? -6.261 -6.121 3.045 1.00 94.00 295 CYS A O 1
ATOM 2380 N N . TYR A 1 296 ? -4.400 -5.900 1.807 1.00 96.62 296 TYR A N 1
ATOM 2381 C CA . TYR A 1 296 ? -4.977 -6.261 0.515 1.00 96.62 296 TYR A CA 1
ATOM 2382 C C . TYR A 1 296 ? -4.132 -7.342 -0.162 1.00 96.62 296 TYR A C 1
ATOM 2384 O O . TYR A 1 296 ? -2.902 -7.281 -0.144 1.00 96.62 296 TYR A O 1
ATOM 2392 N N . ILE A 1 297 ? -4.782 -8.296 -0.826 1.00 97.56 297 ILE A N 1
ATOM 2393 C CA . ILE A 1 297 ? -4.119 -9.304 -1.663 1.00 97.56 297 ILE A CA 1
ATOM 2394 C C . ILE A 1 297 ? -4.774 -9.298 -3.043 1.00 97.56 297 ILE A C 1
ATOM 2396 O O . ILE A 1 297 ? -5.991 -9.416 -3.154 1.00 97.56 297 ILE A O 1
ATOM 2400 N N . SER A 1 298 ? -3.980 -9.183 -4.107 1.00 97.94 298 SER A N 1
ATOM 2401 C CA . SER A 1 298 ? -4.467 -9.324 -5.480 1.00 97.94 298 SER A CA 1
ATOM 2402 C C . SER A 1 298 ? -4.120 -10.689 -6.058 1.00 97.94 298 SER A C 1
ATOM 2404 O O . SER A 1 298 ? -2.956 -11.065 -6.196 1.00 97.94 298 SER A O 1
ATOM 2406 N N . THR A 1 299 ? -5.165 -11.399 -6.467 1.00 97.25 299 THR A N 1
ATOM 2407 C CA . THR A 1 299 ? -5.094 -12.595 -7.316 1.00 97.25 299 THR A CA 1
ATOM 2408 C C . THR A 1 299 ? -5.175 -12.244 -8.807 1.00 97.25 299 THR A C 1
ATOM 2410 O O . THR A 1 299 ? -5.083 -13.123 -9.661 1.00 97.25 299 THR A O 1
ATOM 2413 N N . ILE A 1 300 ? -5.317 -10.957 -9.148 1.00 97.38 300 ILE A N 1
ATOM 2414 C CA . ILE A 1 300 ? -5.217 -10.461 -10.523 1.00 97.38 300 ILE A CA 1
ATOM 2415 C C . ILE A 1 300 ? -3.739 -10.474 -10.921 1.00 97.38 300 ILE A C 1
ATOM 2417 O O . ILE A 1 300 ? -2.892 -9.955 -10.201 1.00 97.38 300 ILE A O 1
ATOM 2421 N N . ASN A 1 301 ? -3.414 -11.035 -12.088 1.00 97.19 301 ASN A N 1
ATOM 2422 C CA . ASN A 1 301 ? -2.025 -11.141 -12.562 1.00 97.19 301 ASN A CA 1
ATOM 2423 C C . ASN A 1 301 ? -1.693 -10.207 -13.738 1.00 97.19 301 ASN A C 1
ATOM 2425 O O . ASN A 1 301 ? -0.709 -10.419 -14.443 1.00 97.19 301 ASN A O 1
ATOM 2429 N N . ASP A 1 302 ? -2.517 -9.185 -13.970 1.00 96.38 302 ASP A N 1
ATOM 2430 C CA . ASP A 1 302 ? -2.273 -8.133 -14.962 1.00 96.38 302 ASP A CA 1
ATOM 2431 C C . ASP A 1 302 ? -1.497 -6.974 -14.321 1.00 96.38 302 ASP A C 1
ATOM 2433 O O . ASP A 1 302 ? -2.015 -6.288 -13.436 1.00 96.38 302 ASP A O 1
ATOM 2437 N N . ALA A 1 303 ? -0.276 -6.724 -14.799 1.00 97.50 303 ALA A N 1
ATOM 2438 C CA . ALA A 1 303 ? 0.598 -5.677 -14.274 1.00 97.50 303 ALA A CA 1
ATOM 2439 C C . ALA A 1 303 ? -0.024 -4.276 -14.366 1.00 97.50 303 ALA A C 1
ATOM 2441 O O . ALA A 1 303 ? 0.143 -3.470 -13.450 1.00 97.50 303 ALA A O 1
ATOM 2442 N N . TYR A 1 304 ? -0.793 -3.992 -15.424 1.00 97.88 304 TYR A N 1
ATOM 2443 C CA . TYR A 1 304 ? -1.481 -2.706 -15.560 1.00 97.88 304 TYR A CA 1
ATOM 2444 C C . TYR A 1 304 ? -2.584 -2.538 -14.511 1.00 97.88 304 TYR A C 1
ATOM 2446 O O . TYR A 1 304 ? -2.714 -1.461 -13.933 1.00 97.88 304 TYR A O 1
ATOM 2454 N N . SER A 1 305 ? -3.363 -3.592 -14.243 1.00 97.31 305 SER A N 1
ATOM 2455 C CA . SER A 1 305 ? -4.394 -3.569 -13.199 1.00 97.31 305 SER A CA 1
ATOM 2456 C C . SER A 1 305 ? -3.778 -3.393 -11.818 1.00 97.31 305 SER A C 1
ATOM 2458 O O . SER A 1 305 ? -4.215 -2.534 -11.061 1.00 97.31 305 SER A O 1
ATOM 2460 N N . ASN A 1 306 ? -2.736 -4.158 -11.494 1.00 98.25 306 ASN A N 1
ATOM 2461 C CA . ASN A 1 306 ? -2.152 -4.106 -10.160 1.00 98.25 306 ASN A CA 1
ATOM 2462 C C . ASN A 1 306 ? -1.438 -2.778 -9.868 1.00 98.25 306 ASN A C 1
ATOM 2464 O O . ASN A 1 306 ? -1.567 -2.262 -8.762 1.00 98.25 306 ASN A O 1
ATOM 2468 N N . LEU A 1 307 ? -0.751 -2.182 -10.850 1.00 98.19 307 LEU A N 1
ATOM 2469 C CA . LEU A 1 307 ? -0.181 -0.836 -10.701 1.00 98.19 307 LEU A CA 1
ATOM 2470 C C . LEU A 1 307 ? -1.259 0.254 -10.629 1.00 98.19 307 LEU A C 1
ATOM 2472 O O . LEU A 1 307 ? -1.063 1.267 -9.960 1.00 98.19 307 LEU A O 1
ATOM 2476 N N . ALA A 1 308 ? -2.400 0.062 -11.295 1.00 98.19 308 ALA A N 1
ATOM 2477 C CA . ALA A 1 308 ? -3.538 0.965 -11.160 1.00 98.19 308 ALA A CA 1
ATOM 2478 C C . ALA A 1 308 ? -4.185 0.872 -9.767 1.00 98.19 308 ALA A C 1
ATOM 2480 O O . ALA A 1 308 ? -4.533 1.904 -9.198 1.00 98.19 308 ALA A O 1
ATOM 2481 N N . ILE A 1 309 ? -4.290 -0.335 -9.196 1.00 98.25 309 ILE A N 1
ATOM 2482 C CA . ILE A 1 309 ? -4.717 -0.546 -7.803 1.00 98.25 309 ILE A CA 1
ATOM 2483 C C . ILE A 1 309 ? -3.711 0.092 -6.839 1.00 98.25 309 ILE A C 1
ATOM 2485 O O . ILE A 1 309 ? -4.126 0.785 -5.919 1.00 98.25 309 ILE A O 1
ATOM 2489 N N . GLU A 1 310 ? -2.403 -0.074 -7.064 1.00 98.19 310 GLU A N 1
ATOM 2490 C CA . GLU A 1 310 ? -1.360 0.561 -6.245 1.00 98.19 310 GLU A CA 1
ATOM 2491 C C . GLU A 1 310 ? -1.505 2.094 -6.220 1.00 98.19 310 GLU A C 1
ATOM 2493 O O . GLU A 1 310 ? -1.445 2.705 -5.152 1.00 98.19 310 GLU A O 1
ATOM 2498 N N . GLU A 1 311 ? -1.734 2.727 -7.376 1.00 96.94 311 GLU A N 1
ATOM 2499 C CA . GLU A 1 311 ? -1.934 4.181 -7.448 1.00 96.94 311 GLU A CA 1
ATOM 2500 C C . GLU A 1 311 ? -3.255 4.616 -6.802 1.00 96.94 311 GLU A C 1
ATOM 2502 O O . GLU A 1 311 ? -3.297 5.652 -6.137 1.00 96.94 311 GLU A O 1
ATOM 2507 N N . TRP A 1 312 ? -4.324 3.833 -6.967 1.00 96.56 312 TRP A N 1
ATOM 2508 C CA . TRP A 1 312 ? -5.601 4.086 -6.302 1.00 96.56 312 TRP A CA 1
ATOM 2509 C C . TRP A 1 312 ? -5.459 4.009 -4.780 1.00 96.56 312 TRP A C 1
ATOM 2511 O O . TRP A 1 312 ? -5.861 4.940 -4.087 1.00 96.56 312 TRP A O 1
ATOM 2521 N N . LEU A 1 313 ? -4.797 2.968 -4.262 1.00 95.69 313 LEU A N 1
ATOM 2522 C CA . LEU A 1 313 ? -4.486 2.845 -2.840 1.00 95.69 313 LEU A CA 1
ATOM 2523 C C . LEU A 1 313 ? -3.684 4.055 -2.360 1.00 95.69 313 LEU A C 1
ATOM 2525 O O . LEU A 1 313 ? -4.039 4.635 -1.340 1.00 95.69 313 LEU A O 1
ATOM 2529 N N . LEU A 1 314 ? -2.668 4.501 -3.107 1.00 94.94 314 LEU A N 1
ATOM 2530 C CA . LEU A 1 314 ? -1.877 5.679 -2.740 1.00 94.94 314 LEU A CA 1
ATOM 2531 C C . LEU A 1 314 ? -2.716 6.963 -2.627 1.00 94.94 314 LEU A C 1
ATOM 2533 O O . LEU A 1 314 ? -2.436 7.768 -1.738 1.00 94.94 314 LEU A O 1
ATOM 2537 N N . ARG A 1 315 ? -3.666 7.187 -3.545 1.00 90.06 315 ARG A N 1
ATOM 2538 C CA . ARG A 1 315 ? -4.359 8.479 -3.709 1.00 90.06 315 ARG A CA 1
ATOM 2539 C C . ARG A 1 315 ? -5.713 8.587 -3.030 1.00 90.06 315 ARG A C 1
ATOM 2541 O O . ARG A 1 315 ? -6.052 9.673 -2.582 1.00 90.06 315 ARG A O 1
ATOM 2548 N N . GLU A 1 316 ? -6.478 7.503 -3.018 1.00 87.56 316 GLU A N 1
ATOM 2549 C CA . GLU A 1 316 ? -7.902 7.533 -2.667 1.00 87.56 316 GLU A CA 1
ATOM 2550 C C . GLU A 1 316 ? -8.181 6.973 -1.266 1.00 87.56 316 GLU A C 1
ATOM 2552 O O . GLU A 1 316 ? -9.292 7.098 -0.760 1.00 87.56 316 GLU A O 1
ATOM 2557 N N . THR A 1 317 ? -7.189 6.355 -0.616 1.00 81.88 317 THR A N 1
ATOM 2558 C CA . THR A 1 317 ? -7.304 5.946 0.795 1.00 81.88 317 THR A CA 1
ATOM 2559 C C . THR A 1 317 ? -6.690 6.999 1.717 1.00 81.88 317 THR A C 1
ATOM 2561 O O . THR A 1 317 ? -5.828 7.772 1.294 1.00 81.88 317 THR A O 1
ATOM 2564 N N . SER A 1 318 ? -7.134 7.036 2.981 1.00 76.81 318 SER A N 1
ATOM 2565 C CA . SER A 1 318 ? -6.645 8.019 3.960 1.00 76.81 318 SER A CA 1
ATOM 2566 C C . SER A 1 318 ? -5.109 7.951 4.098 1.00 76.81 318 SER A C 1
ATOM 2568 O O . SER A 1 318 ? -4.546 6.850 4.184 1.00 76.81 318 SER A O 1
ATOM 2570 N N . PRO A 1 319 ? -4.423 9.113 4.090 1.00 74.12 319 PRO A N 1
ATOM 2571 C CA . PRO A 1 319 ? -2.964 9.183 4.143 1.00 74.12 319 PRO A CA 1
ATOM 2572 C C . PRO A 1 319 ? -2.382 8.674 5.467 1.00 74.12 319 PRO A C 1
ATOM 2574 O O . PRO A 1 319 ? -1.260 8.167 5.467 1.00 74.12 319 PRO A O 1
ATOM 2577 N N . ASP A 1 320 ? -3.171 8.715 6.542 1.00 68.94 320 ASP A N 1
ATOM 2578 C CA . ASP A 1 320 ? -2.769 8.365 7.911 1.00 68.94 320 ASP A CA 1
ATOM 2579 C C . ASP A 1 320 ? -2.724 6.844 8.144 1.00 68.94 320 ASP A C 1
ATOM 2581 O O . ASP A 1 320 ? -2.257 6.351 9.173 1.00 68.94 320 ASP A O 1
ATOM 2585 N N . ARG A 1 321 ? -3.192 6.065 7.159 1.00 77.69 321 ARG A N 1
ATOM 2586 C CA . ARG A 1 321 ? -3.301 4.608 7.250 1.00 77.69 321 ARG A CA 1
ATOM 2587 C C . ARG A 1 321 ? -2.052 3.905 6.743 1.00 77.69 321 ARG A C 1
ATOM 2589 O O . ARG A 1 321 ? -1.572 4.166 5.632 1.00 77.69 321 ARG A O 1
ATOM 2596 N N . TYR A 1 322 ? -1.604 2.912 7.505 1.00 88.88 322 TYR A N 1
ATOM 2597 C CA . TYR A 1 322 ? -0.642 1.928 7.020 1.00 88.88 322 TYR A CA 1
ATOM 2598 C C . TYR A 1 322 ? -1.375 0.889 6.179 1.00 88.88 322 TYR A C 1
ATOM 2600 O O . TYR A 1 322 ? -2.404 0.365 6.597 1.00 88.88 322 TYR A O 1
ATOM 2608 N N . ILE A 1 323 ? -0.872 0.592 4.986 1.00 95.31 323 ILE A N 1
ATOM 2609 C CA . ILE A 1 323 ? -1.503 -0.395 4.106 1.00 95.31 323 ILE A CA 1
ATOM 2610 C C . ILE A 1 323 ? -0.464 -1.391 3.620 1.00 95.31 323 ILE A C 1
ATOM 2612 O O . ILE A 1 323 ? 0.587 -0.983 3.135 1.00 95.31 323 ILE A O 1
ATOM 2616 N N . LEU A 1 324 ? -0.784 -2.680 3.695 1.00 97.75 324 LEU A N 1
ATOM 2617 C CA . LEU A 1 324 ? -0.055 -3.737 3.006 1.00 97.75 324 LEU A CA 1
ATOM 2618 C C . LEU A 1 324 ? -0.836 -4.172 1.766 1.00 97.75 324 LEU A C 1
ATOM 2620 O O . LEU A 1 324 ? -2.030 -4.450 1.845 1.00 97.75 324 LEU A O 1
ATOM 2624 N N . TYR A 1 325 ? -0.159 -4.269 0.627 1.00 98.56 325 TYR A N 1
ATOM 2625 C CA . TYR A 1 325 ? -0.708 -4.805 -0.613 1.00 98.56 325 TYR A CA 1
ATOM 2626 C C . TYR A 1 325 ? 0.227 -5.866 -1.200 1.00 98.56 325 TYR A C 1
ATOM 2628 O O . TYR A 1 325 ? 1.378 -5.572 -1.514 1.00 98.56 325 TYR A O 1
ATOM 2636 N N . LEU A 1 326 ? -0.260 -7.098 -1.354 1.00 98.56 326 LEU A N 1
ATOM 2637 C CA . LEU A 1 326 ? 0.502 -8.248 -1.855 1.00 98.56 326 LEU A CA 1
ATOM 2638 C C . LEU A 1 326 ? -0.052 -8.718 -3.203 1.00 98.56 326 LEU A C 1
ATOM 2640 O O . LEU A 1 326 ? -1.264 -8.861 -3.359 1.00 98.56 326 LEU A O 1
ATOM 2644 N N . TRP A 1 327 ? 0.812 -8.944 -4.194 1.00 98.31 327 TRP A N 1
ATOM 2645 C CA . TRP A 1 327 ? 0.379 -9.216 -5.570 1.00 98.31 327 TRP A CA 1
ATOM 2646 C C . TRP A 1 327 ? 1.456 -9.900 -6.425 1.00 98.31 327 TRP A C 1
ATOM 2648 O O . TRP A 1 327 ? 2.625 -9.977 -6.051 1.00 98.31 327 TRP A O 1
ATOM 2658 N N . ARG A 1 328 ? 1.056 -10.419 -7.595 1.00 97.69 328 ARG A N 1
ATOM 2659 C CA . ARG A 1 328 ? 1.934 -11.023 -8.620 1.00 97.69 328 ARG A CA 1
ATOM 2660 C C . ARG A 1 328 ? 1.498 -10.641 -10.021 1.00 97.69 328 ARG A C 1
ATOM 2662 O O . ARG A 1 328 ? 0.333 -10.323 -10.234 1.00 97.69 328 ARG A O 1
ATOM 2669 N N . ASN A 1 329 ? 2.412 -10.738 -10.983 1.00 98.12 329 ASN A N 1
ATOM 2670 C CA . ASN A 1 329 ? 2.137 -10.429 -12.383 1.00 98.12 329 ASN A CA 1
ATOM 2671 C C . ASN A 1 329 ? 2.536 -11.589 -13.293 1.00 98.12 329 ASN A C 1
ATOM 2673 O O . ASN A 1 329 ? 3.518 -12.279 -13.036 1.00 98.12 329 ASN A O 1
ATOM 2677 N N . LYS A 1 330 ? 1.804 -11.753 -14.397 1.00 97.62 330 LYS A N 1
ATOM 2678 C CA . LYS A 1 330 ? 2.275 -12.515 -15.558 1.00 97.62 330 LYS A CA 1
ATOM 2679 C C . LYS A 1 330 ? 3.580 -11.906 -16.112 1.00 97.62 330 LYS A C 1
ATOM 2681 O O . LYS A 1 330 ? 3.865 -10.747 -15.790 1.00 97.62 330 LYS A O 1
ATOM 2686 N N . PRO A 1 331 ? 4.337 -12.653 -16.944 1.00 98.38 331 PRO A N 1
ATOM 2687 C CA . PRO A 1 331 ? 5.581 -12.187 -17.553 1.00 98.38 331 PRO A CA 1
ATOM 2688 C C . PRO A 1 331 ? 5.510 -10.747 -18.070 1.00 98.38 331 PRO A C 1
ATOM 2690 O O . PRO A 1 331 ? 4.747 -10.426 -18.982 1.00 98.38 331 PRO A O 1
ATOM 2693 N N . CYS A 1 332 ? 6.287 -9.859 -17.454 1.00 98.31 332 CYS A N 1
ATOM 2694 C CA . CYS A 1 332 ? 6.373 -8.456 -17.844 1.00 98.31 332 CYS A CA 1
ATOM 2695 C C . CYS A 1 332 ? 7.694 -7.831 -17.386 1.00 98.31 332 CYS A C 1
ATOM 2697 O O . CYS A 1 332 ? 8.334 -8.295 -16.442 1.00 98.31 332 CYS A O 1
ATOM 2699 N N . VAL A 1 333 ? 8.083 -6.733 -18.028 1.00 98.00 333 VAL A N 1
ATOM 2700 C CA . VAL A 1 333 ? 9.161 -5.861 -17.560 1.00 98.00 333 VAL A CA 1
ATOM 2701 C C . VAL A 1 333 ? 8.562 -4.554 -17.068 1.00 98.00 333 VAL A C 1
ATOM 2703 O O . VAL A 1 333 ? 7.859 -3.858 -17.804 1.00 98.00 333 VAL A O 1
ATOM 2706 N N . VAL A 1 334 ? 8.869 -4.202 -15.821 1.00 97.69 334 VAL A N 1
ATOM 2707 C CA . VAL A 1 334 ? 8.434 -2.955 -15.195 1.00 97.69 334 VAL A CA 1
ATOM 2708 C C . VAL A 1 334 ? 9.598 -1.968 -15.141 1.00 97.69 334 VAL A C 1
ATOM 2710 O O . VAL A 1 334 ? 10.528 -2.118 -14.344 1.00 97.69 334 VAL A O 1
ATOM 2713 N N . VAL A 1 335 ? 9.526 -0.916 -15.953 1.00 96.88 335 VAL A N 1
ATOM 2714 C CA . VAL A 1 335 ? 10.536 0.150 -16.022 1.00 96.88 335 VAL A CA 1
ATOM 2715 C C . VAL A 1 335 ? 10.222 1.289 -15.059 1.00 96.88 335 VAL A C 1
ATOM 2717 O O . VAL A 1 335 ? 9.056 1.623 -14.814 1.00 96.88 335 VAL A O 1
ATOM 2720 N N . GLY A 1 336 ? 11.268 1.901 -14.503 1.00 95.81 336 GLY A N 1
ATOM 2721 C CA . GLY A 1 336 ? 11.131 3.039 -13.598 1.00 95.81 336 GLY A CA 1
ATOM 2722 C C . GLY A 1 336 ? 10.631 4.302 -14.300 1.00 95.81 336 GLY A C 1
ATOM 2723 O O . GLY A 1 336 ? 10.813 4.493 -15.505 1.00 95.81 336 GLY A O 1
ATOM 2724 N N . ARG A 1 337 ? 10.037 5.219 -13.526 1.00 94.69 337 ARG A N 1
ATOM 2725 C CA . ARG A 1 337 ? 9.377 6.435 -14.035 1.00 94.69 337 ARG A CA 1
ATOM 2726 C C . ARG A 1 337 ? 10.210 7.252 -15.029 1.00 94.69 337 ARG A C 1
ATOM 2728 O O . ARG A 1 337 ? 9.647 7.723 -16.014 1.00 94.69 337 ARG A O 1
ATOM 2735 N N . ASN A 1 338 ? 11.516 7.383 -14.785 1.00 92.56 338 ASN A N 1
ATOM 2736 C CA . ASN A 1 338 ? 12.446 8.235 -15.544 1.00 92.56 338 ASN A CA 1
ATOM 2737 C C . ASN A 1 338 ? 13.504 7.429 -16.323 1.00 92.56 338 ASN A C 1
ATOM 2739 O O . ASN A 1 338 ? 14.593 7.934 -16.598 1.00 92.56 338 ASN A O 1
ATOM 2743 N N . GLN A 1 339 ? 13.229 6.157 -16.620 1.00 94.38 339 GLN A N 1
ATOM 2744 C CA . GLN A 1 339 ? 14.144 5.314 -17.390 1.00 94.38 339 GLN A CA 1
ATOM 2745 C C . GLN A 1 339 ? 13.871 5.385 -18.891 1.00 94.38 339 GLN A C 1
ATOM 2747 O O . GLN A 1 339 ? 12.744 5.662 -19.316 1.00 94.38 339 GLN A O 1
ATOM 2752 N N . ASN A 1 340 ? 14.907 5.088 -19.673 1.00 94.88 340 ASN A N 1
ATOM 2753 C CA . ASN A 1 340 ? 14.802 4.888 -21.109 1.00 94.88 340 ASN A CA 1
ATOM 2754 C C . ASN A 1 340 ? 14.629 3.386 -21.420 1.00 94.88 340 ASN A C 1
ATOM 2756 O O . ASN A 1 340 ? 15.607 2.647 -21.315 1.00 94.88 340 ASN A O 1
ATOM 2760 N N . PRO A 1 341 ? 13.429 2.917 -21.811 1.00 94.44 341 PRO A N 1
ATOM 2761 C CA . PRO A 1 341 ? 13.183 1.501 -22.070 1.00 94.44 341 PRO A CA 1
ATOM 2762 C C . PRO A 1 341 ? 14.010 0.978 -23.251 1.00 94.44 341 PRO A C 1
ATOM 2764 O O . PRO A 1 341 ? 14.415 -0.176 -23.223 1.00 94.44 341 PRO A O 1
ATOM 2767 N N . PHE A 1 342 ? 14.352 1.826 -24.227 1.00 92.06 342 PHE A N 1
ATOM 2768 C CA . PHE A 1 342 ? 15.199 1.456 -25.369 1.00 92.06 342 PHE A CA 1
ATOM 2769 C C . PHE A 1 342 ? 16.653 1.158 -24.963 1.00 92.06 342 PHE A C 1
ATOM 2771 O O . PHE A 1 342 ? 17.381 0.493 -25.692 1.00 92.06 342 PHE A O 1
ATOM 2778 N N . GLN A 1 343 ? 17.088 1.644 -23.794 1.00 91.88 343 GLN A N 1
ATOM 2779 C CA . GLN A 1 343 ? 18.432 1.405 -23.257 1.00 91.88 343 GLN A CA 1
ATOM 2780 C C . GLN A 1 343 ? 18.450 0.355 -22.134 1.00 91.88 343 GLN A C 1
ATOM 2782 O O . GLN A 1 343 ? 19.496 -0.216 -21.829 1.00 91.88 343 GLN A O 1
ATOM 2787 N N . GLU A 1 344 ? 17.310 0.132 -21.483 1.00 93.56 344 GLU A N 1
ATOM 2788 C CA . GLU A 1 344 ? 17.209 -0.688 -20.274 1.00 93.56 344 GLU A CA 1
ATOM 2789 C C . GLU A 1 344 ? 16.495 -2.027 -20.517 1.00 93.56 344 GLU A C 1
ATOM 2791 O O . GLU A 1 344 ? 16.491 -2.882 -19.630 1.00 93.56 344 GLU A O 1
ATOM 2796 N N . CYS A 1 345 ? 15.885 -2.226 -21.691 1.00 94.31 345 CYS A N 1
ATOM 2797 C CA . CYS A 1 345 ? 15.098 -3.412 -22.019 1.00 94.31 345 CYS A CA 1
ATOM 2798 C C . CYS A 1 345 ? 15.396 -3.924 -23.434 1.00 94.31 345 CYS A C 1
ATOM 2800 O O . CYS A 1 345 ? 15.543 -3.159 -24.384 1.00 94.31 345 CYS A O 1
ATOM 2802 N N . ASN A 1 346 ? 15.421 -5.247 -23.592 1.00 93.88 346 ASN A N 1
ATOM 2803 C CA . ASN A 1 346 ? 15.484 -5.904 -24.890 1.00 93.88 346 ASN A CA 1
ATOM 2804 C C . ASN A 1 346 ? 14.070 -6.022 -25.474 1.00 93.88 346 ASN A C 1
ATOM 2806 O O . ASN A 1 346 ? 13.431 -7.073 -25.388 1.00 93.88 346 ASN A O 1
ATOM 2810 N N . LEU A 1 347 ? 13.571 -4.915 -26.028 1.00 92.19 347 LEU A N 1
ATOM 2811 C CA . LEU A 1 347 ? 12.184 -4.794 -26.489 1.00 92.19 347 LEU A CA 1
ATOM 2812 C C . LEU A 1 347 ? 11.825 -5.821 -27.570 1.00 92.19 347 LEU A C 1
ATOM 2814 O O . LEU A 1 347 ? 10.747 -6.406 -27.516 1.00 92.19 347 LEU A O 1
ATOM 2818 N N . ARG A 1 348 ? 12.753 -6.117 -28.486 1.00 89.31 348 ARG A N 1
ATOM 2819 C CA . ARG A 1 348 ? 12.550 -7.122 -29.539 1.00 89.31 348 ARG A CA 1
ATOM 2820 C C . ARG A 1 348 ? 12.385 -8.530 -28.970 1.00 89.31 348 ARG A C 1
ATOM 2822 O O . ARG A 1 348 ? 11.487 -9.260 -29.380 1.00 89.31 348 ARG A O 1
ATOM 2829 N N . PHE A 1 349 ? 13.224 -8.919 -28.005 1.00 93.62 349 PHE A N 1
ATOM 2830 C CA . PHE A 1 349 ? 13.060 -10.206 -27.322 1.00 93.62 349 PHE A CA 1
ATOM 2831 C C . PHE A 1 349 ? 11.712 -10.277 -26.603 1.00 93.62 349 PHE A C 1
ATOM 2833 O O . PHE A 1 349 ? 11.012 -11.277 -26.732 1.00 93.62 349 PHE A O 1
ATOM 2840 N N . MET A 1 350 ? 11.340 -9.210 -25.891 1.00 95.19 350 MET A N 1
ATOM 2841 C CA . MET A 1 350 ? 10.075 -9.140 -25.164 1.00 95.19 350 MET A CA 1
ATOM 2842 C C . MET A 1 350 ? 8.866 -9.289 -26.093 1.00 95.19 350 MET A C 1
ATOM 2844 O O . MET A 1 350 ? 7.983 -10.090 -25.807 1.00 95.19 350 MET A O 1
ATOM 2848 N N . GLN A 1 351 ? 8.856 -8.582 -27.225 1.00 92.38 351 GLN A N 1
ATOM 2849 C CA . GLN A 1 351 ? 7.796 -8.671 -28.230 1.00 92.38 351 GLN A CA 1
ATOM 2850 C C . GLN A 1 351 ? 7.669 -10.086 -28.807 1.00 92.38 351 GLN A C 1
ATOM 2852 O O . GLN A 1 351 ? 6.562 -10.605 -28.916 1.00 92.38 351 GLN A O 1
ATOM 2857 N N . ASN A 1 352 ? 8.795 -10.743 -29.108 1.00 94.25 352 ASN A N 1
ATOM 2858 C CA . ASN A 1 352 ? 8.806 -12.111 -29.636 1.00 94.25 352 ASN A CA 1
ATOM 2859 C C . ASN A 1 352 ? 8.314 -13.172 -28.632 1.00 94.25 352 ASN A C 1
ATOM 2861 O O . ASN A 1 352 ? 7.986 -14.279 -29.050 1.00 94.25 352 ASN A O 1
ATOM 2865 N N . HIS A 1 353 ? 8.280 -12.856 -27.333 1.00 96.38 353 HIS A N 1
ATOM 2866 C CA . HIS A 1 353 ? 7.878 -13.774 -26.258 1.00 96.38 353 HIS A CA 1
ATOM 2867 C C . HIS A 1 353 ? 6.603 -13.323 -25.524 1.00 96.38 353 HIS A C 1
ATOM 2869 O O . HIS A 1 353 ? 6.310 -13.846 -24.452 1.00 96.38 353 HIS A O 1
ATOM 2875 N N . ASP A 1 354 ? 5.857 -12.355 -26.073 1.00 95.88 354 ASP A N 1
ATOM 2876 C CA . ASP A 1 354 ? 4.634 -11.797 -25.469 1.00 95.88 354 ASP A CA 1
ATOM 2877 C C . ASP A 1 354 ? 4.837 -11.274 -24.026 1.00 95.88 354 ASP A C 1
ATOM 2879 O O . ASP A 1 354 ? 3.997 -11.423 -23.138 1.00 95.88 354 ASP A O 1
ATOM 2883 N N . ILE A 1 355 ? 5.995 -10.654 -23.772 1.00 97.75 355 ILE A N 1
ATOM 2884 C CA . ILE A 1 355 ? 6.341 -10.061 -22.474 1.00 97.75 355 ILE A CA 1
ATOM 2885 C C . ILE A 1 355 ? 5.967 -8.581 -22.495 1.00 97.75 355 ILE A C 1
ATOM 2887 O O . ILE A 1 355 ? 6.562 -7.774 -23.213 1.00 97.75 355 ILE A O 1
ATOM 2891 N N . ALA A 1 356 ? 5.005 -8.197 -21.658 1.00 97.06 356 ALA A N 1
ATOM 2892 C CA . ALA A 1 356 ? 4.519 -6.822 -21.614 1.00 97.06 356 ALA A CA 1
ATOM 2893 C C . ALA A 1 356 ? 5.577 -5.844 -21.067 1.00 97.06 356 ALA A C 1
ATOM 2895 O O . ALA A 1 356 ? 6.259 -6.133 -20.083 1.00 97.06 356 ALA A O 1
ATOM 2896 N N . LEU A 1 357 ? 5.655 -4.644 -21.650 1.00 97.62 357 LEU A N 1
ATOM 2897 C CA . LEU A 1 357 ? 6.401 -3.515 -21.088 1.00 97.62 357 LEU A CA 1
ATOM 2898 C C . LEU A 1 357 ? 5.452 -2.600 -20.307 1.00 97.62 357 LEU A C 1
ATOM 2900 O O . LEU A 1 357 ? 4.457 -2.108 -20.845 1.00 97.62 357 LEU A O 1
ATOM 2904 N N . VAL A 1 358 ? 5.786 -2.313 -19.051 1.00 97.56 358 VAL A N 1
ATOM 2905 C CA . VAL A 1 358 ? 4.977 -1.453 -18.182 1.00 97.56 358 VAL A CA 1
ATOM 2906 C C . VAL A 1 358 ? 5.849 -0.399 -17.519 1.00 97.56 358 VAL A C 1
ATOM 2908 O O . VAL A 1 358 ? 6.932 -0.699 -17.029 1.00 97.56 358 VAL A O 1
ATOM 2911 N N . ARG A 1 359 ? 5.378 0.849 -17.451 1.00 97.81 359 ARG A N 1
ATOM 2912 C CA . ARG A 1 359 ? 6.062 1.919 -16.713 1.00 97.81 359 ARG A CA 1
ATOM 2913 C C . ARG A 1 359 ? 5.348 2.203 -15.400 1.00 97.81 359 ARG A C 1
ATOM 2915 O O . ARG A 1 359 ? 4.173 2.566 -15.400 1.00 97.81 359 ARG A O 1
ATOM 2922 N N . ARG A 1 360 ? 6.065 2.100 -14.281 1.00 96.62 360 ARG A N 1
ATOM 2923 C CA . ARG A 1 360 ? 5.520 2.424 -12.951 1.00 96.62 360 ARG A CA 1
ATOM 2924 C C . ARG A 1 360 ? 5.672 3.907 -12.605 1.00 96.62 360 ARG A C 1
ATOM 2926 O O . ARG A 1 360 ? 6.457 4.640 -13.210 1.00 96.62 360 ARG A O 1
ATOM 2933 N N . ARG A 1 361 ? 4.922 4.352 -11.592 1.00 94.69 361 ARG A N 1
ATOM 2934 C CA . ARG A 1 361 ? 4.936 5.744 -11.102 1.00 94.69 361 ARG A CA 1
ATOM 2935 C C . ARG A 1 361 ? 6.052 6.047 -10.098 1.00 94.69 361 ARG A C 1
ATOM 2937 O O . ARG A 1 361 ? 6.296 7.229 -9.835 1.00 94.69 361 ARG A O 1
ATOM 2944 N N . SER A 1 362 ? 6.693 5.028 -9.531 1.00 94.12 362 SER A N 1
ATOM 2945 C CA . SER A 1 362 ? 7.872 5.147 -8.669 1.00 94.12 362 SER A CA 1
ATOM 2946 C C . SER A 1 362 ? 9.174 5.223 -9.480 1.00 94.12 362 SER A C 1
ATOM 2948 O O . SER A 1 362 ? 9.234 4.881 -10.666 1.00 94.12 362 SER A O 1
ATOM 2950 N N . GLY A 1 363 ? 10.237 5.707 -8.835 1.00 90.19 363 GLY A N 1
ATOM 2951 C CA . GLY A 1 363 ? 11.586 5.711 -9.409 1.00 90.19 363 GLY A CA 1
ATOM 2952 C C . GLY A 1 363 ? 12.255 4.331 -9.372 1.00 90.19 363 GLY A C 1
ATOM 2953 O O . GLY A 1 363 ? 11.615 3.323 -9.082 1.00 90.19 363 GLY A O 1
ATOM 2954 N N . GLY A 1 364 ? 13.563 4.285 -9.633 1.00 87.69 364 GLY A N 1
ATOM 2955 C CA . GLY A 1 364 ? 14.385 3.066 -9.585 1.00 87.69 364 GLY A CA 1
ATOM 2956 C C . GLY A 1 364 ? 14.628 2.414 -10.952 1.00 87.69 364 GLY A C 1
ATOM 2957 O O . GLY A 1 364 ? 14.254 2.970 -11.983 1.00 87.69 364 GLY A O 1
ATOM 2958 N N . GLY A 1 365 ? 15.264 1.238 -10.933 1.00 91.00 365 GLY A N 1
ATOM 2959 C CA . GLY A 1 365 ? 15.680 0.479 -12.120 1.00 91.00 365 GLY A CA 1
ATOM 2960 C C . GLY A 1 365 ? 14.583 -0.380 -12.756 1.00 91.00 365 GLY A C 1
ATOM 2961 O O . GLY A 1 365 ? 13.448 -0.413 -12.273 1.00 91.00 365 GLY A O 1
ATOM 2962 N N . SER A 1 366 ? 14.923 -1.085 -13.834 1.00 93.81 366 SER A N 1
ATOM 2963 C CA . SER A 1 366 ? 14.005 -1.994 -14.529 1.00 93.81 366 SER A CA 1
ATOM 2964 C C . SER A 1 366 ? 14.041 -3.376 -13.885 1.00 93.81 366 SER A C 1
ATOM 2966 O O . SER A 1 366 ? 15.109 -3.855 -13.507 1.00 93.81 366 SER A O 1
ATOM 2968 N N . VAL A 1 367 ? 12.874 -4.002 -13.739 1.00 94.38 367 VAL A N 1
ATOM 2969 C CA . VAL A 1 367 ? 12.726 -5.328 -13.122 1.00 94.38 367 VAL A CA 1
ATOM 2970 C C . VAL A 1 367 ? 11.849 -6.221 -13.990 1.00 94.38 367 VAL A C 1
ATOM 2972 O O . VAL A 1 367 ? 10.916 -5.743 -14.632 1.00 94.38 367 VAL A O 1
ATOM 2975 N N . TYR A 1 368 ? 12.163 -7.512 -14.019 1.00 96.19 368 TYR A N 1
ATOM 2976 C CA . TYR A 1 368 ? 11.356 -8.532 -14.680 1.00 96.19 368 TYR A CA 1
ATOM 2977 C C . TYR A 1 368 ? 10.473 -9.213 -13.639 1.00 96.19 368 TYR A C 1
ATOM 2979 O O . TYR A 1 368 ? 10.947 -9.538 -12.550 1.00 96.19 368 TYR A O 1
ATOM 2987 N N . HIS A 1 369 ? 9.205 -9.413 -13.973 1.00 97.75 369 HIS A N 1
ATOM 2988 C CA . HIS A 1 369 ? 8.254 -10.153 -13.159 1.00 97.75 369 HIS A CA 1
ATOM 2989 C C . HIS A 1 369 ? 7.719 -11.342 -13.944 1.00 97.75 369 HIS A C 1
ATOM 2991 O O . HIS A 1 369 ? 7.441 -11.220 -15.133 1.00 97.75 369 HIS A O 1
ATOM 2997 N N . ASP A 1 370 ? 7.468 -12.433 -13.236 1.00 97.75 370 ASP A N 1
ATOM 2998 C CA . ASP A 1 370 ? 6.660 -13.570 -13.654 1.00 97.75 370 ASP A CA 1
ATOM 2999 C C . ASP A 1 370 ? 5.926 -14.142 -12.425 1.00 97.75 370 ASP A C 1
ATOM 3001 O O . ASP A 1 370 ? 5.904 -13.533 -11.350 1.00 97.75 370 ASP A O 1
ATOM 3005 N N . MET A 1 371 ? 5.333 -15.330 -12.558 1.00 97.94 371 MET A N 1
ATOM 3006 C CA . MET A 1 371 ? 4.625 -15.978 -11.451 1.00 97.94 371 MET A CA 1
ATOM 3007 C C . MET A 1 371 ? 5.551 -16.464 -10.321 1.00 97.94 371 MET A C 1
ATOM 3009 O O . MET A 1 371 ? 5.059 -16.715 -9.217 1.00 97.94 371 MET A O 1
ATOM 3013 N N . GLY A 1 372 ? 6.858 -16.568 -10.568 1.00 97.50 372 GLY A N 1
ATOM 3014 C CA . GLY A 1 372 ? 7.892 -16.865 -9.578 1.00 97.50 372 GLY A CA 1
ATOM 3015 C C . GLY A 1 372 ? 8.386 -15.632 -8.815 1.00 97.50 372 GLY A C 1
ATOM 3016 O O . GLY A 1 372 ? 9.143 -15.768 -7.855 1.00 97.50 372 GLY A O 1
ATOM 3017 N N . ASN A 1 373 ? 7.936 -14.430 -9.185 1.00 97.81 373 ASN A N 1
ATOM 3018 C CA . ASN A 1 373 ? 8.270 -13.184 -8.506 1.00 97.81 373 ASN A CA 1
ATOM 3019 C C . ASN A 1 373 ? 7.057 -12.600 -7.761 1.00 97.81 373 ASN A C 1
ATOM 3021 O O . ASN A 1 373 ? 6.094 -12.154 -8.385 1.00 97.81 373 ASN A O 1
ATOM 3025 N N . SER A 1 374 ? 7.128 -12.542 -6.429 1.00 98.19 374 SER A N 1
ATOM 3026 C CA . SER A 1 374 ? 6.120 -11.890 -5.578 1.00 98.19 374 SER A CA 1
ATOM 3027 C C . SER A 1 374 ? 6.378 -10.390 -5.458 1.00 98.19 374 SER A C 1
ATOM 3029 O O . SER A 1 374 ? 7.521 -9.949 -5.513 1.00 98.19 374 SER A O 1
ATOM 3031 N N . ILE A 1 375 ? 5.327 -9.591 -5.292 1.00 98.38 375 ILE A N 1
ATOM 3032 C CA . ILE A 1 375 ? 5.426 -8.147 -5.081 1.00 98.38 375 ILE A CA 1
ATOM 3033 C C . ILE A 1 375 ? 4.685 -7.784 -3.796 1.00 98.38 375 ILE A C 1
ATOM 3035 O O . ILE A 1 375 ? 3.589 -8.280 -3.531 1.00 98.38 375 ILE A O 1
ATOM 3039 N N . TYR A 1 376 ? 5.296 -6.909 -3.006 1.00 98.12 376 TYR A N 1
ATOM 3040 C CA . TYR A 1 376 ? 4.690 -6.289 -1.836 1.00 98.12 376 TYR A CA 1
ATOM 3041 C C . TYR A 1 376 ? 4.757 -4.769 -1.974 1.00 98.12 376 TYR A C 1
ATOM 3043 O O . TYR A 1 376 ? 5.746 -4.234 -2.472 1.00 98.12 376 TYR A O 1
ATOM 3051 N N . THR A 1 377 ? 3.728 -4.076 -1.499 1.00 98.38 377 THR A N 1
ATOM 3052 C CA . THR A 1 377 ? 3.696 -2.619 -1.371 1.00 98.38 377 THR A CA 1
ATOM 3053 C C . THR A 1 377 ? 3.233 -2.259 0.037 1.00 98.38 377 THR A C 1
ATOM 3055 O O . THR A 1 377 ? 2.157 -2.672 0.461 1.00 98.38 377 THR A O 1
ATOM 3058 N N . ILE A 1 378 ? 4.043 -1.486 0.756 1.00 97.25 378 ILE A N 1
ATOM 3059 C CA . ILE A 1 378 ? 3.760 -0.974 2.096 1.00 97.25 378 ILE A CA 1
ATOM 3060 C C . ILE A 1 378 ? 3.570 0.539 1.990 1.00 97.25 378 ILE A C 1
ATOM 3062 O O . ILE A 1 378 ? 4.508 1.264 1.649 1.00 97.25 378 ILE A O 1
ATOM 3066 N N . PHE A 1 379 ? 2.359 1.010 2.273 1.00 95.94 379 PHE A N 1
ATOM 3067 C CA . PHE A 1 379 ? 1.998 2.425 2.318 1.00 95.94 379 PHE A CA 1
ATOM 3068 C C . PHE A 1 379 ? 1.976 2.919 3.759 1.00 95.94 379 PHE A C 1
ATOM 3070 O O . PHE A 1 379 ? 1.596 2.177 4.661 1.00 95.94 379 PHE A O 1
ATOM 3077 N N . MET A 1 380 ? 2.337 4.182 3.960 1.00 90.19 380 MET A N 1
ATOM 3078 C CA . MET A 1 380 ? 2.413 4.808 5.279 1.00 90.19 380 MET A CA 1
ATOM 3079 C C . MET A 1 380 ? 2.377 6.334 5.176 1.00 90.19 380 MET A C 1
ATOM 3081 O O . MET A 1 380 ? 2.674 6.869 4.097 1.00 90.19 380 MET A O 1
ATOM 3085 N N . PRO A 1 381 ? 2.069 7.035 6.281 1.00 83.00 381 PRO A N 1
ATOM 3086 C CA . PRO A 1 381 ? 2.239 8.481 6.361 1.00 83.00 381 PRO A CA 1
ATOM 3087 C C . PRO A 1 381 ? 3.647 8.887 5.925 1.00 83.00 381 PRO A C 1
ATOM 3089 O O . PRO A 1 381 ? 4.620 8.155 6.144 1.00 83.00 381 PRO A O 1
ATOM 3092 N N . ARG A 1 382 ? 3.775 10.050 5.284 1.00 82.69 382 ARG A N 1
ATOM 3093 C CA . ARG A 1 382 ? 5.074 10.524 4.784 1.00 82.69 382 ARG A CA 1
ATOM 3094 C C . ARG A 1 382 ? 6.103 10.642 5.909 1.00 82.69 382 ARG A C 1
ATOM 3096 O O . ARG A 1 382 ? 7.273 10.337 5.700 1.00 82.69 382 ARG A O 1
ATOM 3103 N N . GLU A 1 383 ? 5.665 11.076 7.079 1.00 74.00 383 GLU A N 1
ATOM 3104 C CA . GLU A 1 383 ? 6.469 11.337 8.271 1.00 74.00 383 GLU A CA 1
ATOM 3105 C C . GLU A 1 383 ? 7.024 10.038 8.866 1.00 74.00 383 GLU A C 1
ATOM 3107 O O . GLU A 1 383 ? 8.106 10.032 9.446 1.00 74.00 383 GLU A O 1
ATOM 3112 N N . ALA A 1 384 ? 6.319 8.923 8.657 1.00 75.00 384 ALA A N 1
ATOM 3113 C CA . ALA A 1 384 ? 6.739 7.590 9.075 1.00 75.00 384 ALA A CA 1
ATOM 3114 C C . ALA A 1 384 ? 7.682 6.904 8.068 1.00 75.00 384 ALA A C 1
ATOM 3116 O O . ALA A 1 384 ? 8.192 5.813 8.334 1.00 75.00 384 ALA A O 1
ATOM 3117 N N . PHE A 1 385 ? 7.916 7.507 6.897 1.00 83.88 385 PHE A N 1
ATOM 3118 C CA . PHE A 1 385 ? 8.639 6.853 5.815 1.00 83.88 385 PHE A CA 1
ATOM 3119 C C . PHE A 1 385 ? 10.114 6.607 6.140 1.00 83.88 385 PHE A C 1
ATOM 3121 O O . PHE A 1 385 ? 10.925 7.528 6.231 1.00 83.88 385 PHE A O 1
ATOM 3128 N N . SER A 1 386 ? 10.485 5.328 6.172 1.00 82.75 386 SER A N 1
ATOM 3129 C CA . SER A 1 386 ? 11.872 4.875 6.232 1.00 82.75 386 SER A CA 1
ATOM 3130 C C . SER A 1 386 ? 12.130 3.819 5.163 1.00 82.75 386 SER A C 1
ATOM 3132 O O . SER A 1 386 ? 11.458 2.789 5.106 1.00 82.75 386 SER A O 1
ATOM 3134 N N . ARG A 1 387 ? 13.153 4.049 4.326 1.00 82.56 387 ARG A N 1
ATOM 3135 C CA . ARG A 1 387 ? 13.587 3.073 3.307 1.00 82.56 387 ARG A CA 1
ATOM 3136 C C . ARG A 1 387 ? 14.047 1.759 3.935 1.00 82.56 387 ARG A C 1
ATOM 3138 O O . ARG A 1 387 ? 13.832 0.698 3.364 1.00 82.56 387 ARG A O 1
ATOM 3145 N N . LYS A 1 388 ? 14.688 1.848 5.101 1.00 86.81 388 LYS A N 1
ATOM 3146 C CA . LYS A 1 388 ? 15.299 0.710 5.786 1.00 86.81 388 LYS A CA 1
ATOM 3147 C C . LYS A 1 388 ? 14.265 -0.103 6.571 1.00 86.81 388 LYS A C 1
ATOM 3149 O O . LYS A 1 388 ? 14.238 -1.317 6.419 1.00 86.81 388 LYS A O 1
ATOM 3154 N N . ALA A 1 389 ? 13.369 0.554 7.312 1.00 87.69 389 ALA A N 1
ATOM 3155 C CA . ALA A 1 389 ? 12.439 -0.128 8.220 1.00 87.69 389 ALA A CA 1
ATOM 3156 C C . ALA A 1 389 ? 11.518 -1.136 7.508 1.00 87.69 389 ALA A C 1
ATOM 3158 O O . ALA A 1 389 ? 11.332 -2.253 7.984 1.00 87.69 389 ALA A O 1
ATOM 3159 N N . ASN A 1 390 ? 10.989 -0.775 6.335 1.00 91.75 390 ASN A N 1
ATOM 3160 C CA . ASN A 1 390 ? 10.102 -1.656 5.568 1.00 91.75 390 ASN A CA 1
ATOM 3161 C C . ASN A 1 390 ? 10.846 -2.837 4.933 1.00 91.75 390 ASN A C 1
ATOM 3163 O O . ASN A 1 390 ? 10.323 -3.947 4.884 1.00 91.75 390 ASN A O 1
ATOM 3167 N N . ALA A 1 391 ? 12.080 -2.620 4.467 1.00 93.81 391 ALA A N 1
ATOM 3168 C CA . ALA A 1 391 ? 12.926 -3.705 3.980 1.00 93.81 391 ALA A CA 1
ATOM 3169 C C . ALA A 1 391 ? 13.302 -4.666 5.120 1.00 93.81 391 ALA A C 1
ATOM 3171 O O . ALA A 1 391 ? 13.290 -5.878 4.924 1.00 93.81 391 ALA A O 1
ATOM 3172 N N . GLU A 1 392 ? 13.579 -4.142 6.317 1.00 95.19 392 GLU A N 1
ATOM 3173 C CA . GLU A 1 392 ? 13.864 -4.951 7.506 1.00 95.19 392 GLU A CA 1
ATOM 3174 C C . GLU A 1 392 ? 12.646 -5.750 7.962 1.00 95.19 392 GLU A C 1
ATOM 3176 O O . GLU A 1 392 ? 12.800 -6.896 8.364 1.00 95.19 392 GLU A O 1
ATOM 3181 N N . LEU A 1 393 ? 11.442 -5.182 7.857 1.00 94.50 393 LEU A N 1
ATOM 3182 C CA . LEU A 1 393 ? 10.191 -5.892 8.119 1.00 94.50 393 LEU A CA 1
ATOM 3183 C C . LEU A 1 393 ? 10.071 -7.132 7.227 1.00 94.50 393 LEU A C 1
ATOM 3185 O O . LEU A 1 393 ? 9.903 -8.240 7.727 1.00 94.50 393 LEU A O 1
ATOM 3189 N N . VAL A 1 394 ? 10.252 -6.976 5.916 1.00 97.00 394 VAL A N 1
ATOM 3190 C CA . VAL A 1 394 ? 10.198 -8.113 4.983 1.00 97.00 394 VAL A CA 1
ATOM 3191 C C . VAL A 1 394 ? 11.374 -9.078 5.188 1.00 97.00 394 VAL A C 1
ATOM 3193 O O . VAL A 1 394 ? 11.215 -10.286 5.059 1.00 97.00 394 VAL A O 1
ATOM 3196 N N . ALA A 1 395 ? 12.560 -8.596 5.565 1.00 96.94 395 ALA A N 1
ATOM 3197 C CA . ALA A 1 395 ? 13.665 -9.486 5.920 1.00 96.94 395 ALA A CA 1
ATOM 3198 C C . ALA A 1 395 ? 13.339 -10.326 7.171 1.00 96.94 395 ALA A C 1
ATOM 3200 O O . ALA A 1 395 ? 13.608 -11.526 7.192 1.00 96.94 395 ALA A O 1
ATOM 3201 N N . ARG A 1 396 ? 12.712 -9.743 8.204 1.00 96.81 396 ARG A N 1
ATOM 3202 C CA . ARG A 1 396 ? 12.261 -10.484 9.397 1.00 96.81 396 ARG A CA 1
ATOM 3203 C C . ARG A 1 396 ? 11.217 -11.544 9.057 1.00 96.81 396 ARG A C 1
ATOM 3205 O O . ARG A 1 396 ? 11.305 -12.643 9.596 1.00 96.81 396 ARG A O 1
ATOM 3212 N N . SER A 1 397 ? 10.302 -11.267 8.129 1.00 96.31 397 SER A N 1
ATOM 3213 C CA . SER A 1 397 ? 9.328 -12.268 7.681 1.00 96.31 397 SER A CA 1
ATOM 3214 C C . SER A 1 397 ? 10.007 -13.458 6.980 1.00 96.31 397 SER A C 1
ATOM 3216 O O . SER A 1 397 ? 9.625 -14.607 7.178 1.00 96.31 397 SER A O 1
ATOM 3218 N N . LEU A 1 398 ? 11.073 -13.230 6.207 1.00 97.06 398 LEU A N 1
ATOM 3219 C CA . LEU A 1 398 ? 11.856 -14.328 5.622 1.00 97.06 398 LEU A CA 1
ATOM 3220 C C . LEU A 1 398 ? 12.606 -15.149 6.680 1.00 97.06 398 LEU A C 1
ATOM 3222 O O . LEU A 1 398 ? 12.641 -16.374 6.583 1.00 97.06 398 LEU A O 1
ATOM 3226 N N . ASN A 1 399 ? 13.135 -14.500 7.719 1.00 95.44 399 ASN A N 1
ATOM 3227 C CA . ASN A 1 399 ? 13.792 -15.198 8.828 1.00 95.44 399 ASN A CA 1
ATOM 3228 C C . ASN A 1 399 ? 12.823 -16.116 9.600 1.00 95.44 399 ASN A C 1
ATOM 3230 O O . ASN A 1 399 ? 13.245 -17.156 10.090 1.00 95.44 399 ASN A O 1
ATOM 3234 N N . GLN A 1 400 ? 11.523 -15.790 9.661 1.00 91.75 400 GLN A N 1
ATOM 3235 C CA . GLN A 1 400 ? 10.491 -16.684 10.225 1.00 91.75 400 GLN A CA 1
ATOM 3236 C C . GLN A 1 400 ? 10.270 -17.959 9.395 1.00 91.75 400 GLN A C 1
ATOM 3238 O O . GLN A 1 400 ? 9.665 -18.908 9.883 1.00 91.75 400 GLN A O 1
ATOM 3243 N N . LEU A 1 401 ? 10.742 -17.974 8.146 1.00 93.56 401 LEU A N 1
ATOM 3244 C CA . LEU A 1 401 ? 10.702 -19.120 7.237 1.00 93.56 401 LEU A CA 1
ATOM 3245 C C . LEU A 1 401 ? 12.076 -19.806 7.125 1.00 93.56 401 LEU A C 1
ATOM 3247 O O . LEU A 1 401 ? 12.337 -20.486 6.133 1.00 93.56 401 LEU A O 1
ATOM 3251 N N . ASP A 1 402 ? 12.958 -19.583 8.107 1.00 93.88 402 ASP A N 1
ATOM 3252 C CA . ASP A 1 402 ? 14.332 -20.099 8.175 1.00 93.88 402 ASP A CA 1
ATOM 3253 C C . ASP A 1 402 ? 15.232 -19.677 6.994 1.00 93.88 402 ASP A C 1
ATOM 3255 O O . ASP A 1 402 ? 16.236 -20.323 6.688 1.00 93.88 402 ASP A O 1
ATOM 3259 N N . ILE A 1 403 ? 14.905 -18.563 6.327 1.00 96.06 403 ILE A N 1
ATOM 3260 C CA . ILE A 1 403 ? 15.727 -17.972 5.263 1.00 96.06 403 ILE A CA 1
ATOM 3261 C C . ILE A 1 403 ? 16.536 -16.809 5.862 1.00 96.06 403 ILE A C 1
ATOM 3263 O O . ILE A 1 403 ? 15.921 -15.822 6.276 1.00 96.06 403 ILE A O 1
ATOM 3267 N N . PRO A 1 404 ? 17.886 -16.861 5.874 1.00 94.75 404 PRO A N 1
ATOM 3268 C CA . PRO A 1 404 ? 18.740 -15.884 6.558 1.00 94.75 404 PRO A CA 1
ATOM 3269 C C . PRO A 1 404 ? 18.870 -14.572 5.765 1.00 94.75 404 PRO A C 1
ATOM 3271 O O . PRO A 1 404 ? 19.929 -14.220 5.244 1.00 94.75 404 PRO A O 1
ATOM 3274 N N . ALA A 1 405 ? 17.762 -13.846 5.635 1.00 96.69 405 ALA A N 1
ATOM 3275 C CA . ALA A 1 405 ? 17.690 -12.607 4.879 1.00 96.69 405 ALA A CA 1
ATOM 3276 C C . ALA A 1 405 ? 18.134 -11.399 5.714 1.00 96.69 405 ALA A C 1
ATOM 3278 O O . ALA A 1 405 ? 17.764 -11.247 6.882 1.00 96.69 405 ALA A O 1
ATOM 3279 N N . SER A 1 406 ? 18.868 -10.486 5.081 1.00 95.56 406 SER A N 1
ATOM 3280 C CA . SER A 1 406 ? 19.307 -9.220 5.675 1.00 95.56 406 SER A CA 1
ATOM 3281 C C . SER A 1 406 ? 19.152 -8.054 4.697 1.00 95.56 406 SER A C 1
ATOM 3283 O O . SER A 1 406 ? 18.915 -8.249 3.504 1.00 95.56 406 SER A O 1
ATOM 3285 N N . VAL A 1 407 ? 19.253 -6.822 5.201 1.00 94.75 407 VAL A N 1
ATOM 3286 C CA . VAL A 1 407 ? 19.171 -5.598 4.392 1.00 94.75 407 VAL A CA 1
ATOM 3287 C C . VAL A 1 407 ? 20.560 -4.988 4.259 1.00 94.75 407 VAL A C 1
ATOM 3289 O O . VAL A 1 407 ? 21.194 -4.665 5.263 1.00 94.75 407 VAL A O 1
ATOM 3292 N N . ASN A 1 408 ? 21.027 -4.795 3.026 1.00 90.81 408 ASN A N 1
ATOM 3293 C CA . ASN A 1 408 ? 22.340 -4.200 2.772 1.00 90.81 408 ASN A CA 1
ATOM 3294 C C . ASN A 1 408 ? 22.319 -2.655 2.853 1.00 90.81 408 ASN A C 1
ATOM 3296 O O . ASN A 1 408 ? 21.273 -2.024 3.023 1.00 90.81 408 ASN A O 1
ATOM 3300 N N . GLU A 1 409 ? 23.478 -2.015 2.670 1.00 86.31 409 GLU A N 1
ATOM 3301 C CA . GLU A 1 409 ? 23.614 -0.545 2.693 1.00 86.31 409 GLU A CA 1
ATOM 3302 C C . GLU A 1 409 ? 22.776 0.176 1.624 1.00 86.31 409 GLU A C 1
ATOM 3304 O O . GLU A 1 409 ? 22.398 1.334 1.798 1.00 86.31 409 GLU A O 1
ATOM 3309 N N . ARG A 1 410 ? 22.449 -0.513 0.522 1.00 83.06 410 ARG A N 1
ATOM 3310 C CA . ARG A 1 410 ? 21.590 -0.005 -0.560 1.00 83.06 410 ARG A CA 1
ATOM 3311 C C . ARG A 1 410 ? 20.097 -0.227 -0.296 1.00 83.06 410 ARG A C 1
ATOM 3313 O O . ARG A 1 410 ? 19.276 0.149 -1.133 1.00 83.06 410 ARG A O 1
ATOM 3320 N N . HIS A 1 411 ? 19.744 -0.787 0.860 1.00 87.12 411 HIS A N 1
ATOM 3321 C CA . HIS A 1 411 ? 18.383 -1.162 1.247 1.00 87.12 411 HIS A CA 1
ATOM 3322 C C . HIS A 1 411 ? 17.755 -2.239 0.342 1.00 87.12 411 HIS A C 1
ATOM 3324 O O . HIS A 1 411 ? 16.530 -2.312 0.206 1.00 87.12 411 HIS A O 1
ATOM 3330 N N . ASP A 1 412 ? 18.593 -3.062 -0.293 1.00 90.56 412 ASP A N 1
ATOM 3331 C CA . ASP A 1 412 ? 18.157 -4.296 -0.945 1.00 90.56 412 ASP A CA 1
ATOM 3332 C C . ASP A 1 412 ? 18.092 -5.422 0.095 1.00 90.56 412 ASP A C 1
ATOM 3334 O O . ASP A 1 412 ? 18.923 -5.467 1.008 1.00 90.56 412 ASP A O 1
ATOM 3338 N N . ILE A 1 413 ? 17.149 -6.354 -0.074 1.00 95.38 413 ILE A N 1
ATOM 3339 C CA . ILE A 1 413 ? 17.111 -7.587 0.724 1.00 95.38 413 ILE A CA 1
ATOM 3340 C C . ILE A 1 413 ? 17.996 -8.624 0.035 1.00 95.38 413 ILE A C 1
ATOM 3342 O O . ILE A 1 413 ? 17.847 -8.883 -1.169 1.00 95.38 413 ILE A O 1
ATOM 3346 N N . VAL A 1 414 ? 18.926 -9.189 0.800 1.00 96.00 414 VAL A N 1
ATOM 3347 C CA . VAL A 1 414 ? 19.942 -10.132 0.333 1.00 96.00 414 VAL A CA 1
ATOM 3348 C C . VAL A 1 414 ? 19.959 -11.401 1.181 1.00 96.00 414 VAL A C 1
ATOM 3350 O O . VAL A 1 414 ? 19.635 -11.365 2.368 1.00 96.00 414 VAL A O 1
ATOM 3353 N N . VAL A 1 415 ? 20.374 -12.504 0.562 1.00 95.88 415 VAL A N 1
ATOM 3354 C CA . VAL A 1 415 ? 20.723 -13.774 1.215 1.00 95.88 415 VAL A CA 1
ATOM 3355 C C . VAL A 1 415 ? 22.103 -14.164 0.686 1.00 95.88 415 VAL A C 1
ATOM 3357 O O . VAL A 1 415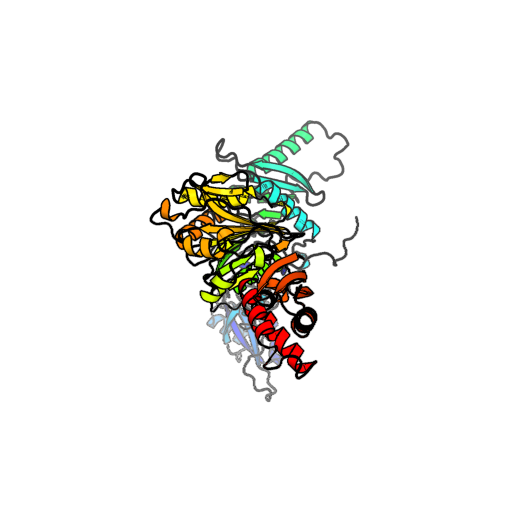 ? 22.295 -14.178 -0.529 1.00 95.88 415 VAL A O 1
ATOM 3360 N N . ASP A 1 416 ? 23.078 -14.391 1.570 1.00 90.44 416 ASP A N 1
ATOM 3361 C CA . ASP A 1 416 ? 24.491 -14.627 1.212 1.00 90.44 416 ASP A CA 1
ATOM 3362 C C . ASP A 1 416 ? 25.033 -13.626 0.170 1.00 90.44 416 ASP A C 1
ATOM 3364 O O . ASP A 1 416 ? 25.558 -14.011 -0.875 1.00 90.44 416 ASP A O 1
ATOM 3368 N N . ASP A 1 417 ? 24.817 -12.326 0.407 1.00 88.12 417 ASP A N 1
ATOM 3369 C CA . ASP A 1 417 ? 25.176 -11.203 -0.482 1.00 88.12 417 ASP A CA 1
ATOM 3370 C C . ASP A 1 417 ? 24.525 -11.197 -1.881 1.00 88.12 417 ASP A C 1
ATOM 3372 O O . ASP A 1 417 ? 24.752 -10.281 -2.680 1.00 88.12 417 ASP A O 1
ATOM 3376 N N . HIS A 1 418 ? 23.650 -12.157 -2.181 1.00 92.56 418 HIS A N 1
ATOM 3377 C CA . HIS A 1 418 ? 22.877 -12.193 -3.416 1.00 92.56 418 HIS A CA 1
ATOM 3378 C C . HIS A 1 418 ? 21.526 -11.514 -3.222 1.00 92.56 418 HIS A C 1
ATOM 3380 O O . HIS A 1 418 ? 20.797 -11.768 -2.264 1.00 92.56 418 HIS A O 1
ATOM 3386 N N . LYS A 1 419 ? 21.162 -10.643 -4.164 1.00 93.69 419 LYS A N 1
ATOM 3387 C CA . LYS A 1 419 ? 19.910 -9.889 -4.110 1.00 93.69 419 LYS A CA 1
ATOM 3388 C C . LYS A 1 419 ? 18.716 -10.801 -4.383 1.00 93.69 419 LYS A C 1
ATOM 3390 O O . LYS A 1 419 ? 18.629 -11.405 -5.450 1.00 93.69 419 LYS A O 1
ATOM 3395 N N . VAL A 1 420 ? 17.769 -10.827 -3.449 1.00 95.50 420 VAL A N 1
ATOM 3396 C CA . VAL A 1 420 ? 16.497 -11.566 -3.573 1.00 95.50 420 VAL A CA 1
ATOM 3397 C C . VAL A 1 420 ? 15.299 -10.632 -3.744 1.00 95.50 420 VAL A C 1
ATOM 3399 O O . VAL A 1 420 ? 14.261 -11.039 -4.256 1.00 95.50 420 VAL A O 1
ATOM 3402 N N . SER A 1 421 ? 15.451 -9.352 -3.387 1.00 95.06 421 SER A N 1
ATOM 3403 C CA . SER A 1 421 ? 14.410 -8.331 -3.517 1.00 95.06 421 SER A CA 1
ATOM 3404 C C . SER A 1 421 ? 14.961 -7.026 -4.067 1.00 95.06 421 SER A C 1
ATOM 3406 O O . SER A 1 421 ? 15.996 -6.544 -3.603 1.00 95.06 421 SER A O 1
ATOM 3408 N N . GLY A 1 422 ? 14.262 -6.426 -5.036 1.00 88.56 422 GLY A N 1
ATOM 3409 C CA . GLY A 1 422 ? 14.513 -5.060 -5.486 1.00 88.56 422 GLY A CA 1
ATOM 3410 C C . GLY A 1 422 ? 13.466 -4.086 -4.964 1.00 88.56 422 GLY A C 1
ATOM 3411 O O . GLY A 1 422 ? 12.283 -4.276 -5.221 1.00 88.56 422 GLY A O 1
ATOM 3412 N N . SER A 1 423 ? 13.916 -3.019 -4.300 1.00 90.75 423 SER A N 1
ATOM 3413 C CA . SER A 1 423 ? 13.053 -1.989 -3.712 1.00 90.75 423 SER A CA 1
ATOM 3414 C C . SER A 1 423 ? 12.936 -0.740 -4.591 1.00 90.75 423 SER A C 1
ATOM 3416 O O . SER A 1 423 ? 13.914 -0.266 -5.175 1.00 90.75 423 SER A O 1
ATOM 3418 N N . ALA A 1 424 ? 11.746 -0.146 -4.620 1.00 92.94 424 ALA A N 1
ATOM 3419 C CA . ALA A 1 424 ? 11.498 1.187 -5.152 1.00 92.94 424 ALA A CA 1
ATOM 3420 C C . ALA A 1 424 ? 10.504 1.954 -4.266 1.00 92.94 424 ALA A C 1
ATOM 3422 O O . ALA A 1 424 ? 9.772 1.386 -3.456 1.00 92.94 424 ALA A O 1
ATOM 3423 N N . TYR A 1 425 ? 10.507 3.278 -4.400 1.00 93.88 425 TYR A N 1
ATOM 3424 C CA . TYR A 1 425 ? 9.787 4.159 -3.485 1.00 93.88 425 TYR A CA 1
ATOM 3425 C C . TYR A 1 425 ? 9.058 5.261 -4.242 1.00 93.88 425 TYR A C 1
ATOM 3427 O O . TYR A 1 425 ? 9.528 5.744 -5.282 1.00 93.88 425 TYR A O 1
ATOM 3435 N N . LYS A 1 426 ? 7.936 5.700 -3.678 1.00 94.19 426 LYS A N 1
ATOM 3436 C CA . LYS A 1 426 ? 7.216 6.893 -4.116 1.00 94.19 426 LYS A CA 1
ATOM 3437 C C . LYS A 1 426 ? 6.809 7.697 -2.893 1.00 94.19 426 LYS A C 1
ATOM 3439 O O . LYS A 1 426 ? 6.222 7.155 -1.968 1.00 94.19 426 LYS A O 1
ATOM 3444 N N . ILE A 1 427 ? 7.126 8.986 -2.911 1.00 91.94 427 ILE A N 1
ATOM 3445 C CA . ILE A 1 427 ? 6.809 9.929 -1.838 1.00 91.94 427 ILE A CA 1
ATOM 3446 C C . ILE A 1 427 ? 5.934 11.021 -2.454 1.00 91.94 427 ILE A C 1
ATOM 3448 O O . ILE A 1 427 ? 6.267 11.566 -3.509 1.00 91.94 427 ILE A O 1
ATOM 3452 N N . THR A 1 428 ? 4.792 11.288 -1.835 1.00 89.88 428 THR A N 1
ATOM 3453 C CA . THR A 1 428 ? 3.875 12.390 -2.143 1.00 89.88 428 THR A CA 1
ATOM 3454 C C . THR A 1 428 ? 3.886 13.385 -0.983 1.00 89.88 428 THR A C 1
ATOM 3456 O O . THR A 1 428 ? 4.682 13.253 -0.055 1.00 89.88 428 THR A O 1
ATOM 3459 N N . ASN A 1 429 ? 3.031 14.409 -1.028 1.00 79.56 429 ASN A N 1
ATOM 3460 C CA . ASN A 1 429 ? 3.013 15.427 0.021 1.00 79.56 429 ASN A CA 1
ATOM 3461 C C . ASN A 1 429 ? 2.582 14.874 1.384 1.00 79.56 429 ASN A C 1
ATOM 3463 O O . ASN A 1 429 ? 3.176 15.289 2.372 1.00 79.56 429 ASN A O 1
ATOM 3467 N N . ALA A 1 430 ? 1.618 13.948 1.407 1.00 78.12 430 ALA A N 1
ATOM 3468 C CA . ALA A 1 430 ? 1.026 13.395 2.630 1.00 78.12 430 ALA A CA 1
ATOM 3469 C C . ALA A 1 430 ? 1.382 11.918 2.875 1.00 78.12 430 ALA A C 1
ATOM 3471 O O . ALA A 1 430 ? 1.192 11.407 3.970 1.00 78.12 430 ALA A O 1
ATOM 3472 N N . ARG A 1 431 ? 1.888 11.200 1.862 1.00 87.75 431 ARG A N 1
ATOM 3473 C CA . ARG A 1 431 ? 2.062 9.747 1.948 1.00 87.75 431 ARG A CA 1
ATOM 3474 C C . ARG A 1 431 ? 3.321 9.254 1.263 1.00 87.75 431 ARG A C 1
ATOM 3476 O O . ARG A 1 431 ? 3.808 9.870 0.316 1.00 87.75 431 ARG A O 1
ATOM 3483 N N . ALA A 1 432 ? 3.810 8.097 1.678 1.00 91.50 432 ALA A N 1
ATOM 3484 C CA . ALA A 1 432 ? 4.829 7.365 0.950 1.00 91.50 432 ALA A CA 1
ATOM 3485 C C . ALA A 1 432 ? 4.464 5.887 0.812 1.00 91.50 432 ALA A C 1
ATOM 3487 O O . ALA A 1 432 ? 3.713 5.335 1.616 1.00 91.50 432 ALA A O 1
ATOM 3488 N N . TYR A 1 433 ? 5.032 5.237 -0.200 1.00 96.31 433 TYR A N 1
ATOM 3489 C CA . TYR A 1 433 ? 5.083 3.785 -0.250 1.00 96.31 433 TYR A CA 1
ATOM 3490 C C . TYR A 1 433 ? 6.489 3.275 -0.546 1.00 96.31 433 TYR A C 1
ATOM 3492 O O . TYR A 1 433 ? 7.282 3.905 -1.259 1.00 96.31 433 TYR A O 1
ATOM 3500 N N . HIS A 1 434 ? 6.754 2.078 -0.035 1.00 95.38 434 HIS A N 1
ATOM 3501 C CA . HIS A 1 434 ? 7.819 1.182 -0.467 1.00 95.38 434 HIS A CA 1
ATOM 3502 C C . HIS A 1 434 ? 7.168 -0.001 -1.162 1.00 95.38 434 HIS A C 1
ATOM 3504 O O . HIS A 1 434 ? 6.360 -0.687 -0.549 1.00 95.38 434 HIS A O 1
ATOM 3510 N N . HIS A 1 435 ? 7.522 -0.246 -2.418 1.00 96.38 435 HIS A N 1
ATOM 3511 C CA . HIS A 1 435 ? 7.222 -1.529 -3.035 1.00 96.38 435 HIS A CA 1
ATOM 3512 C C . HIS A 1 435 ? 8.496 -2.276 -3.376 1.00 96.38 435 HIS A C 1
ATOM 3514 O O . HIS A 1 435 ? 9.518 -1.670 -3.712 1.00 96.38 435 HIS A O 1
ATOM 3520 N N . GLY A 1 436 ? 8.443 -3.592 -3.264 1.00 95.00 436 GLY A N 1
ATOM 3521 C CA . GLY A 1 436 ? 9.567 -4.443 -3.579 1.00 95.00 436 GLY A CA 1
ATOM 3522 C C . GLY A 1 436 ? 9.132 -5.717 -4.268 1.00 95.00 436 GLY A C 1
ATOM 3523 O O . GLY A 1 436 ? 8.003 -6.185 -4.121 1.00 95.00 436 GLY A O 1
ATOM 3524 N N . THR A 1 437 ? 10.052 -6.259 -5.051 1.00 95.38 437 THR A N 1
ATOM 3525 C CA . THR A 1 437 ? 9.919 -7.590 -5.640 1.00 95.38 437 THR A CA 1
ATOM 3526 C C . THR A 1 437 ? 10.477 -8.638 -4.688 1.00 95.38 437 THR A C 1
ATOM 3528 O O . THR A 1 437 ? 11.249 -8.309 -3.799 1.00 95.38 437 THR A O 1
ATOM 3531 N N . MET A 1 438 ? 10.147 -9.904 -4.872 1.00 97.50 438 MET A N 1
ATOM 3532 C CA . MET A 1 438 ? 10.750 -11.013 -4.149 1.00 97.50 438 MET A CA 1
ATOM 3533 C C . MET A 1 438 ? 10.869 -12.200 -5.096 1.00 97.50 438 MET A C 1
ATOM 3535 O O . MET A 1 438 ? 9.860 -12.751 -5.542 1.00 97.50 438 MET A O 1
ATOM 3539 N N . LEU A 1 439 ? 12.107 -12.575 -5.397 1.00 97.12 439 LEU A N 1
ATOM 3540 C CA . LEU A 1 439 ? 12.449 -13.675 -6.289 1.00 97.12 439 LEU A CA 1
ATOM 3541 C C . LEU A 1 439 ? 12.245 -15.003 -5.552 1.00 97.12 439 LEU A C 1
ATOM 3543 O O . LEU A 1 439 ? 13.166 -15.519 -4.926 1.00 97.12 439 LEU A O 1
ATOM 3547 N N . ILE A 1 440 ? 11.025 -15.541 -5.583 1.00 97.50 440 ILE A N 1
ATOM 3548 C CA . ILE A 1 440 ? 10.721 -16.843 -4.975 1.00 97.50 440 ILE A CA 1
ATOM 3549 C C . ILE A 1 440 ? 11.326 -17.950 -5.838 1.00 97.50 440 ILE A C 1
ATOM 3551 O O . ILE A 1 440 ? 12.144 -18.735 -5.360 1.00 97.50 440 ILE A O 1
ATOM 3555 N N . ASP A 1 441 ? 10.936 -17.965 -7.113 1.00 96.88 441 ASP A N 1
ATOM 3556 C CA . ASP A 1 441 ? 11.331 -18.950 -8.121 1.00 96.88 441 ASP A CA 1
ATOM 3557 C C . ASP A 1 441 ? 11.192 -18.371 -9.541 1.00 96.88 441 ASP A C 1
ATOM 3559 O O . ASP A 1 441 ? 10.526 -18.929 -10.410 1.00 96.88 441 ASP A O 1
ATOM 3563 N N . ALA A 1 442 ? 11.712 -17.159 -9.749 1.00 96.38 442 ALA A N 1
ATOM 3564 C CA . ALA A 1 442 ? 11.582 -16.459 -11.025 1.00 96.38 442 ALA A CA 1
ATOM 3565 C C . ALA A 1 442 ? 12.492 -17.073 -12.101 1.00 96.38 442 ALA A C 1
ATOM 3567 O O . ALA A 1 442 ? 13.599 -17.540 -11.800 1.00 96.38 442 ALA A O 1
ATOM 3568 N N . ASP A 1 443 ? 12.081 -16.990 -13.368 1.00 96.31 443 ASP A N 1
ATOM 3569 C CA . ASP A 1 443 ? 12.903 -17.389 -14.509 1.00 96.31 443 ASP A CA 1
ATOM 3570 C C . ASP A 1 443 ? 14.045 -16.382 -14.720 1.00 96.31 443 ASP A C 1
ATOM 3572 O O . ASP A 1 443 ? 13.932 -15.353 -15.401 1.00 96.31 443 ASP A O 1
ATOM 3576 N N . THR A 1 444 ? 15.188 -16.693 -14.109 1.00 90.81 444 THR A N 1
ATOM 3577 C CA . THR A 1 444 ? 16.380 -15.845 -14.183 1.00 90.81 444 THR A CA 1
ATOM 3578 C C . THR A 1 444 ? 17.017 -15.811 -15.575 1.00 90.81 444 THR A C 1
ATOM 3580 O O . THR A 1 444 ? 17.783 -14.884 -15.860 1.00 90.81 444 THR A O 1
ATOM 3583 N N . GLU A 1 445 ? 16.734 -16.777 -16.454 1.00 93.25 445 GLU A N 1
ATOM 3584 C CA . GLU A 1 445 ? 17.226 -16.766 -17.832 1.00 93.25 445 GLU A CA 1
ATOM 3585 C C . GLU A 1 445 ? 16.427 -15.772 -18.673 1.00 93.25 445 GLU A C 1
ATOM 3587 O O . GLU A 1 445 ? 17.022 -14.885 -19.295 1.00 93.25 445 GLU A O 1
ATOM 3592 N N . THR A 1 446 ? 15.096 -15.840 -18.613 1.00 95.38 446 THR A N 1
ATOM 3593 C CA . THR A 1 446 ? 14.220 -14.857 -19.265 1.00 95.38 446 THR A CA 1
ATOM 3594 C C . THR A 1 446 ? 14.488 -13.450 -18.731 1.00 95.38 446 THR A C 1
ATOM 3596 O O . THR A 1 446 ? 14.673 -12.522 -19.523 1.00 95.38 446 THR A O 1
ATOM 3599 N N . LEU A 1 447 ? 14.672 -13.288 -17.414 1.00 93.38 447 LEU A N 1
ATOM 3600 C CA . LEU A 1 447 ? 15.113 -12.023 -16.811 1.00 93.38 447 LEU A CA 1
ATOM 3601 C C . LEU A 1 447 ? 16.393 -11.491 -17.472 1.00 93.38 447 LEU A C 1
ATOM 3603 O O . LEU A 1 447 ? 16.458 -10.321 -17.864 1.00 93.38 447 LEU A O 1
ATOM 3607 N N . LYS A 1 448 ? 17.424 -12.337 -17.620 1.00 92.12 448 LYS A N 1
ATOM 3608 C CA . LYS A 1 448 ? 18.690 -11.956 -18.270 1.00 92.12 448 LYS A CA 1
ATOM 3609 C C . LYS A 1 448 ? 18.483 -11.608 -19.743 1.00 92.12 448 LYS A C 1
ATOM 3611 O O . LYS A 1 448 ? 19.130 -10.680 -20.226 1.00 92.12 448 LYS A O 1
ATOM 3616 N N . ASN A 1 449 ? 17.607 -12.314 -20.453 1.00 94.31 449 ASN A N 1
ATOM 3617 C CA . ASN A 1 449 ? 17.285 -12.027 -21.852 1.00 94.31 449 ASN A CA 1
ATOM 3618 C C . ASN A 1 449 ? 16.587 -10.672 -22.023 1.00 94.31 449 ASN A C 1
ATOM 3620 O O . ASN A 1 449 ? 16.907 -9.943 -22.965 1.00 94.31 449 ASN A O 1
ATOM 3624 N N . CYS A 1 450 ? 15.724 -10.301 -21.075 1.00 94.81 450 CYS A N 1
ATOM 3625 C CA . CYS A 1 450 ? 15.032 -9.018 -21.048 1.00 94.81 450 CYS A CA 1
ATOM 3626 C C . CYS A 1 450 ? 15.926 -7.839 -20.636 1.00 94.81 450 CYS A C 1
ATOM 3628 O O . CYS A 1 450 ? 15.763 -6.756 -21.192 1.00 94.81 450 CYS A O 1
ATOM 3630 N N . LEU A 1 451 ? 16.832 -8.014 -19.662 1.00 92.94 451 LEU A N 1
ATOM 3631 C CA . LEU A 1 451 ? 17.489 -6.894 -18.960 1.00 92.94 451 LEU A CA 1
ATOM 3632 C C . LEU A 1 451 ? 19.020 -6.824 -19.117 1.00 92.94 451 LEU A C 1
ATOM 3634 O O . LEU A 1 451 ? 19.650 -5.864 -18.670 1.00 92.94 451 LEU A O 1
ATOM 3638 N N . SER A 1 452 ? 19.663 -7.810 -19.749 1.00 88.06 452 SER A N 1
ATOM 3639 C CA . SER A 1 452 ? 21.117 -7.770 -19.942 1.00 88.06 452 SER A CA 1
ATOM 3640 C C . SER A 1 452 ? 21.523 -6.774 -21.026 1.00 88.06 452 SER A C 1
ATOM 3642 O O . SER A 1 452 ? 21.230 -6.978 -22.203 1.00 88.06 452 SER A O 1
ATOM 3644 N N . LYS A 1 453 ? 22.334 -5.774 -20.657 1.00 84.12 453 LYS A N 1
ATOM 3645 C CA . LYS A 1 453 ? 22.934 -4.820 -21.609 1.00 84.12 453 LYS A CA 1
ATOM 3646 C C . LYS A 1 453 ? 23.719 -5.496 -22.740 1.00 84.12 453 LYS A C 1
ATOM 3648 O O . LYS A 1 453 ? 23.778 -4.964 -23.837 1.00 84.12 453 LYS A O 1
ATOM 3653 N N . LYS A 1 454 ? 24.291 -6.687 -22.505 1.00 84.25 454 LYS A N 1
ATOM 3654 C CA . LYS A 1 454 ? 25.017 -7.455 -23.538 1.00 84.25 454 LYS A CA 1
ATOM 3655 C C . LYS A 1 454 ? 24.104 -7.975 -24.655 1.00 84.25 454 LYS A C 1
ATOM 3657 O O . LYS A 1 454 ? 24.601 -8.325 -25.717 1.00 84.25 454 LYS A O 1
ATOM 3662 N N . ARG A 1 455 ? 22.797 -8.068 -24.399 1.00 81.31 455 ARG A N 1
ATOM 3663 C CA . ARG A 1 455 ? 21.783 -8.576 -25.333 1.00 81.31 455 ARG A CA 1
ATOM 3664 C C . ARG A 1 455 ? 20.974 -7.449 -25.989 1.00 81.31 455 ARG A C 1
ATOM 3666 O O . ARG A 1 455 ? 20.036 -7.737 -26.719 1.00 81.31 455 ARG A O 1
ATOM 3673 N N . MET A 1 456 ? 21.326 -6.188 -25.728 1.00 85.81 456 MET A N 1
ATOM 3674 C CA . MET A 1 456 ? 20.640 -5.001 -26.242 1.00 85.81 456 MET A CA 1
ATOM 3675 C C . MET A 1 456 ? 21.538 -4.235 -27.216 1.00 85.81 456 MET A C 1
ATOM 3677 O O . MET A 1 456 ? 22.753 -4.155 -27.030 1.00 85.81 456 MET A O 1
ATOM 3681 N N . MET A 1 457 ? 20.935 -3.603 -28.223 1.00 80.38 457 MET A N 1
ATOM 3682 C CA . MET A 1 457 ? 21.639 -2.728 -29.164 1.00 80.38 457 MET A CA 1
ATOM 3683 C C . MET A 1 457 ? 21.637 -1.281 -28.663 1.00 80.38 457 MET A C 1
ATOM 3685 O O . MET A 1 457 ? 20.975 -0.419 -29.220 1.00 80.38 457 MET A O 1
ATOM 3689 N N . THR A 1 458 ? 22.397 -1.001 -27.600 1.00 81.94 458 THR A N 1
ATOM 3690 C CA . THR A 1 458 ? 22.441 0.346 -26.991 1.00 81.94 458 THR A CA 1
ATOM 3691 C C . THR A 1 458 ? 23.580 1.227 -27.507 1.00 81.94 458 THR A C 1
ATOM 3693 O O . THR A 1 458 ? 23.730 2.366 -27.065 1.00 81.94 458 THR A O 1
ATOM 3696 N N . LYS A 1 459 ? 24.447 0.708 -28.388 1.00 84.62 459 LYS A N 1
ATOM 3697 C CA . LYS A 1 459 ? 25.584 1.469 -28.927 1.00 84.62 459 LYS A CA 1
ATOM 3698 C C . LYS A 1 459 ? 25.053 2.638 -29.758 1.00 84.62 459 LYS A C 1
ATOM 3700 O O . LYS A 1 459 ? 24.316 2.406 -30.706 1.00 84.62 459 LYS A O 1
ATOM 3705 N N . GLY A 1 460 ? 25.463 3.855 -29.407 1.00 85.69 460 GLY A N 1
ATOM 3706 C CA . GLY A 1 460 ? 24.984 5.080 -30.053 1.00 85.69 460 GLY A CA 1
ATOM 3707 C C . GLY A 1 460 ? 23.901 5.817 -29.271 1.00 85.69 460 GLY A C 1
ATOM 3708 O O . GLY A 1 460 ? 23.695 7.004 -29.515 1.00 85.69 460 GLY A O 1
ATOM 3709 N N . ILE A 1 461 ? 23.263 5.160 -28.293 1.00 90.44 461 ILE A N 1
ATOM 3710 C CA . ILE A 1 461 ? 22.251 5.787 -27.442 1.00 90.44 461 ILE A CA 1
ATOM 3711 C C . ILE A 1 461 ? 22.931 6.596 -26.335 1.00 90.44 461 ILE A C 1
ATOM 3713 O O . ILE A 1 461 ? 23.668 6.050 -25.513 1.00 90.44 461 ILE A O 1
ATOM 3717 N N . VAL A 1 462 ? 22.642 7.896 -26.283 1.00 91.94 462 VAL A N 1
ATOM 3718 C CA . VAL A 1 462 ? 23.061 8.799 -25.204 1.00 91.94 462 VAL A CA 1
ATOM 3719 C C . VAL A 1 462 ? 21.812 9.404 -24.574 1.00 91.94 462 VAL A C 1
ATOM 3721 O O . VAL A 1 462 ? 21.105 10.188 -25.201 1.00 91.94 462 VAL A O 1
ATOM 3724 N N . SER A 1 463 ? 21.524 9.029 -23.326 1.00 89.12 463 SER A N 1
ATOM 3725 C CA . SER A 1 463 ? 20.312 9.435 -22.606 1.00 89.12 463 SER A CA 1
ATOM 3726 C C . SER A 1 463 ? 20.631 10.051 -21.246 1.00 89.12 463 SER A C 1
ATOM 3728 O O . SER A 1 463 ? 21.558 9.626 -20.561 1.00 89.12 463 SER A O 1
ATOM 3730 N N . LYS A 1 464 ? 19.803 11.013 -20.817 1.00 84.31 464 LYS A N 1
ATOM 3731 C CA . LYS A 1 464 ? 19.803 11.560 -19.445 1.00 84.31 464 LYS A CA 1
ATOM 3732 C C . LYS A 1 464 ? 18.986 10.710 -18.455 1.00 84.31 464 LYS A C 1
ATOM 3734 O O . LYS A 1 464 ? 18.785 11.119 -17.313 1.00 84.31 464 LYS A O 1
ATOM 3739 N N . GLY A 1 465 ? 18.452 9.569 -18.897 1.00 81.56 465 GLY A N 1
ATOM 3740 C CA . GLY A 1 465 ? 17.629 8.687 -18.073 1.00 81.56 465 GLY A CA 1
ATOM 3741 C C . GLY A 1 465 ? 18.395 8.009 -16.937 1.00 81.56 465 GLY A C 1
ATOM 3742 O O . GLY A 1 465 ? 19.607 7.815 -16.997 1.00 81.56 465 GLY A O 1
ATOM 3743 N N . VAL A 1 466 ? 17.664 7.617 -15.891 1.00 82.25 466 VAL A N 1
ATOM 3744 C CA . VAL A 1 466 ? 18.239 6.895 -14.746 1.00 82.25 466 VAL A CA 1
ATOM 3745 C C . VAL A 1 466 ? 18.622 5.474 -15.175 1.00 82.25 466 VAL A C 1
ATOM 3747 O O . VAL A 1 466 ? 17.752 4.673 -15.521 1.00 82.25 466 VAL A O 1
ATOM 3750 N N . ALA A 1 467 ? 19.913 5.151 -15.134 1.00 85.44 467 ALA A N 1
ATOM 3751 C CA . ALA A 1 467 ? 20.413 3.816 -15.458 1.00 85.44 467 ALA A CA 1
ATOM 3752 C C . ALA A 1 467 ? 20.153 2.817 -14.318 1.00 85.44 467 ALA A C 1
ATOM 3754 O O . ALA A 1 467 ? 20.233 3.168 -13.138 1.00 85.44 467 ALA A O 1
ATOM 3755 N N . SER A 1 468 ? 19.889 1.554 -14.659 1.00 81.94 468 SER A N 1
ATOM 3756 C CA . SER A 1 468 ? 19.816 0.480 -13.663 1.00 81.94 468 SER A CA 1
ATOM 3757 C C . SER A 1 468 ? 21.203 0.144 -13.105 1.00 81.94 468 SER A C 1
ATOM 3759 O O . SER A 1 468 ? 22.200 0.158 -13.833 1.00 81.94 468 SER A O 1
ATOM 3761 N N . VAL A 1 469 ? 21.256 -0.208 -11.817 1.00 82.44 469 VAL A N 1
ATOM 3762 C CA . VAL A 1 469 ? 22.460 -0.713 -11.142 1.00 82.44 469 VAL A CA 1
ATOM 3763 C C . VAL A 1 469 ? 22.378 -2.242 -11.091 1.00 82.44 469 VAL A C 1
ATOM 3765 O O . VAL A 1 469 ? 21.513 -2.763 -10.384 1.00 82.44 469 VAL A O 1
ATOM 3768 N N . PRO A 1 470 ? 23.228 -2.977 -11.831 1.00 79.56 470 PRO A N 1
ATOM 3769 C CA . PRO A 1 470 ? 23.221 -4.435 -11.801 1.00 79.56 470 PRO A CA 1
ATOM 3770 C C . PRO A 1 470 ? 23.671 -4.968 -10.436 1.00 79.56 470 PRO A C 1
ATOM 3772 O O . PRO A 1 470 ? 24.644 -4.475 -9.865 1.00 79.56 470 PRO A O 1
ATOM 3775 N N . SER A 1 471 ? 23.001 -6.015 -9.962 1.00 82.19 471 SER A N 1
ATOM 3776 C CA . SER A 1 471 ? 23.409 -6.803 -8.795 1.00 82.19 471 SER A CA 1
ATOM 3777 C C . SER A 1 471 ? 23.222 -8.291 -9.115 1.00 82.19 471 SER A C 1
ATOM 3779 O O . SER A 1 471 ? 22.256 -8.623 -9.807 1.00 82.19 471 SER A O 1
ATOM 3781 N N . PRO A 1 472 ? 24.106 -9.188 -8.643 1.00 86.81 472 PRO A N 1
ATOM 3782 C CA . PRO A 1 472 ? 23.851 -10.626 -8.673 1.00 86.81 472 PRO A CA 1
ATOM 3783 C C . PRO A 1 472 ? 22.540 -10.947 -7.949 1.00 86.81 472 PRO A C 1
ATOM 3785 O O . PRO A 1 472 ? 22.292 -10.421 -6.863 1.00 86.81 472 PRO A O 1
ATOM 3788 N N . VAL A 1 473 ? 21.706 -11.784 -8.565 1.00 91.12 473 VAL A N 1
ATOM 3789 C CA . VAL A 1 473 ? 20.395 -12.182 -8.035 1.00 91.12 473 VAL A CA 1
ATOM 3790 C C . VAL A 1 473 ? 20.327 -13.689 -7.819 1.00 91.12 473 VAL A C 1
ATOM 3792 O O . VAL A 1 473 ? 21.009 -14.440 -8.517 1.00 91.12 473 VAL A O 1
ATOM 3795 N N . THR A 1 474 ? 19.488 -14.120 -6.880 1.00 94.56 474 THR A N 1
ATOM 3796 C CA . THR A 1 474 ? 19.199 -15.533 -6.590 1.00 94.56 474 THR A CA 1
ATOM 3797 C C . THR A 1 474 ? 17.720 -15.704 -6.220 1.00 94.56 474 THR A C 1
ATOM 3799 O O . THR A 1 474 ? 17.060 -14.725 -5.871 1.00 94.56 474 THR A O 1
ATOM 3802 N N . ASN A 1 475 ? 17.206 -16.932 -6.309 1.00 96.75 475 ASN A N 1
ATOM 3803 C CA . ASN A 1 475 ? 15.839 -17.286 -5.920 1.00 96.75 475 ASN A CA 1
ATOM 3804 C C . ASN A 1 475 ? 15.806 -17.821 -4.481 1.00 96.75 475 ASN A C 1
ATOM 3806 O O . ASN A 1 475 ? 16.722 -18.531 -4.061 1.00 96.75 475 ASN A O 1
ATOM 3810 N N . LEU A 1 476 ? 14.723 -17.558 -3.744 1.00 96.81 476 LEU A N 1
ATOM 3811 C CA . LEU A 1 476 ? 14.520 -18.103 -2.397 1.00 96.81 476 LEU A CA 1
ATOM 3812 C C . LEU A 1 476 ? 14.440 -19.635 -2.385 1.00 96.81 476 LEU A C 1
ATOM 3814 O O . LEU A 1 476 ? 14.874 -20.250 -1.412 1.00 96.81 476 LEU A O 1
ATOM 3818 N N . ARG A 1 477 ? 13.960 -20.262 -3.470 1.00 95.50 477 ARG A N 1
ATOM 3819 C CA . ARG A 1 477 ? 13.956 -21.728 -3.640 1.00 95.50 477 ARG A CA 1
ATOM 3820 C C . ARG A 1 477 ? 15.335 -22.380 -3.504 1.00 95.50 477 ARG A C 1
ATOM 3822 O O . ARG A 1 477 ? 15.404 -23.558 -3.173 1.00 95.50 477 ARG A O 1
ATOM 3829 N N . ASN A 1 478 ? 16.420 -21.628 -3.701 1.00 94.50 478 ASN A N 1
ATOM 3830 C CA . ASN A 1 478 ? 17.783 -22.125 -3.486 1.00 94.50 478 ASN A CA 1
ATOM 3831 C C . ASN A 1 478 ? 18.133 -22.292 -1.995 1.00 94.50 478 ASN A C 1
ATOM 3833 O O . ASN A 1 478 ? 19.093 -22.986 -1.675 1.00 94.50 478 ASN A O 1
ATOM 3837 N N . TYR A 1 479 ? 17.364 -21.667 -1.098 1.00 93.75 479 TYR A N 1
ATOM 3838 C CA . TYR A 1 479 ? 17.577 -21.676 0.354 1.00 93.75 479 TYR A CA 1
ATOM 3839 C C . TYR A 1 479 ? 16.485 -22.437 1.104 1.00 93.75 479 TYR A C 1
ATOM 3841 O O . TYR A 1 479 ? 16.753 -23.036 2.139 1.00 93.75 479 TYR A O 1
ATOM 3849 N N . SER A 1 480 ? 15.259 -22.445 0.577 1.00 92.75 480 SER A N 1
ATOM 3850 C CA . SER A 1 480 ? 14.138 -23.190 1.145 1.00 92.75 480 SER A CA 1
ATOM 3851 C C . SER A 1 480 ? 13.382 -23.927 0.047 1.00 92.75 480 SER A C 1
ATOM 3853 O O . SER A 1 480 ? 12.782 -23.320 -0.835 1.00 92.75 480 SER A O 1
ATOM 3855 N N . TYR A 1 481 ? 13.367 -25.259 0.110 1.00 88.19 481 TYR A N 1
ATOM 3856 C CA . TYR A 1 481 ? 12.658 -26.082 -0.872 1.00 88.19 481 TYR A CA 1
ATOM 3857 C C . TYR A 1 481 ? 11.143 -25.971 -0.780 1.00 88.19 481 TYR A C 1
ATOM 3859 O O . TYR A 1 481 ? 10.478 -26.379 -1.724 1.00 88.19 481 TYR A O 1
ATOM 3867 N N . THR A 1 482 ? 10.580 -25.456 0.313 1.00 90.75 482 THR A N 1
ATOM 3868 C CA . THR A 1 482 ? 9.125 -25.356 0.495 1.00 90.75 482 THR A CA 1
ATOM 3869 C C . THR A 1 482 ? 8.577 -23.991 0.112 1.00 90.75 482 THR A C 1
ATOM 3871 O O . THR A 1 482 ? 7.427 -23.946 -0.316 1.00 90.75 482 THR A O 1
ATOM 3874 N N . ILE A 1 483 ? 9.401 -22.934 0.160 1.00 95.88 483 ILE A N 1
ATOM 3875 C CA . ILE A 1 483 ? 8.960 -21.549 -0.049 1.00 95.88 483 ILE A CA 1
ATOM 3876 C C . ILE A 1 483 ? 8.160 -21.375 -1.339 1.00 95.88 483 ILE A C 1
ATOM 3878 O O . ILE A 1 483 ? 8.614 -21.692 -2.440 1.00 95.88 483 ILE A O 1
ATOM 3882 N N . ASP A 1 484 ? 6.964 -20.825 -1.205 1.00 96.69 484 ASP A N 1
ATOM 3883 C CA . ASP A 1 484 ? 6.141 -20.411 -2.327 1.00 96.69 484 ASP A CA 1
ATOM 3884 C C . ASP A 1 484 ? 5.560 -19.008 -2.098 1.00 96.69 484 ASP A C 1
ATOM 3886 O O . ASP A 1 484 ? 5.836 -18.328 -1.106 1.00 96.69 484 ASP A O 1
ATOM 3890 N N . HIS A 1 485 ? 4.773 -18.542 -3.067 1.00 96.56 485 HIS A N 1
ATOM 3891 C CA . HIS A 1 485 ? 4.113 -17.246 -2.972 1.00 96.56 485 HIS A CA 1
ATOM 3892 C C . HIS A 1 485 ? 3.175 -17.140 -1.767 1.00 96.56 485 HIS A C 1
ATOM 3894 O O . HIS A 1 485 ? 3.109 -16.080 -1.153 1.00 96.56 485 HIS A O 1
ATOM 3900 N N . GLN A 1 486 ? 2.441 -18.207 -1.449 1.00 95.94 486 GLN A N 1
ATOM 3901 C CA . GLN A 1 486 ? 1.462 -18.182 -0.373 1.00 95.94 486 GLN A CA 1
ATOM 3902 C C . GLN A 1 486 ? 2.168 -18.067 0.979 1.00 95.94 486 GLN A C 1
ATOM 3904 O O . GLN A 1 486 ? 1.857 -17.152 1.736 1.00 95.94 486 GLN A O 1
ATOM 3909 N N . GLN A 1 487 ? 3.177 -18.902 1.231 1.00 96.44 487 GLN A N 1
ATOM 3910 C CA . GLN A 1 487 ? 3.988 -18.849 2.450 1.00 96.44 487 GLN A CA 1
ATOM 3911 C C . GLN A 1 487 ? 4.680 -17.492 2.615 1.00 96.44 487 GLN A C 1
ATOM 3913 O O . GLN A 1 487 ? 4.708 -16.928 3.709 1.00 96.44 487 GLN A O 1
ATOM 3918 N N . PHE A 1 488 ? 5.197 -16.928 1.518 1.00 97.25 488 PHE A N 1
ATOM 3919 C CA . PHE A 1 488 ? 5.744 -15.573 1.526 1.00 97.25 488 PHE A CA 1
ATOM 3920 C C . PHE A 1 488 ? 4.687 -14.534 1.930 1.00 97.25 488 PHE A C 1
ATOM 3922 O O . PHE A 1 488 ? 4.939 -13.714 2.813 1.00 97.25 488 PHE A O 1
ATOM 3929 N N . CYS A 1 489 ? 3.503 -14.567 1.312 1.00 97.00 489 CYS A N 1
ATOM 3930 C CA . CYS A 1 489 ? 2.417 -13.638 1.615 1.00 97.00 489 CYS A CA 1
ATOM 3931 C C . CYS A 1 489 ? 1.930 -13.752 3.062 1.00 97.00 489 CYS A C 1
ATOM 3933 O O . CYS A 1 489 ? 1.764 -12.726 3.715 1.00 97.00 489 CYS A O 1
ATOM 3935 N N . GLU A 1 490 ? 1.733 -14.970 3.566 1.00 95.06 490 GLU A N 1
ATOM 3936 C CA . GLU A 1 490 ? 1.311 -15.237 4.945 1.00 95.06 490 GLU A CA 1
ATOM 3937 C C . GLU A 1 490 ? 2.336 -14.712 5.956 1.00 95.06 490 GLU A C 1
ATOM 3939 O O . GLU A 1 490 ? 1.966 -14.038 6.917 1.00 95.06 490 GLU A O 1
ATOM 3944 N N . SER A 1 491 ? 3.628 -14.941 5.705 1.00 96.12 491 SER A N 1
ATOM 3945 C CA . SER A 1 491 ? 4.695 -14.460 6.583 1.00 96.12 491 SER A CA 1
ATOM 3946 C C . SER A 1 491 ? 4.808 -12.930 6.588 1.00 96.12 491 SER A C 1
ATOM 3948 O O . SER A 1 491 ? 4.850 -12.311 7.653 1.00 96.12 491 SER A O 1
ATOM 3950 N N . VAL A 1 492 ? 4.792 -12.281 5.415 1.00 97.31 492 VAL A N 1
ATOM 3951 C CA . VAL A 1 492 ? 4.833 -10.807 5.332 1.00 97.31 492 VAL A CA 1
ATOM 3952 C C . VAL A 1 492 ? 3.593 -10.183 5.972 1.00 97.31 492 VAL A C 1
ATOM 3954 O O . VAL A 1 492 ? 3.709 -9.173 6.663 1.00 97.31 492 VAL A O 1
ATOM 3957 N N . LEU A 1 493 ? 2.415 -10.778 5.768 1.00 95.31 493 LEU A N 1
ATOM 3958 C CA . LEU A 1 493 ? 1.170 -10.336 6.394 1.00 95.31 493 LEU A CA 1
ATOM 3959 C C . LEU A 1 493 ? 1.254 -10.431 7.921 1.00 95.31 493 LEU A C 1
ATOM 3961 O O . LEU A 1 493 ? 0.946 -9.455 8.602 1.00 95.31 493 LEU A O 1
ATOM 3965 N N . SER A 1 494 ? 1.704 -11.574 8.443 1.00 92.50 494 SER A N 1
ATOM 3966 C CA . SER A 1 494 ? 1.912 -11.795 9.877 1.00 92.50 494 SER A CA 1
ATOM 3967 C C . SER A 1 494 ? 2.866 -10.754 10.465 1.00 92.50 494 SER A C 1
ATOM 3969 O O . SER A 1 494 ? 2.532 -10.079 11.435 1.00 92.50 494 SER A O 1
ATOM 3971 N N . GLU A 1 495 ? 4.018 -10.537 9.828 1.00 94.00 495 GLU A N 1
ATOM 3972 C CA . GLU A 1 495 ? 5.019 -9.583 10.302 1.00 94.00 495 GLU A CA 1
ATOM 3973 C C . GLU A 1 495 ? 4.546 -8.122 10.204 1.00 94.00 495 GLU A C 1
ATOM 3975 O O . GLU A 1 495 ? 4.812 -7.324 11.102 1.00 94.00 495 GLU A O 1
ATOM 3980 N N . PHE A 1 496 ? 3.786 -7.760 9.168 1.00 93.19 496 PHE A N 1
ATOM 3981 C CA . PHE A 1 496 ? 3.169 -6.436 9.052 1.00 93.19 496 PHE A CA 1
ATOM 3982 C C . PHE A 1 496 ? 2.120 -6.192 10.144 1.00 93.19 496 PHE A C 1
ATOM 3984 O O . PHE A 1 496 ? 2.095 -5.125 10.760 1.00 93.19 496 PHE A O 1
ATOM 3991 N N . ILE A 1 497 ? 1.281 -7.192 10.418 1.00 86.06 497 ILE A N 1
ATOM 3992 C CA . ILE A 1 497 ? 0.291 -7.163 11.497 1.00 86.06 497 ILE A CA 1
ATOM 3993 C C . ILE A 1 497 ? 0.979 -7.087 12.867 1.00 86.06 497 ILE A C 1
ATOM 3995 O O . ILE A 1 497 ? 0.538 -6.331 13.730 1.00 86.06 497 ILE A O 1
ATOM 3999 N N . ASN A 1 498 ? 2.073 -7.819 13.071 1.00 83.38 498 ASN A N 1
ATOM 4000 C CA . ASN A 1 498 ? 2.883 -7.724 14.284 1.00 83.38 498 ASN A CA 1
ATOM 4001 C C . ASN A 1 498 ? 3.434 -6.305 14.462 1.00 83.38 498 ASN A C 1
ATOM 4003 O O . ASN A 1 498 ? 3.271 -5.716 15.527 1.00 83.38 498 ASN A O 1
ATOM 4007 N N . ALA A 1 499 ? 4.023 -5.737 13.407 1.00 83.44 499 ALA A N 1
ATOM 4008 C CA . ALA A 1 499 ? 4.679 -4.435 13.458 1.00 83.44 499 ALA A CA 1
ATOM 4009 C C . ALA A 1 499 ? 3.711 -3.259 13.662 1.00 83.44 499 ALA A C 1
ATOM 4011 O O . ALA A 1 499 ? 4.054 -2.307 14.358 1.00 83.44 499 ALA A O 1
ATOM 4012 N N . TYR A 1 500 ? 2.523 -3.302 13.052 1.00 79.06 500 TYR A N 1
ATOM 4013 C CA . TYR A 1 500 ? 1.628 -2.139 12.994 1.00 79.06 500 TYR A CA 1
ATOM 4014 C C . TYR A 1 500 ? 0.244 -2.365 13.609 1.00 79.06 500 TYR A C 1
ATOM 4016 O O . TYR A 1 500 ? -0.570 -1.446 13.624 1.00 79.06 500 TYR A O 1
ATOM 4024 N N . ASN A 1 501 ? -0.042 -3.566 14.117 1.00 71.06 501 ASN A N 1
ATOM 4025 C CA . ASN A 1 501 ? -1.320 -3.903 14.752 1.00 71.06 501 ASN A CA 1
ATOM 4026 C C . ASN A 1 501 ? -1.166 -4.861 15.947 1.00 71.06 501 ASN A C 1
ATOM 4028 O O . ASN A 1 501 ? -2.110 -5.573 16.299 1.00 71.06 501 ASN A O 1
ATOM 4032 N N . ASP A 1 502 ? 0.023 -4.897 16.561 1.00 60.25 502 ASP A N 1
ATOM 4033 C CA . ASP A 1 502 ? 0.319 -5.688 17.766 1.00 60.25 502 ASP A CA 1
ATOM 4034 C C . ASP A 1 502 ? -0.064 -7.178 17.622 1.00 60.25 502 ASP A C 1
ATOM 4036 O O . ASP A 1 502 ? -0.632 -7.816 18.509 1.00 60.25 502 ASP A O 1
ATOM 4040 N N . GLY A 1 503 ? 0.161 -7.735 16.431 1.00 63.00 503 GLY A N 1
ATOM 4041 C CA . GLY A 1 503 ? -0.040 -9.160 16.153 1.00 63.00 503 GLY A CA 1
ATOM 4042 C C . GLY A 1 503 ? -1.497 -9.596 16.048 1.00 63.00 503 GLY A C 1
ATOM 4043 O O . GLY A 1 503 ? -1.804 -10.790 16.038 1.00 63.00 503 GLY A O 1
ATOM 4044 N N . LYS A 1 504 ? -2.430 -8.647 15.962 1.00 55.03 504 LYS A N 1
ATOM 4045 C CA . LYS A 1 504 ? -3.853 -8.961 15.858 1.00 55.03 504 LYS A CA 1
ATOM 4046 C C . LYS A 1 504 ? -4.274 -9.200 14.436 1.00 55.03 504 LYS A C 1
ATOM 4048 O O . LYS A 1 504 ? -4.208 -8.305 13.597 1.00 55.03 504 LYS A O 1
ATOM 4053 N N . THR A 1 505 ? -4.783 -10.399 14.208 1.00 67.38 505 THR A N 1
ATOM 4054 C CA . THR A 1 505 ? -5.242 -10.848 12.903 1.00 67.38 505 THR A CA 1
ATOM 4055 C C . THR A 1 505 ? -6.228 -9.859 12.287 1.00 67.38 505 THR A C 1
ATOM 4057 O O . THR A 1 505 ? -7.203 -9.443 12.916 1.00 67.38 505 THR A O 1
ATOM 4060 N N . ILE A 1 506 ? -5.956 -9.510 11.035 1.00 71.50 506 ILE A N 1
ATOM 4061 C CA . ILE A 1 506 ? -6.857 -8.796 10.142 1.00 71.50 506 ILE A CA 1
ATOM 4062 C C . ILE A 1 506 ? -7.043 -9.691 8.927 1.00 71.50 506 ILE A C 1
ATOM 4064 O O . ILE A 1 506 ? -6.062 -10.171 8.360 1.00 71.50 506 ILE A O 1
ATOM 4068 N N . GLU A 1 507 ? -8.294 -9.886 8.526 1.00 76.81 507 GLU A N 1
ATOM 4069 C CA . GLU A 1 507 ? -8.607 -10.566 7.273 1.00 76.81 507 GLU A CA 1
ATOM 4070 C C . GLU A 1 507 ? -8.293 -9.635 6.091 1.00 76.81 507 GLU A C 1
ATOM 4072 O O . GLU A 1 507 ? -8.830 -8.520 6.034 1.00 76.81 507 GLU A O 1
ATOM 4077 N N . PRO A 1 508 ? -7.417 -10.040 5.155 1.00 88.12 508 PRO A N 1
ATOM 4078 C CA . PRO A 1 508 ? -7.067 -9.211 4.014 1.00 88.12 508 PRO A CA 1
ATOM 4079 C C . PRO A 1 508 ? -8.222 -9.115 3.011 1.00 88.12 508 PRO A C 1
ATOM 4081 O O . PRO A 1 508 ? -8.921 -10.086 2.722 1.00 88.12 508 PRO A O 1
ATOM 4084 N N . ILE A 1 509 ? -8.380 -7.940 2.404 1.00 88.19 509 ILE A N 1
ATOM 4085 C CA . ILE A 1 509 ? -9.328 -7.727 1.308 1.00 88.19 509 ILE A CA 1
ATOM 4086 C C . ILE A 1 509 ? -8.740 -8.327 0.027 1.00 88.19 509 ILE A C 1
ATOM 4088 O O . ILE A 1 509 ? -7.640 -7.963 -0.397 1.00 88.19 509 ILE A O 1
ATOM 4092 N N . ILE A 1 510 ? -9.482 -9.234 -0.610 1.00 93.81 510 ILE A N 1
ATOM 4093 C CA . ILE A 1 510 ? -9.026 -9.932 -1.815 1.00 93.81 510 ILE A CA 1
ATOM 4094 C C . ILE A 1 510 ? -9.549 -9.240 -3.076 1.00 93.81 510 ILE A C 1
ATOM 4096 O O . I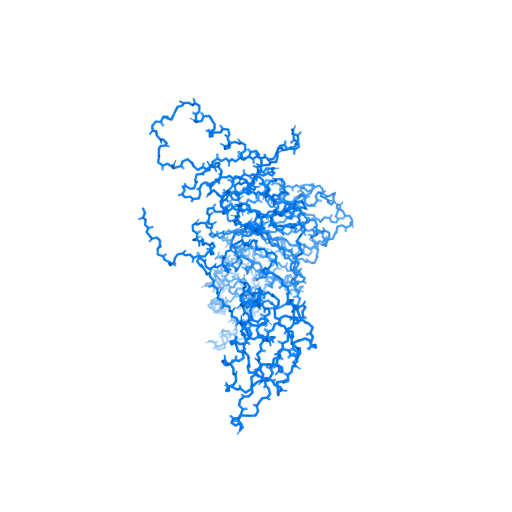LE A 1 510 ? -10.757 -9.176 -3.303 1.00 93.81 510 ILE A O 1
ATOM 4100 N N . PHE A 1 511 ? -8.634 -8.798 -3.940 1.00 92.81 511 PHE A N 1
ATOM 4101 C CA . PHE A 1 511 ? -8.941 -8.437 -5.321 1.00 92.81 511 PHE A CA 1
ATOM 4102 C C . PHE A 1 511 ? -8.775 -9.658 -6.224 1.00 92.81 511 PHE A C 1
ATOM 4104 O O . PHE A 1 511 ? -7.723 -10.300 -6.263 1.00 92.81 511 PHE A O 1
ATOM 4111 N N . ASN A 1 512 ? -9.814 -9.988 -6.974 1.00 93.88 512 ASN A N 1
ATOM 4112 C CA . ASN A 1 512 ? -9.820 -11.056 -7.959 1.00 93.88 512 ASN A CA 1
ATOM 4113 C C . ASN A 1 512 ? -10.426 -10.564 -9.278 1.00 93.88 512 ASN A C 1
ATOM 4115 O O . ASN A 1 512 ? -10.823 -9.408 -9.411 1.00 93.88 512 ASN A O 1
ATOM 4119 N N . LYS A 1 513 ? -10.457 -11.439 -10.284 1.00 88.19 513 LYS A N 1
ATOM 4120 C CA . LYS A 1 513 ? -10.972 -11.110 -11.623 1.00 88.19 513 LYS A CA 1
ATOM 4121 C C . LYS A 1 513 ? -12.448 -10.670 -11.632 1.00 88.19 513 LYS A C 1
ATOM 4123 O O . LYS A 1 513 ? -12.847 -9.980 -12.562 1.00 88.19 513 LYS A O 1
ATOM 4128 N N . ASP A 1 514 ? -13.219 -11.078 -10.625 1.00 88.94 514 ASP A N 1
ATOM 4129 C CA . ASP A 1 514 ? -14.652 -10.814 -10.483 1.00 88.94 514 ASP A CA 1
ATOM 4130 C C . ASP A 1 514 ? -14.918 -9.619 -9.542 1.00 88.94 514 ASP A C 1
ATOM 4132 O O . ASP A 1 514 ? -16.060 -9.194 -9.367 1.00 88.94 514 ASP A O 1
ATOM 4136 N N . SER A 1 515 ? -13.870 -9.048 -8.932 1.00 87.38 515 SER A N 1
ATOM 4137 C CA . SER A 1 515 ? -13.980 -7.865 -8.085 1.00 87.38 515 SER A CA 1
ATOM 4138 C C . SER A 1 515 ? -14.406 -6.646 -8.899 1.00 87.38 515 SER A C 1
ATOM 4140 O O . SER A 1 515 ? -13.794 -6.301 -9.911 1.00 87.38 515 SER A O 1
ATOM 4142 N N . VAL A 1 516 ? -15.411 -5.929 -8.399 1.00 87.19 516 VAL A N 1
ATOM 4143 C CA . VAL A 1 516 ? -15.780 -4.613 -8.927 1.00 87.19 516 VAL A CA 1
ATOM 4144 C C . VAL A 1 516 ? -14.752 -3.598 -8.436 1.00 87.19 516 VAL A C 1
ATOM 4146 O O . VAL A 1 516 ? -14.754 -3.205 -7.270 1.00 87.19 516 VAL A O 1
ATOM 4149 N N . LEU A 1 517 ? -13.835 -3.211 -9.322 1.00 89.06 517 LEU A N 1
ATOM 4150 C CA . LEU A 1 517 ? -12.811 -2.211 -9.028 1.00 89.06 517 LEU A CA 1
ATOM 4151 C C . LEU A 1 517 ? -13.371 -0.791 -9.224 1.00 89.06 517 LEU A C 1
ATOM 4153 O O . LEU A 1 517 ? -14.151 -0.581 -10.154 1.00 89.06 517 LEU A O 1
ATOM 4157 N N . PRO A 1 518 ? -12.945 0.196 -8.413 1.00 88.31 518 PRO A N 1
ATOM 4158 C CA . PRO A 1 518 ? -13.335 1.593 -8.594 1.00 88.31 518 PRO A CA 1
ATOM 4159 C C . PRO A 1 518 ? -13.013 2.123 -9.998 1.00 88.31 518 PRO A C 1
ATOM 4161 O O . PRO A 1 518 ? -11.973 1.787 -10.570 1.00 88.31 518 PRO A O 1
ATOM 4164 N N . ASP A 1 519 ? -13.838 3.029 -10.529 1.00 90.50 519 ASP A N 1
ATOM 4165 C CA . ASP A 1 519 ? -13.668 3.584 -11.884 1.00 90.50 519 ASP A CA 1
ATOM 4166 C C . ASP A 1 519 ? -12.284 4.205 -12.110 1.00 90.50 519 ASP A C 1
ATOM 4168 O O . ASP A 1 519 ? -11.676 4.030 -13.170 1.00 90.50 519 ASP A O 1
ATOM 4172 N N . LYS A 1 520 ? -11.724 4.836 -11.072 1.00 92.25 520 LYS A N 1
ATOM 4173 C CA . LYS A 1 520 ? -10.377 5.418 -11.094 1.00 92.25 520 LYS A CA 1
ATOM 4174 C C . LYS A 1 520 ? -9.282 4.393 -11.400 1.00 92.25 520 LYS A C 1
ATOM 4176 O O . LYS A 1 520 ? -8.300 4.721 -12.074 1.00 92.25 520 LYS A O 1
ATOM 4181 N N . VAL A 1 521 ? -9.449 3.147 -10.953 1.00 95.19 521 VAL A N 1
ATOM 4182 C CA . VAL A 1 521 ? -8.529 2.046 -11.272 1.00 95.19 521 VAL A CA 1
ATOM 4183 C C . VAL A 1 521 ? -8.597 1.741 -12.767 1.00 95.19 521 VAL A C 1
ATOM 4185 O O . VAL A 1 521 ? -7.563 1.636 -13.423 1.00 95.19 521 VAL A O 1
ATOM 4188 N N . ASN A 1 522 ? -9.798 1.677 -13.342 1.00 95.00 522 ASN A N 1
ATOM 4189 C CA . ASN A 1 522 ? -9.985 1.411 -14.770 1.00 95.00 522 ASN A CA 1
ATOM 4190 C C . ASN A 1 522 ? -9.491 2.563 -15.661 1.00 95.00 522 ASN A C 1
ATOM 4192 O O . ASN A 1 522 ? -8.928 2.323 -16.732 1.00 95.00 522 ASN A O 1
ATOM 4196 N N . GLU A 1 523 ? -9.666 3.815 -15.236 1.00 96.81 523 GLU A N 1
ATOM 4197 C CA . GLU A 1 523 ? -9.067 4.991 -15.881 1.00 96.81 523 GLU A CA 1
ATOM 4198 C C . GLU A 1 523 ? -7.541 4.920 -15.874 1.00 96.81 523 GLU A C 1
ATOM 4200 O O . GLU A 1 523 ? -6.914 4.985 -16.933 1.00 96.81 523 GLU A O 1
ATOM 4205 N N . THR A 1 524 ? -6.949 4.707 -14.697 1.00 97.75 524 THR A N 1
ATOM 4206 C CA . THR A 1 524 ? -5.493 4.618 -14.539 1.00 97.75 524 THR A CA 1
ATOM 4207 C C . THR A 1 524 ? -4.938 3.454 -15.353 1.00 97.75 524 THR A C 1
ATOM 4209 O O . THR A 1 524 ? -3.950 3.604 -16.062 1.00 97.75 524 THR A O 1
ATOM 4212 N N . ARG A 1 525 ? -5.606 2.297 -15.351 1.00 97.12 525 ARG A N 1
ATOM 4213 C CA . ARG A 1 525 ? -5.215 1.141 -16.166 1.00 97.12 525 ARG A CA 1
ATOM 4214 C C . ARG A 1 525 ? -5.190 1.467 -17.661 1.00 97.12 525 ARG A C 1
ATOM 4216 O O . ARG A 1 525 ? -4.291 1.000 -18.357 1.00 97.12 525 ARG A O 1
ATOM 4223 N N . ARG A 1 526 ? -6.158 2.244 -18.165 1.00 97.75 526 ARG A N 1
ATOM 4224 C CA . ARG A 1 526 ? -6.167 2.705 -19.566 1.00 97.75 526 ARG A CA 1
ATOM 4225 C C . ARG A 1 526 ? -4.999 3.646 -19.844 1.00 97.75 526 ARG A C 1
ATOM 4227 O O . ARG A 1 526 ? -4.301 3.433 -20.828 1.00 97.75 526 ARG A O 1
ATOM 4234 N N . GLU A 1 527 ? -4.743 4.613 -18.963 1.00 97.69 527 GLU A N 1
ATOM 4235 C CA . GLU A 1 527 ? -3.596 5.530 -19.061 1.00 97.69 527 GLU A CA 1
ATOM 4236 C C . GLU A 1 527 ? -2.266 4.765 -19.121 1.00 97.69 527 GLU A C 1
ATOM 4238 O O . GLU A 1 527 ? -1.458 5.007 -20.018 1.00 97.69 527 GLU A O 1
ATOM 4243 N N . LEU A 1 528 ? -2.060 3.791 -18.224 1.00 97.56 528 LEU A N 1
ATOM 4244 C CA . LEU A 1 528 ? -0.811 3.027 -18.123 1.00 97.56 528 LEU A CA 1
ATOM 4245 C C . LEU A 1 528 ? -0.475 2.218 -19.390 1.00 97.56 528 LEU A C 1
ATOM 4247 O O . LEU A 1 528 ? 0.685 1.851 -19.574 1.00 97.56 528 LEU A O 1
ATOM 4251 N N . LYS A 1 529 ? -1.466 1.943 -20.250 1.00 97.44 529 LYS A N 1
ATOM 4252 C CA . LYS A 1 529 ? -1.302 1.235 -21.532 1.00 97.44 529 LYS A CA 1
ATOM 4253 C C . LYS A 1 529 ? -0.989 2.159 -22.710 1.00 97.44 529 LYS A C 1
ATOM 4255 O O . LYS A 1 529 ? -0.676 1.674 -23.793 1.00 97.44 529 LYS A O 1
ATOM 4260 N N . THR A 1 530 ? -1.104 3.472 -22.533 1.00 97.00 530 THR A N 1
ATOM 4261 C CA . THR A 1 530 ? -0.882 4.429 -23.623 1.00 97.00 530 THR A CA 1
ATOM 4262 C C . THR A 1 530 ? 0.599 4.555 -23.975 1.00 97.00 530 THR A C 1
ATOM 4264 O O . THR A 1 530 ? 1.476 4.444 -23.113 1.00 97.00 530 THR A O 1
ATOM 4267 N N . TRP A 1 531 ? 0.881 4.864 -25.245 1.00 93.88 531 TRP A N 1
ATOM 4268 C CA . TRP A 1 531 ? 2.234 5.195 -25.701 1.00 93.88 531 TRP A CA 1
ATOM 4269 C C . TRP A 1 531 ? 2.823 6.369 -24.915 1.00 93.88 531 TRP A C 1
ATOM 4271 O O . TRP A 1 531 ? 3.967 6.307 -24.463 1.00 93.88 531 TRP A O 1
ATOM 4281 N N . ASP A 1 532 ? 2.021 7.412 -24.690 1.00 95.44 532 ASP A N 1
ATOM 4282 C CA . ASP A 1 532 ? 2.431 8.623 -23.973 1.00 95.44 532 ASP A CA 1
ATOM 4283 C C . ASP A 1 532 ? 2.868 8.334 -22.529 1.00 95.44 532 ASP A C 1
ATOM 4285 O O . ASP A 1 532 ? 3.726 9.029 -21.972 1.00 95.44 532 ASP A O 1
ATOM 4289 N N . TRP A 1 533 ? 2.333 7.271 -21.924 1.00 96.94 533 TRP A N 1
ATOM 4290 C CA . TRP A 1 533 ? 2.792 6.801 -20.626 1.00 96.94 533 TRP A CA 1
ATOM 4291 C C . TRP A 1 533 ? 4.017 5.885 -20.726 1.00 96.94 533 TRP A C 1
ATOM 4293 O O . TRP A 1 533 ? 5.047 6.155 -20.104 1.00 96.94 533 TRP A O 1
ATOM 4303 N N . ILE A 1 534 ? 3.942 4.803 -21.505 1.00 96.12 534 ILE A N 1
ATOM 4304 C CA . ILE A 1 534 ? 5.006 3.787 -21.550 1.00 96.12 534 ILE A CA 1
ATOM 4305 C C . ILE A 1 534 ? 6.299 4.375 -22.129 1.00 96.12 534 ILE A C 1
ATOM 4307 O O . ILE A 1 534 ? 7.370 4.213 -21.538 1.00 96.12 534 ILE A O 1
ATOM 4311 N N . TYR A 1 535 ? 6.204 5.124 -23.226 1.00 95.25 535 TYR A N 1
ATOM 4312 C CA . TYR A 1 535 ? 7.343 5.674 -23.962 1.00 95.25 535 TYR A CA 1
ATOM 4313 C C . TYR A 1 535 ? 7.415 7.201 -23.891 1.00 95.25 535 TYR A C 1
ATOM 4315 O O . TYR A 1 535 ? 8.517 7.742 -23.815 1.00 95.25 535 TYR A O 1
ATOM 4323 N N . GLY A 1 536 ? 6.279 7.902 -23.821 1.00 94.44 536 GLY A N 1
ATOM 4324 C CA . GLY A 1 536 ? 6.226 9.371 -23.769 1.00 94.44 536 GLY A CA 1
ATOM 4325 C C . GLY A 1 536 ? 6.870 10.000 -22.532 1.00 94.44 536 GLY A C 1
ATOM 4326 O O . GLY A 1 536 ? 7.279 11.160 -22.547 1.00 94.44 536 GLY A O 1
ATOM 4327 N N . GLN A 1 537 ? 7.041 9.211 -21.474 1.00 94.19 537 GLN A N 1
ATOM 4328 C CA . GLN A 1 537 ? 7.752 9.604 -20.259 1.00 94.19 537 GLN A CA 1
ATOM 4329 C C . GLN A 1 537 ? 9.273 9.405 -20.330 1.00 94.19 537 GLN A C 1
ATOM 4331 O O . GLN A 1 537 ? 9.976 9.709 -19.366 1.00 94.19 537 GLN A O 1
ATOM 4336 N N . THR A 1 538 ? 9.789 8.873 -21.440 1.00 94.25 538 THR A N 1
ATOM 4337 C CA . THR A 1 538 ? 11.224 8.661 -21.646 1.00 94.25 538 THR A CA 1
ATOM 4338 C C . THR A 1 538 ? 11.941 10.010 -21.749 1.00 94.25 538 THR A C 1
ATOM 4340 O O . THR A 1 538 ? 11.540 10.833 -22.580 1.00 94.25 538 THR A O 1
ATOM 4343 N N . PRO A 1 539 ? 12.989 10.257 -20.936 1.00 92.44 539 PRO A N 1
ATOM 4344 C CA . PRO A 1 539 ? 13.815 11.451 -21.066 1.00 92.44 539 PRO A CA 1
ATOM 4345 C C . PRO A 1 539 ? 14.429 11.559 -22.456 1.00 92.44 539 PRO A C 1
ATOM 4347 O O . PRO A 1 539 ? 14.691 10.545 -23.100 1.00 92.44 539 PRO A O 1
ATOM 4350 N N . GLU A 1 540 ? 14.690 12.790 -22.888 1.00 95.25 540 GLU A N 1
ATOM 4351 C CA . GLU A 1 540 ? 15.340 13.052 -24.169 1.00 95.25 540 GLU A CA 1
ATOM 4352 C C . GLU A 1 540 ? 16.646 12.256 -24.308 1.00 95.25 540 GLU A C 1
ATOM 4354 O O . GLU A 1 540 ? 17.436 12.134 -23.359 1.00 95.25 540 GLU A O 1
ATOM 4359 N N . PHE A 1 541 ? 16.846 11.690 -25.495 1.00 95.50 541 PHE A N 1
ATOM 4360 C CA . PHE A 1 541 ? 18.050 10.952 -25.844 1.00 95.50 541 PHE A CA 1
ATOM 4361 C C . PHE A 1 541 ? 18.372 11.104 -27.326 1.00 95.50 541 PHE A C 1
ATOM 4363 O O . PHE A 1 541 ? 17.498 11.417 -28.138 1.00 95.50 541 PHE A O 1
ATOM 4370 N N . THR A 1 542 ? 19.630 10.857 -27.671 1.00 96.00 542 THR A N 1
ATOM 4371 C CA . THR A 1 542 ? 20.068 10.720 -29.059 1.00 96.00 542 THR A CA 1
ATOM 4372 C C . THR A 1 542 ? 20.408 9.271 -29.359 1.00 96.00 542 THR A C 1
ATOM 4374 O O . THR A 1 542 ? 20.875 8.562 -28.468 1.00 96.00 542 THR A O 1
ATOM 4377 N N . ASN A 1 543 ? 20.202 8.835 -30.599 1.00 94.81 543 ASN A N 1
ATOM 4378 C CA . ASN A 1 543 ? 20.760 7.592 -31.119 1.00 94.81 543 ASN A CA 1
ATOM 4379 C C . ASN A 1 543 ? 21.567 7.892 -32.383 1.00 94.81 543 ASN A C 1
ATOM 4381 O O . ASN A 1 543 ? 21.000 8.328 -33.386 1.00 94.81 543 ASN A O 1
ATOM 4385 N N . SER A 1 544 ? 22.879 7.673 -32.323 1.00 94.75 544 SER A N 1
ATOM 4386 C CA . SER A 1 544 ? 23.778 7.863 -33.459 1.00 94.75 544 SER A CA 1
ATOM 4387 C C . SER A 1 544 ? 24.364 6.530 -33.910 1.00 94.75 544 SER A C 1
ATOM 4389 O O . SER A 1 544 ? 24.936 5.789 -33.109 1.00 94.75 544 SER A O 1
ATOM 4391 N N . ALA A 1 545 ? 24.279 6.236 -35.202 1.00 93.31 545 ALA A N 1
ATOM 4392 C CA . ALA A 1 545 ? 24.852 5.028 -35.777 1.00 93.31 545 ALA A CA 1
ATOM 4393 C C . ALA A 1 545 ? 25.421 5.300 -37.169 1.00 93.31 545 ALA A C 1
ATOM 4395 O O . ALA A 1 545 ? 25.063 6.269 -37.833 1.00 93.31 545 ALA A O 1
ATOM 4396 N N . GLU A 1 546 ? 26.303 4.420 -37.617 1.00 94.50 546 GLU A N 1
ATOM 4397 C CA . GLU A 1 546 ? 26.841 4.451 -38.970 1.00 94.50 546 GLU A CA 1
ATOM 4398 C C . GLU A 1 546 ? 26.980 3.029 -39.514 1.00 94.50 546 GLU A C 1
ATOM 4400 O O . GLU A 1 546 ? 27.089 2.065 -38.745 1.00 94.50 546 GLU A O 1
ATOM 4405 N N . THR A 1 547 ? 26.905 2.901 -40.833 1.00 95.19 547 THR A N 1
ATOM 4406 C CA . THR A 1 547 ? 27.085 1.642 -41.558 1.00 95.19 547 THR A CA 1
ATOM 4407 C C . THR A 1 547 ? 27.605 1.917 -42.963 1.00 95.19 547 THR A C 1
ATOM 4409 O O . THR A 1 547 ? 27.480 3.029 -43.474 1.00 95.19 547 THR A O 1
ATOM 4412 N N . HIS A 1 548 ? 28.187 0.905 -43.595 1.00 96.19 548 HIS A N 1
ATOM 4413 C CA . HIS A 1 548 ? 28.638 0.978 -44.979 1.00 96.19 548 HIS A CA 1
ATOM 4414 C C . HIS A 1 548 ? 27.794 0.033 -45.834 1.00 96.19 548 HIS A C 1
ATOM 4416 O O . HIS A 1 548 ? 27.727 -1.159 -45.537 1.00 96.19 548 HIS A O 1
ATOM 4422 N N . PHE A 1 549 ? 27.154 0.576 -46.866 1.00 94.81 549 PHE A N 1
ATOM 4423 C CA . PHE A 1 549 ? 26.481 -0.182 -47.918 1.00 94.81 549 PHE A CA 1
ATOM 4424 C C . PHE A 1 549 ? 27.330 -0.156 -49.191 1.00 94.81 549 PHE A C 1
ATOM 4426 O O . PHE A 1 549 ? 28.247 0.656 -49.310 1.00 94.81 549 PHE A O 1
ATOM 4433 N N . GLU A 1 550 ? 27.005 -0.998 -50.174 1.00 92.81 550 GLU A N 1
ATOM 4434 C CA . GLU A 1 550 ? 27.722 -1.030 -51.461 1.00 92.81 550 GLU A CA 1
ATOM 4435 C C . GLU A 1 550 ? 27.696 0.323 -52.192 1.00 92.81 550 GLU A C 1
ATOM 4437 O O . GLU A 1 550 ? 28.629 0.667 -52.914 1.00 92.81 550 GLU A O 1
ATOM 4442 N N . TRP A 1 551 ? 26.641 1.110 -51.970 1.00 93.75 551 TRP A N 1
ATOM 4443 C CA . TRP A 1 551 ? 26.419 2.409 -52.599 1.00 93.75 551 TRP A CA 1
ATOM 4444 C C . TRP A 1 551 ? 26.959 3.603 -51.799 1.00 93.75 551 TRP A C 1
ATOM 4446 O O . TRP A 1 551 ? 26.950 4.724 -52.313 1.00 93.75 551 TRP A O 1
ATOM 4456 N N . GLY A 1 552 ? 27.432 3.405 -50.564 1.00 93.81 552 GLY A N 1
ATOM 4457 C CA . GLY A 1 552 ? 28.006 4.483 -49.758 1.00 93.81 552 GLY A CA 1
ATOM 4458 C C . GLY A 1 552 ? 28.019 4.232 -48.252 1.00 93.81 552 GLY A C 1
ATOM 4459 O O . GLY A 1 552 ? 27.334 3.363 -47.709 1.00 93.81 552 GLY A O 1
ATOM 4460 N N . HIS A 1 553 ? 28.804 5.042 -47.548 1.00 96.31 553 HIS A N 1
ATOM 4461 C CA . HIS A 1 553 ? 28.769 5.147 -46.098 1.00 96.31 553 HIS A CA 1
ATOM 4462 C C . HIS A 1 553 ? 27.573 5.995 -45.664 1.00 96.31 553 HIS A C 1
ATOM 4464 O O . HIS A 1 553 ? 27.336 7.071 -46.214 1.00 96.31 553 HIS A O 1
ATOM 4470 N N . VAL A 1 554 ? 26.830 5.529 -44.660 1.00 96.44 554 VAL A N 1
ATOM 4471 C CA . VAL A 1 554 ? 25.635 6.196 -44.135 1.00 96.44 554 VAL A CA 1
ATOM 4472 C C . VAL A 1 554 ? 25.793 6.446 -42.648 1.00 96.44 554 VAL A C 1
ATOM 4474 O O . VAL A 1 554 ? 26.139 5.544 -41.886 1.00 96.44 554 VAL A O 1
ATOM 4477 N N . LYS A 1 555 ? 25.485 7.671 -42.224 1.00 96.06 555 LYS A N 1
ATOM 4478 C CA . LYS A 1 555 ? 25.435 8.082 -40.819 1.00 96.06 555 LYS A CA 1
ATOM 4479 C C . LYS A 1 555 ? 24.028 8.530 -40.472 1.00 96.06 555 LYS A C 1
ATOM 4481 O O . LYS A 1 555 ? 23.434 9.299 -41.222 1.00 96.06 555 LYS A O 1
ATOM 4486 N N . THR A 1 556 ? 23.530 8.090 -39.324 1.00 95.06 556 THR A N 1
ATOM 4487 C CA . THR A 1 556 ? 22.260 8.532 -38.750 1.00 95.06 556 THR A CA 1
ATOM 4488 C C . THR A 1 556 ? 22.485 9.165 -37.387 1.00 95.06 556 THR A C 1
ATOM 4490 O O . THR A 1 556 ? 23.284 8.676 -36.583 1.00 95.06 556 THR A O 1
ATOM 4493 N N . ASN A 1 557 ? 21.768 10.248 -37.120 1.00 96.19 557 ASN A N 1
ATOM 4494 C CA . ASN A 1 557 ? 21.631 10.828 -35.799 1.00 96.19 557 ASN A CA 1
ATOM 4495 C C . ASN A 1 557 ? 20.164 11.178 -35.547 1.00 96.19 557 ASN A C 1
ATOM 4497 O O . ASN A 1 557 ? 19.598 12.048 -36.206 1.00 96.19 557 ASN A O 1
ATOM 4501 N N . LEU A 1 558 ? 19.556 10.499 -34.580 1.00 96.06 558 LEU A N 1
ATOM 4502 C CA . LEU A 1 558 ? 18.159 10.681 -34.209 1.00 96.06 558 LEU A CA 1
ATOM 4503 C C . LEU A 1 558 ? 18.082 11.370 -32.853 1.00 96.06 558 LEU A C 1
ATOM 4505 O O . LEU A 1 558 ? 18.653 10.875 -31.883 1.00 96.06 558 LEU A O 1
ATOM 4509 N N . LEU A 1 559 ? 17.350 12.478 -32.766 1.00 96.75 559 LEU A N 1
ATOM 4510 C CA . LEU A 1 559 ? 16.983 13.113 -31.504 1.00 96.75 559 LEU A CA 1
ATOM 4511 C C . LEU A 1 559 ? 15.554 12.709 -31.149 1.00 96.75 559 LEU A C 1
ATOM 4513 O O . LEU A 1 559 ? 14.618 12.951 -31.914 1.00 96.75 559 LEU A O 1
ATOM 4517 N N . VAL A 1 560 ? 15.381 12.115 -29.972 1.00 96.19 560 VAL A N 1
ATOM 4518 C CA . VAL A 1 560 ? 14.107 11.546 -29.531 1.00 96.19 560 VAL A CA 1
ATOM 4519 C C . VAL A 1 560 ? 13.641 12.243 -28.266 1.00 96.19 560 VAL A C 1
ATOM 4521 O O . VAL A 1 560 ? 14.365 12.313 -27.272 1.00 96.19 560 VAL A O 1
ATOM 4524 N N . ARG A 1 561 ? 12.392 12.711 -28.277 1.00 94.56 561 ARG A N 1
ATOM 4525 C CA . ARG A 1 561 ? 11.730 13.324 -27.122 1.00 94.56 561 ARG A CA 1
ATOM 4526 C C . ARG A 1 561 ? 10.314 12.783 -27.003 1.00 94.56 561 ARG A C 1
ATOM 4528 O O . ARG A 1 561 ? 9.606 12.670 -27.997 1.00 94.56 561 ARG A O 1
ATOM 4535 N N . HIS A 1 562 ? 9.900 12.428 -25.788 1.00 92.25 562 HIS A N 1
ATOM 4536 C CA . HIS A 1 562 ? 8.605 11.783 -25.538 1.00 92.25 562 HIS A CA 1
ATOM 4537 C C . HIS A 1 562 ? 8.373 10.524 -26.397 1.00 92.25 562 HIS A C 1
ATOM 4539 O O . HIS A 1 562 ? 7.271 10.282 -26.886 1.00 92.25 562 HIS A O 1
ATOM 4545 N N . GLY A 1 563 ? 9.427 9.729 -26.613 1.00 93.06 563 GLY A N 1
ATOM 4546 C CA . GLY A 1 563 ? 9.356 8.512 -27.428 1.00 93.06 563 GLY A CA 1
ATOM 4547 C C . GLY A 1 563 ? 9.052 8.760 -28.910 1.00 93.06 563 GLY A C 1
ATOM 4548 O O . GLY A 1 563 ? 8.668 7.826 -29.605 1.00 93.06 563 GLY A O 1
ATOM 4549 N N . LYS A 1 564 ? 9.188 9.998 -29.398 1.00 95.38 564 LYS A N 1
ATOM 4550 C CA . LYS A 1 564 ? 9.014 10.366 -30.806 1.00 95.38 564 LYS A CA 1
ATOM 4551 C C . LYS A 1 564 ? 10.287 10.995 -31.345 1.00 95.38 564 LYS A C 1
ATOM 4553 O O . LYS A 1 564 ? 10.982 11.711 -30.619 1.00 95.38 564 LYS A O 1
ATOM 4558 N N . ILE A 1 565 ? 10.581 10.730 -32.609 1.00 96.62 565 ILE A N 1
ATOM 4559 C CA . ILE A 1 565 ? 11.715 11.325 -33.311 1.00 96.62 565 ILE A CA 1
ATOM 4560 C C . ILE A 1 565 ? 11.365 12.790 -33.572 1.00 96.62 565 ILE A C 1
ATOM 4562 O O . ILE A 1 565 ? 10.412 13.082 -34.287 1.00 96.62 565 ILE A O 1
ATOM 4566 N N . ILE A 1 566 ? 12.087 13.719 -32.949 1.00 97.31 566 ILE A N 1
ATOM 4567 C CA . ILE A 1 566 ? 11.876 15.163 -33.146 1.00 97.31 566 ILE A CA 1
ATOM 4568 C C . ILE A 1 566 ? 12.836 15.759 -34.169 1.00 97.31 566 ILE A C 1
ATOM 4570 O O . ILE A 1 566 ? 12.550 16.822 -34.704 1.00 97.31 566 ILE A O 1
ATOM 4574 N N . LYS A 1 567 ? 13.961 15.085 -34.414 1.00 97.38 567 LYS A N 1
ATOM 4575 C CA . LYS A 1 567 ? 14.889 15.407 -35.490 1.00 97.38 567 LYS A CA 1
ATOM 4576 C C . LYS A 1 567 ? 15.564 14.131 -35.968 1.00 97.38 567 LYS A C 1
ATOM 4578 O O . LYS A 1 567 ? 15.990 13.331 -35.129 1.00 97.38 567 LYS A O 1
ATOM 4583 N N . ALA A 1 568 ? 15.688 13.961 -37.275 1.00 97.19 568 ALA A N 1
ATOM 4584 C CA . ALA A 1 568 ? 16.472 12.886 -37.864 1.00 97.19 568 ALA A CA 1
ATOM 4585 C C . ALA A 1 568 ? 17.451 13.460 -38.886 1.00 97.19 568 ALA A C 1
ATOM 4587 O O . ALA A 1 568 ? 17.060 14.196 -39.781 1.00 97.19 568 ALA A O 1
ATOM 4588 N N . ASP A 1 569 ? 18.726 13.108 -38.750 1.00 96.38 569 ASP A N 1
ATOM 4589 C CA . ASP A 1 569 ? 19.771 13.467 -39.702 1.00 96.38 569 ASP A CA 1
ATOM 4590 C C . ASP A 1 569 ? 20.365 12.171 -40.274 1.00 96.38 569 ASP A C 1
ATOM 4592 O O . ASP A 1 569 ? 21.205 11.541 -39.628 1.00 96.38 569 ASP A O 1
ATOM 4596 N N . ILE A 1 570 ? 19.929 11.752 -41.467 1.00 95.50 570 ILE A N 1
ATOM 4597 C CA . ILE A 1 570 ? 20.522 10.638 -42.221 1.00 95.50 570 ILE A CA 1
ATOM 4598 C C . ILE A 1 570 ? 21.312 11.215 -43.391 1.00 95.50 570 ILE A C 1
ATOM 4600 O O . ILE A 1 570 ? 20.771 11.903 -44.253 1.00 95.50 570 ILE A O 1
ATOM 4604 N N . THR A 1 571 ? 22.611 10.936 -43.413 1.00 95.12 571 THR A N 1
ATOM 4605 C CA . THR A 1 571 ? 23.553 11.468 -44.405 1.00 95.12 571 THR A CA 1
ATOM 4606 C C . THR A 1 571 ? 24.340 10.340 -45.044 1.00 95.12 571 THR A C 1
ATOM 4608 O O . THR A 1 571 ? 24.611 9.329 -44.396 1.00 95.12 571 THR A O 1
ATOM 4611 N N . THR A 1 572 ? 24.731 10.525 -46.303 1.00 95.69 572 THR A N 1
ATOM 4612 C CA . THR A 1 572 ? 25.584 9.589 -47.036 1.00 95.69 572 THR A CA 1
ATOM 4613 C C . THR A 1 572 ? 26.688 10.315 -47.797 1.00 95.69 572 THR A C 1
ATOM 4615 O O . THR A 1 572 ? 26.526 11.478 -48.163 1.00 95.69 572 THR A O 1
ATOM 4618 N N . ASP A 1 573 ? 27.814 9.636 -48.020 1.00 94.81 573 ASP A N 1
ATOM 4619 C CA . ASP A 1 573 ? 28.895 10.087 -48.906 1.00 94.81 573 ASP A CA 1
ATOM 4620 C C . ASP A 1 573 ? 28.747 9.590 -50.357 1.00 94.81 573 ASP A C 1
ATOM 4622 O O . ASP A 1 573 ? 29.625 9.847 -51.189 1.00 94.81 573 ASP A O 1
ATOM 4626 N N . SER A 1 574 ? 27.644 8.897 -50.666 1.00 93.12 574 SER A N 1
ATOM 4627 C CA . SER A 1 574 ? 27.350 8.423 -52.013 1.00 93.12 574 SER A CA 1
ATOM 4628 C C . SER A 1 574 ? 27.354 9.571 -53.021 1.00 93.12 574 SER A C 1
ATOM 4630 O O . SER A 1 574 ? 26.837 10.661 -52.770 1.00 93.12 574 SER A O 1
ATOM 4632 N N . LYS A 1 575 ? 27.942 9.310 -54.191 1.00 88.62 575 LYS A N 1
ATOM 4633 C CA . LYS A 1 575 ? 27.998 10.259 -55.314 1.00 88.62 575 LYS A CA 1
ATOM 4634 C C . LYS A 1 575 ? 26.843 10.081 -56.300 1.00 88.62 575 LYS A C 1
ATOM 4636 O O . LYS A 1 575 ? 26.788 10.814 -57.287 1.00 88.62 575 LYS A O 1
ATOM 4641 N N . GLY A 1 576 ? 25.978 9.091 -56.078 1.00 85.56 576 GLY A N 1
ATOM 4642 C CA . GLY A 1 576 ? 24.792 8.882 -56.896 1.00 85.56 576 GLY A CA 1
ATOM 4643 C C . GLY A 1 576 ? 23.736 9.964 -56.651 1.00 85.56 576 GLY A C 1
ATOM 4644 O O . GLY A 1 576 ? 23.791 10.715 -55.677 1.00 85.56 576 GLY A O 1
ATOM 4645 N N . ALA A 1 577 ? 22.799 10.103 -57.590 1.00 82.56 577 ALA A N 1
ATOM 4646 C CA . ALA A 1 577 ? 21.765 11.136 -57.520 1.00 82.56 577 ALA A CA 1
ATOM 4647 C C . ALA A 1 577 ? 20.597 10.744 -56.597 1.00 82.56 577 ALA A C 1
ATOM 4649 O O . ALA A 1 577 ? 19.938 11.619 -56.036 1.00 82.56 577 ALA A O 1
ATOM 4650 N N . TYR A 1 578 ? 20.338 9.442 -56.435 1.00 88.94 578 TYR A N 1
ATOM 4651 C CA . TYR A 1 578 ? 19.162 8.937 -55.726 1.00 88.94 578 TYR A CA 1
ATOM 4652 C C . TYR A 1 578 ? 19.418 8.763 -54.229 1.00 88.94 578 TYR A C 1
ATOM 4654 O O . TYR A 1 578 ? 18.545 9.054 -53.417 1.00 88.94 578 TYR A O 1
ATOM 4662 N N . GLU A 1 579 ? 20.617 8.329 -53.852 1.00 93.38 579 GLU A N 1
ATOM 4663 C CA . GLU A 1 579 ? 20.974 7.958 -52.488 1.00 93.38 579 GLU A CA 1
ATOM 4664 C C . GLU A 1 579 ? 20.907 9.156 -51.531 1.00 93.38 579 GLU A C 1
ATOM 4666 O O . GLU A 1 579 ? 20.157 9.069 -50.556 1.00 93.38 579 GLU A O 1
ATOM 4671 N N . PRO A 1 580 ? 21.563 10.310 -51.800 1.00 92.69 580 PRO A N 1
ATOM 4672 C CA . PRO A 1 580 ? 21.465 11.472 -50.917 1.00 92.69 580 PRO A CA 1
ATOM 4673 C C . PRO A 1 580 ? 20.035 12.017 -50.835 1.00 92.69 580 PRO A C 1
ATOM 4675 O O . PRO A 1 580 ? 19.577 12.412 -49.759 1.00 92.69 580 PRO A O 1
ATOM 4678 N N . MET A 1 581 ? 19.310 11.995 -51.961 1.00 92.06 581 MET A N 1
ATOM 4679 C CA . MET A 1 581 ? 17.923 12.455 -52.053 1.00 92.06 581 MET A CA 1
ATOM 4680 C C . MET A 1 581 ? 16.996 11.601 -51.180 1.00 92.06 581 MET A C 1
ATOM 4682 O O . MET A 1 581 ? 16.235 12.146 -50.381 1.00 92.06 581 MET A O 1
ATOM 4686 N N . LEU A 1 582 ? 17.084 10.273 -51.283 1.00 93.38 582 LEU A N 1
ATOM 4687 C CA . LEU A 1 582 ? 16.269 9.355 -50.491 1.00 93.38 582 LEU A CA 1
ATOM 4688 C C . LEU A 1 582 ? 16.657 9.374 -49.012 1.00 93.38 582 LEU A C 1
ATOM 4690 O O . LEU A 1 582 ? 15.768 9.384 -48.165 1.00 93.38 582 LEU A O 1
ATOM 4694 N N . THR A 1 583 ? 17.947 9.466 -48.668 1.00 93.62 583 THR A N 1
ATOM 4695 C CA . THR A 1 583 ? 18.356 9.608 -47.258 1.00 93.62 583 THR A CA 1
ATOM 4696 C C . THR A 1 583 ? 17.807 10.890 -46.628 1.00 93.62 583 THR A C 1
ATOM 4698 O O . THR A 1 583 ? 17.352 10.873 -45.481 1.00 93.62 583 THR A O 1
ATOM 4701 N N . ALA A 1 584 ? 17.771 11.992 -47.386 1.00 93.62 584 ALA A N 1
ATOM 4702 C CA . ALA A 1 584 ? 17.186 13.248 -46.930 1.00 93.62 584 ALA A CA 1
ATOM 4703 C C . ALA A 1 584 ? 15.657 13.152 -46.803 1.00 93.62 584 ALA A C 1
ATOM 4705 O O . ALA A 1 584 ? 15.096 13.600 -45.804 1.00 93.62 584 ALA A O 1
ATOM 4706 N N . ALA A 1 585 ? 14.982 12.513 -47.763 1.00 94.38 585 ALA A N 1
ATOM 4707 C CA . ALA A 1 585 ? 13.538 12.290 -47.703 1.00 94.38 585 ALA A CA 1
ATOM 4708 C C . ALA A 1 585 ? 13.140 11.435 -46.488 1.00 94.38 585 ALA A C 1
ATOM 4710 O O . ALA A 1 585 ? 12.229 11.807 -45.750 1.00 94.38 585 ALA A O 1
ATOM 4711 N N . ILE A 1 586 ? 13.867 10.343 -46.222 1.00 95.12 586 ILE A N 1
ATOM 4712 C CA . ILE A 1 586 ? 13.652 9.488 -45.043 1.00 95.12 586 ILE A CA 1
ATOM 4713 C C . ILE A 1 586 ? 13.889 10.277 -43.753 1.00 95.12 586 ILE A C 1
ATOM 4715 O O . ILE A 1 586 ? 13.100 10.155 -42.819 1.00 95.12 586 ILE A O 1
ATOM 4719 N N . SER A 1 587 ? 14.921 11.125 -43.705 1.00 95.94 587 SER A N 1
ATOM 4720 C CA . SER A 1 587 ? 15.186 11.997 -42.551 1.00 95.94 587 SER A CA 1
ATOM 4721 C C . SER A 1 587 ? 13.965 12.852 -42.200 1.00 95.94 587 SER A C 1
ATOM 4723 O O . SER A 1 587 ? 13.471 12.796 -41.079 1.00 95.94 587 SER A O 1
ATOM 4725 N N . VAL A 1 588 ? 13.407 13.569 -43.178 1.00 95.62 588 VAL A N 1
ATOM 4726 C CA . VAL A 1 588 ? 12.223 14.420 -42.969 1.00 95.62 588 VAL A CA 1
ATOM 4727 C C . VAL A 1 588 ? 10.978 13.589 -42.640 1.00 95.62 588 VAL A C 1
ATOM 4729 O O . VAL A 1 588 ? 10.160 13.968 -41.798 1.00 95.62 588 VAL A O 1
ATOM 4732 N N . ALA A 1 589 ? 10.817 12.433 -43.282 1.00 95.69 589 ALA A N 1
ATOM 4733 C CA . ALA A 1 589 ? 9.654 11.581 -43.078 1.00 95.69 589 ALA A CA 1
ATOM 4734 C C . ALA A 1 589 ? 9.602 10.970 -41.668 1.00 95.69 589 ALA A C 1
ATOM 4736 O O . ALA A 1 589 ? 8.509 10.833 -41.115 1.00 95.69 589 ALA A O 1
ATOM 4737 N N . LEU A 1 590 ? 10.761 10.672 -41.070 1.00 95.62 590 LEU A N 1
ATOM 4738 C CA . LEU A 1 590 ? 10.883 10.148 -39.708 1.00 95.62 590 LEU A CA 1
ATOM 4739 C C . LEU A 1 590 ? 10.440 11.139 -38.625 1.00 95.62 590 LEU A C 1
ATOM 4741 O O . LEU A 1 590 ? 10.002 10.721 -37.550 1.00 95.62 590 LEU A O 1
ATOM 4745 N N . GLU A 1 591 ? 10.554 12.442 -38.875 1.00 96.31 591 GLU A N 1
ATOM 4746 C CA . GLU A 1 591 ? 10.212 13.457 -37.882 1.00 96.31 591 GLU A CA 1
ATOM 4747 C C . GLU A 1 591 ? 8.716 13.426 -37.526 1.00 96.31 591 GLU A C 1
ATOM 4749 O O . GLU A 1 591 ? 7.822 13.415 -38.378 1.00 96.31 591 GLU A O 1
ATOM 4754 N N . GLY A 1 592 ? 8.446 13.407 -36.220 1.00 94.12 592 GLY A N 1
ATOM 4755 C CA . GLY A 1 592 ? 7.120 13.289 -35.618 1.00 94.12 592 GLY A CA 1
ATOM 4756 C C . GLY A 1 592 ? 6.663 11.852 -35.348 1.00 94.12 592 GLY A C 1
ATOM 4757 O O . GLY A 1 592 ? 5.714 11.668 -34.577 1.00 94.12 592 GLY A O 1
ATOM 4758 N N . LEU A 1 593 ? 7.327 10.840 -35.919 1.00 95.00 593 LEU A N 1
ATOM 4759 C CA . LEU A 1 593 ? 6.920 9.441 -35.777 1.00 95.00 593 LEU A CA 1
ATOM 4760 C C . LEU A 1 593 ? 7.412 8.803 -34.457 1.00 95.00 593 LEU A C 1
ATOM 4762 O O . LEU A 1 593 ? 8.420 9.240 -33.884 1.00 95.00 593 LEU A O 1
ATOM 4766 N N . PRO A 1 594 ? 6.712 7.774 -33.934 1.00 94.38 594 PRO A N 1
ATOM 4767 C CA . PRO A 1 594 ? 7.142 7.029 -32.751 1.00 94.38 594 PRO A CA 1
ATOM 4768 C C . PRO A 1 594 ? 8.469 6.297 -32.978 1.00 94.38 594 PRO A C 1
ATOM 4770 O O . PRO A 1 594 ? 8.620 5.566 -33.954 1.00 94.38 594 PRO A O 1
ATOM 4773 N N . TYR A 1 595 ? 9.411 6.434 -32.044 1.00 93.75 595 TYR A N 1
ATOM 4774 C CA . TYR A 1 595 ? 10.670 5.691 -32.082 1.00 93.75 595 TYR A CA 1
ATOM 4775 C C . TYR A 1 595 ? 10.388 4.201 -31.824 1.00 93.75 595 TYR A C 1
ATOM 4777 O O . TYR A 1 595 ? 10.076 3.811 -30.698 1.00 93.75 595 TYR A O 1
ATOM 4785 N N . SER A 1 596 ? 10.415 3.398 -32.888 1.00 90.56 596 SER A N 1
ATOM 4786 C CA . SER A 1 596 ? 10.072 1.971 -32.895 1.00 90.56 596 SER A CA 1
ATOM 4787 C C . SER A 1 596 ? 10.648 1.280 -34.134 1.00 90.56 596 SER A C 1
ATOM 4789 O O . SER A 1 596 ? 11.029 1.949 -35.094 1.00 90.56 596 SER A O 1
ATOM 4791 N N . ASP A 1 597 ? 10.646 -0.049 -34.148 1.00 84.25 597 ASP A N 1
ATOM 4792 C CA . ASP A 1 597 ? 11.067 -0.871 -35.289 1.00 84.25 597 ASP A CA 1
ATOM 4793 C C . ASP A 1 597 ? 10.154 -0.718 -36.527 1.00 84.25 597 ASP A C 1
ATOM 4795 O O . ASP A 1 597 ? 10.590 -0.925 -37.660 1.00 84.25 597 ASP A O 1
ATOM 4799 N N . ALA A 1 598 ? 8.900 -0.301 -36.328 1.00 87.00 598 ALA A N 1
ATOM 4800 C CA . ALA A 1 598 ? 7.923 -0.034 -37.386 1.00 87.00 598 ALA A CA 1
ATOM 4801 C C . ALA A 1 598 ? 8.029 1.374 -38.004 1.00 87.00 598 ALA A C 1
ATOM 4803 O O . ALA A 1 598 ? 7.308 1.685 -38.955 1.00 87.00 598 ALA A O 1
ATOM 4804 N N . VAL A 1 599 ? 8.898 2.245 -37.478 1.00 90.50 599 VAL A N 1
ATOM 4805 C CA . VAL A 1 599 ? 8.938 3.664 -37.869 1.00 90.50 599 VAL A CA 1
ATOM 4806 C C . VAL A 1 599 ? 9.316 3.872 -39.336 1.00 90.50 599 VAL A C 1
ATOM 4808 O O . VAL A 1 599 ? 8.859 4.824 -39.963 1.00 90.50 599 VAL A O 1
ATOM 4811 N N . ILE A 1 600 ? 10.133 2.976 -39.897 1.00 90.19 600 ILE A N 1
ATOM 4812 C CA . ILE A 1 600 ? 10.611 3.117 -41.274 1.00 90.19 600 ILE A CA 1
ATOM 4813 C C . ILE A 1 600 ? 9.504 2.843 -42.278 1.00 90.19 600 ILE A C 1
ATOM 4815 O O . ILE A 1 600 ? 9.379 3.593 -43.236 1.00 90.19 600 ILE A O 1
ATOM 4819 N N . GLU A 1 601 ? 8.664 1.837 -42.040 1.00 91.25 601 GLU A N 1
ATOM 4820 C CA . GLU A 1 601 ? 7.520 1.575 -42.920 1.00 91.25 601 GLU A CA 1
ATOM 4821 C C . GLU A 1 601 ? 6.561 2.775 -42.926 1.00 91.25 601 GLU A C 1
ATOM 4823 O O . GLU A 1 601 ? 6.162 3.247 -43.984 1.00 91.25 601 GLU A O 1
ATOM 4828 N N . GLN A 1 602 ? 6.308 3.378 -41.759 1.00 93.31 602 GLN A N 1
ATOM 4829 C CA . GLN A 1 602 ? 5.504 4.603 -41.662 1.00 93.31 602 GLN A CA 1
ATOM 4830 C C . GLN A 1 602 ? 6.148 5.795 -42.389 1.00 93.31 602 GLN A C 1
ATOM 4832 O O . GLN A 1 602 ? 5.449 6.609 -42.993 1.00 93.31 602 GLN A O 1
ATOM 4837 N N . ALA A 1 603 ? 7.477 5.918 -42.338 1.00 93.88 603 ALA A N 1
ATOM 4838 C CA . ALA A 1 603 ? 8.200 6.958 -43.062 1.00 93.88 603 ALA A CA 1
ATOM 4839 C C . ALA A 1 603 ? 8.126 6.747 -44.583 1.00 93.88 603 ALA A C 1
ATOM 4841 O O . ALA A 1 603 ? 7.917 7.710 -45.317 1.00 93.88 603 ALA A O 1
ATOM 4842 N N . ILE A 1 604 ? 8.241 5.503 -45.055 1.00 92.12 604 ILE A N 1
ATOM 4843 C CA . ILE A 1 604 ? 8.100 5.142 -46.473 1.00 92.12 604 ILE A CA 1
ATOM 4844 C C . ILE A 1 604 ? 6.682 5.457 -46.963 1.00 92.12 604 ILE A C 1
ATOM 4846 O O . ILE A 1 604 ? 6.529 6.168 -47.952 1.00 92.12 604 ILE A O 1
ATOM 4850 N N . GLU A 1 605 ? 5.649 5.036 -46.227 1.00 92.69 605 GLU A N 1
ATOM 4851 C CA . GLU A 1 605 ? 4.248 5.351 -46.546 1.00 92.69 605 GLU A CA 1
ATOM 4852 C C . GLU A 1 605 ? 3.996 6.867 -46.621 1.00 92.69 605 GLU A C 1
ATOM 4854 O O . GLU A 1 605 ? 3.249 7.349 -47.479 1.00 92.69 605 GLU A O 1
ATOM 4859 N N . LYS A 1 606 ? 4.631 7.641 -45.732 1.00 93.19 606 LYS A N 1
ATOM 4860 C CA . LYS A 1 606 ? 4.556 9.106 -45.738 1.00 93.19 606 LYS A CA 1
ATOM 4861 C C . LYS A 1 606 ? 5.210 9.699 -46.988 1.00 93.19 606 LYS A C 1
ATOM 4863 O O . LYS A 1 606 ? 4.615 10.579 -47.607 1.00 93.19 606 LYS A O 1
ATOM 4868 N N . ILE A 1 607 ? 6.381 9.198 -47.388 1.00 93.25 607 ILE A N 1
ATOM 4869 C CA . ILE A 1 607 ? 7.070 9.623 -48.616 1.00 93.25 607 ILE A CA 1
ATOM 4870 C C . ILE A 1 607 ? 6.213 9.325 -49.844 1.00 93.25 607 ILE A C 1
ATOM 4872 O O . ILE A 1 607 ? 5.988 10.226 -50.648 1.00 93.25 607 ILE A O 1
ATOM 4876 N N . ASP A 1 608 ? 5.688 8.106 -49.966 1.00 91.81 608 ASP A N 1
ATOM 4877 C CA . ASP A 1 608 ? 4.873 7.700 -51.117 1.00 91.81 608 ASP A CA 1
ATOM 4878 C C . ASP A 1 608 ? 3.612 8.560 -51.268 1.00 91.81 608 ASP A C 1
ATOM 4880 O O . ASP A 1 608 ? 3.148 8.816 -52.381 1.00 91.81 608 ASP A O 1
ATOM 4884 N N . LYS A 1 609 ? 3.064 9.045 -50.149 1.00 92.31 609 LYS A N 1
ATOM 4885 C CA . LYS A 1 609 ? 1.898 9.929 -50.131 1.00 92.31 609 LYS A CA 1
ATOM 4886 C C . LYS A 1 609 ? 2.237 11.385 -50.459 1.00 92.31 609 LYS A C 1
ATOM 4888 O O . LYS A 1 609 ? 1.465 12.039 -51.158 1.00 92.31 609 LYS A O 1
ATOM 4893 N N . GLU A 1 610 ? 3.326 11.915 -49.906 1.00 92.31 610 GLU A N 1
ATOM 4894 C CA . GLU A 1 610 ? 3.696 13.332 -50.035 1.00 92.31 610 GLU A CA 1
ATOM 4895 C C . GLU A 1 610 ? 4.456 13.625 -51.336 1.00 92.31 610 GLU A C 1
ATOM 4897 O O . GLU A 1 610 ? 4.284 14.698 -51.917 1.00 92.31 610 GLU A O 1
ATOM 4902 N N . VAL A 1 611 ? 5.253 12.669 -51.823 1.00 90.56 611 VAL A N 1
ATOM 4903 C CA . VAL A 1 611 ? 6.045 12.775 -53.056 1.00 90.56 611 VAL A CA 1
ATOM 4904 C C . VAL A 1 611 ? 5.932 11.477 -53.877 1.00 90.56 611 VAL A C 1
ATOM 4906 O O . VAL A 1 611 ? 6.879 10.685 -53.941 1.00 90.56 611 VAL A O 1
ATOM 4909 N N . PRO A 1 612 ? 4.782 11.230 -54.534 1.00 87.44 612 PRO A N 1
ATOM 4910 C CA . PRO A 1 612 ? 4.572 10.010 -55.307 1.00 87.44 612 PRO A CA 1
ATOM 4911 C C . PRO A 1 612 ? 5.626 9.830 -56.406 1.00 87.44 612 PRO A C 1
ATOM 4913 O O . PRO A 1 612 ? 5.905 10.752 -57.173 1.00 87.44 612 PRO A O 1
ATOM 4916 N N . GLY A 1 613 ? 6.185 8.622 -56.506 1.00 85.50 613 GLY A N 1
ATOM 4917 C CA . GLY A 1 613 ? 7.194 8.274 -57.511 1.00 85.50 613 GLY A CA 1
ATOM 4918 C C . GLY A 1 613 ? 8.637 8.616 -57.130 1.00 85.50 613 GLY A C 1
ATOM 4919 O O . GLY A 1 613 ? 9.536 8.334 -57.919 1.00 85.50 613 GLY A O 1
ATOM 4920 N N . LEU A 1 614 ? 8.880 9.171 -55.933 1.00 87.69 614 LEU A N 1
ATOM 4921 C CA . LEU A 1 614 ? 10.239 9.377 -55.416 1.00 87.69 614 LEU A CA 1
ATOM 4922 C C . LEU A 1 614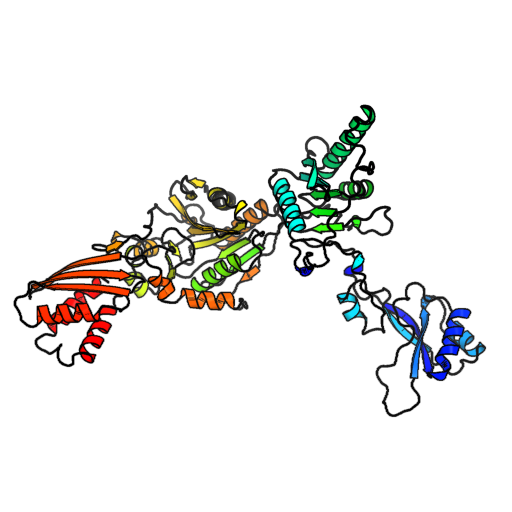 ? 10.977 8.044 -55.208 1.00 87.69 614 LEU A C 1
ATOM 4924 O O . LEU A 1 614 ? 12.163 7.930 -55.515 1.00 87.69 614 LEU A O 1
ATOM 4928 N N . ILE A 1 615 ? 10.260 7.035 -54.707 1.00 88.56 615 ILE A N 1
ATOM 4929 C CA . ILE A 1 615 ? 10.739 5.659 -54.582 1.00 88.56 615 ILE A CA 1
ATOM 4930 C C . ILE A 1 615 ? 10.279 4.902 -55.833 1.00 88.56 615 ILE A C 1
ATOM 4932 O O . ILE A 1 615 ? 9.094 4.629 -56.013 1.00 88.56 615 ILE A O 1
ATOM 4936 N N . HIS A 1 616 ? 11.215 4.572 -56.719 1.00 86.00 616 HIS A N 1
ATOM 4937 C CA . HIS A 1 616 ? 10.956 3.815 -57.947 1.00 86.00 616 HIS A CA 1
ATOM 4938 C C . HIS A 1 616 ? 11.880 2.592 -58.024 1.00 86.00 616 HIS A C 1
ATOM 4940 O O . HIS A 1 616 ? 12.753 2.409 -57.176 1.00 86.00 616 HIS A O 1
ATOM 4946 N N . SER A 1 617 ? 11.684 1.724 -59.023 1.00 85.56 617 SER A N 1
ATOM 4947 C CA . SER A 1 617 ? 12.408 0.443 -59.151 1.00 85.56 617 SER A CA 1
ATOM 4948 C C . SER A 1 617 ? 13.919 0.586 -58.984 1.00 85.56 617 SER A C 1
ATOM 4950 O O . SER A 1 617 ? 14.537 -0.190 -58.260 1.00 85.56 617 SER A O 1
ATOM 4952 N N . ASP A 1 618 ? 14.481 1.620 -59.606 1.00 83.88 618 ASP A N 1
ATOM 4953 C CA . ASP A 1 618 ? 15.926 1.820 -59.701 1.00 83.88 618 ASP A CA 1
ATOM 4954 C C . ASP A 1 618 ? 16.546 2.412 -58.430 1.00 83.88 618 ASP A C 1
ATOM 4956 O O . ASP A 1 618 ? 17.762 2.444 -58.329 1.00 83.88 618 ASP A O 1
ATOM 4960 N N . SER A 1 619 ? 15.745 2.880 -57.467 1.00 86.31 619 SER A N 1
ATOM 4961 C CA . SER A 1 619 ? 16.215 3.499 -56.217 1.00 86.31 619 SER A CA 1
ATOM 4962 C C . SER A 1 619 ? 15.743 2.753 -54.960 1.00 86.31 619 SER A C 1
ATOM 4964 O O . SER A 1 619 ? 16.134 3.077 -53.837 1.00 86.31 619 SER A O 1
ATOM 4966 N N . LYS A 1 620 ? 14.942 1.696 -55.145 1.00 89.50 620 LYS A N 1
ATOM 4967 C CA . LYS A 1 620 ? 14.332 0.905 -54.072 1.00 89.50 620 LYS A CA 1
ATOM 4968 C C . LYS A 1 620 ? 15.348 0.227 -53.146 1.00 89.50 620 LYS A C 1
ATOM 4970 O O . LYS A 1 620 ? 15.089 0.126 -51.949 1.00 89.50 620 LYS A O 1
ATOM 4975 N N . TYR A 1 621 ? 16.508 -0.179 -53.670 1.00 92.50 621 TYR A N 1
ATOM 4976 C CA . TYR A 1 621 ? 17.562 -0.819 -52.871 1.00 92.50 621 TYR A CA 1
ATOM 4977 C C . TYR A 1 621 ? 18.008 0.057 -51.691 1.00 92.50 621 TYR A C 1
ATOM 4979 O O . TYR A 1 621 ? 18.197 -0.457 -50.596 1.00 92.50 621 TYR A O 1
ATOM 4987 N N . VAL A 1 622 ? 18.080 1.384 -51.874 1.00 91.62 622 VAL A N 1
ATOM 4988 C CA . VAL A 1 622 ? 18.465 2.343 -50.822 1.00 91.62 622 VAL A CA 1
ATOM 4989 C C . VAL A 1 622 ? 17.495 2.271 -49.647 1.00 91.62 622 VAL A C 1
ATOM 4991 O O . VAL A 1 622 ? 17.899 2.233 -48.486 1.00 91.62 622 VAL A O 1
ATOM 4994 N N . VAL A 1 623 ? 16.198 2.248 -49.955 1.00 92.25 623 VAL A N 1
ATOM 4995 C CA . VAL A 1 623 ? 15.129 2.200 -48.957 1.00 92.25 623 VAL A CA 1
ATOM 4996 C C . VAL A 1 623 ? 15.127 0.851 -48.245 1.00 92.25 623 VAL A C 1
ATOM 4998 O O . VAL A 1 623 ? 15.036 0.815 -47.020 1.00 92.25 623 VAL A O 1
ATOM 5001 N N . ASP A 1 624 ? 15.267 -0.247 -48.989 1.00 92.50 624 ASP A N 1
ATOM 5002 C CA . ASP A 1 624 ? 15.296 -1.600 -48.431 1.00 92.50 624 ASP A CA 1
ATOM 5003 C C . ASP A 1 624 ? 16.510 -1.810 -47.502 1.00 92.50 624 ASP A C 1
ATOM 5005 O O . ASP A 1 624 ? 16.347 -2.349 -46.400 1.00 92.50 624 ASP A O 1
ATOM 5009 N N . ASP A 1 625 ? 17.688 -1.315 -47.893 1.00 94.38 625 ASP A N 1
ATOM 5010 C CA . ASP A 1 625 ? 18.926 -1.360 -47.107 1.00 94.38 625 ASP A CA 1
ATOM 5011 C C . ASP A 1 625 ? 18.812 -0.543 -45.814 1.00 94.38 625 ASP A C 1
ATOM 5013 O O . ASP A 1 625 ? 19.087 -1.046 -44.717 1.00 94.38 625 ASP A O 1
ATOM 5017 N N . ILE A 1 626 ? 18.357 0.713 -45.917 1.00 92.69 626 ILE A N 1
ATOM 5018 C CA . ILE A 1 626 ? 18.151 1.588 -44.754 1.00 92.69 626 ILE A CA 1
ATOM 5019 C C . ILE A 1 626 ? 17.091 0.998 -43.827 1.00 92.69 626 ILE A C 1
ATOM 5021 O O . ILE A 1 626 ? 17.267 1.018 -42.606 1.00 92.69 626 ILE A O 1
ATOM 5025 N N . ARG A 1 627 ? 16.012 0.439 -44.383 1.00 92.12 627 ARG A N 1
ATOM 5026 C CA . ARG A 1 627 ? 14.968 -0.227 -43.605 1.00 92.12 627 ARG A CA 1
ATOM 5027 C C . ARG A 1 627 ? 15.531 -1.388 -42.811 1.00 92.12 627 ARG A C 1
ATOM 5029 O O . ARG A 1 627 ? 15.294 -1.444 -41.607 1.00 92.12 627 ARG A O 1
ATOM 5036 N N . GLN A 1 628 ? 16.249 -2.306 -43.453 1.00 90.81 628 GLN A N 1
ATOM 5037 C CA . GLN A 1 628 ? 16.794 -3.469 -42.758 1.00 90.81 628 GLN A CA 1
ATOM 5038 C C . GLN A 1 628 ? 17.771 -3.036 -41.660 1.00 90.81 628 GLN A C 1
ATOM 5040 O O . GLN A 1 628 ? 17.693 -3.522 -40.532 1.00 90.81 628 GLN A O 1
ATOM 5045 N N . TRP A 1 629 ? 18.633 -2.065 -41.960 1.00 91.25 629 TRP A N 1
ATOM 5046 C CA . TRP A 1 629 ? 19.605 -1.547 -41.005 1.00 91.25 629 TRP A CA 1
ATOM 5047 C C . TRP A 1 629 ? 18.962 -0.870 -39.789 1.00 91.25 629 TRP A C 1
ATOM 5049 O O . TRP A 1 629 ? 19.336 -1.165 -38.651 1.00 91.25 629 TRP A O 1
ATOM 5059 N N . LEU A 1 630 ? 17.994 0.026 -40.005 1.00 88.75 630 LEU A N 1
ATOM 5060 C CA . LEU A 1 630 ? 17.343 0.750 -38.913 1.00 88.75 630 LEU A CA 1
ATOM 5061 C C . LEU A 1 630 ? 16.387 -0.145 -38.120 1.00 88.75 630 LEU A C 1
ATOM 5063 O O . LEU A 1 630 ? 16.332 -0.013 -36.902 1.00 88.75 630 LEU A O 1
ATOM 5067 N N . LYS A 1 631 ? 15.723 -1.122 -38.747 1.00 85.06 631 LYS A N 1
ATOM 5068 C CA . LYS A 1 631 ? 14.875 -2.100 -38.043 1.00 85.06 631 LYS A CA 1
ATOM 5069 C C . LYS A 1 631 ? 15.642 -2.938 -37.015 1.00 85.06 631 LYS A C 1
ATOM 5071 O O . LYS A 1 631 ? 15.090 -3.324 -35.993 1.00 85.06 631 LYS A O 1
ATOM 5076 N N . ASP A 1 632 ? 16.915 -3.232 -37.268 1.00 78.69 632 ASP A N 1
ATOM 5077 C CA . ASP A 1 632 ? 17.757 -3.960 -36.312 1.00 78.69 632 ASP A CA 1
ATOM 5078 C C . ASP A 1 632 ? 18.343 -3.053 -35.209 1.00 78.69 632 ASP A C 1
ATOM 5080 O O . ASP A 1 632 ? 18.931 -3.546 -34.239 1.00 78.69 632 ASP A O 1
ATOM 5084 N N . ARG A 1 633 ? 18.206 -1.728 -35.352 1.00 81.81 633 ARG A N 1
ATOM 5085 C CA . ARG A 1 633 ? 18.782 -0.711 -34.459 1.00 81.81 633 ARG A CA 1
ATOM 5086 C C . ARG A 1 633 ? 17.771 -0.019 -33.549 1.00 81.81 633 ARG A C 1
ATOM 5088 O O . ARG A 1 633 ? 18.164 0.365 -32.446 1.00 81.81 633 ARG A O 1
ATOM 5095 N N . LEU A 1 634 ? 16.555 0.210 -34.033 1.00 82.62 634 LEU A N 1
ATOM 5096 C CA . LEU A 1 634 ? 15.459 0.882 -33.329 1.00 82.62 634 LEU A CA 1
ATOM 5097 C C . LEU A 1 634 ? 14.618 -0.142 -32.567 1.00 82.62 634 LEU A C 1
ATOM 5099 O O . LEU A 1 634 ? 14.223 0.192 -31.425 1.00 82.62 634 LEU A O 1
#

Organism: NCBI:txid936053

Sequence (634 aa):
MSISTQSDYIPREEWPFVEVLADEYDRELETIDVYIAKINCKQTNQLLKFCQKRLPALEKLEHCKRIRRPANIDTATKDLELELILCLKNKISESELSQLLQQNGFDTIQLTTAAVCKHAPLNRKQYESWKHLWPLSYREDTRLDPKFTKDDVTLIEEHMASILATDTISCRIVNPATNRILAQEGDSRSKHPLHHAVMNAIHHIAHAERSTKKRGASEMLKDEKTSYLCTGYDVYVTHEPCAMCSMALVHSRVARVFYSVPSKTGCLGTNYKIHSHSSLNHRFKVFKDVLKIDCYISTINDAYSNLAIEEWLLRETSPDRYILYLWRNKPCVVVGRNQNPFQECNLRFMQNHDIALVRRRSGGGSVYHDMGNSIYTIFMPREAFSRKANAELVARSLNQLDIPASVNERHDIVVDDHKVSGSAYKITNARAYHHGTMLIDADTETLKNCLSKKRMMTKGIVSKGVASVPSPVTNLRNYSYTIDHQQFCESVLSEFINAYNDGKTIEPIIFNKDSVLPDKVNETRRELKTWDWIYGQTPEFTNSAETHFEWGHVKTNLLVRHGKIIKADITTDSKGAYEPMLTAAISVALEGLPYSDAVIEQAIEKIDKEVPGLIHSDSKYVVDDIRQWLKDRL